Protein AF-B8BPZ4-F1 (afdb_monomer_lite)

Structure (mmCIF, N/CA/C/O backbone):
data_AF-B8BPZ4-F1
#
_entry.id   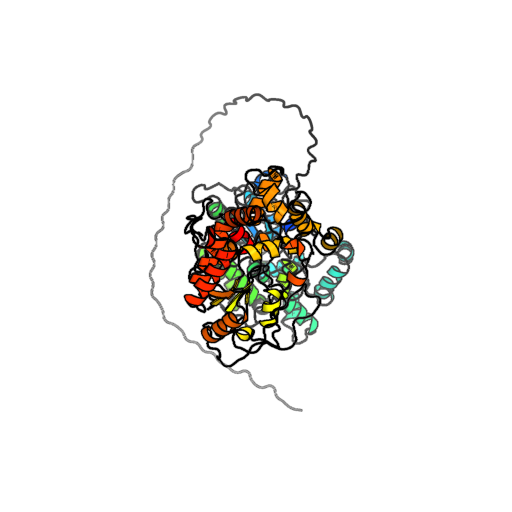AF-B8BPZ4-F1
#
loop_
_atom_site.group_PDB
_atom_site.id
_atom_site.type_symbol
_atom_site.label_atom_id
_atom_site.label_alt_id
_atom_site.label_comp_id
_atom_site.label_asym_id
_atom_site.label_entity_id
_atom_site.label_seq_id
_atom_site.pdbx_PDB_ins_code
_atom_site.Cartn_x
_atom_site.Cartn_y
_atom_site.Cartn_z
_atom_site.occupancy
_atom_site.B_iso_or_equiv
_atom_site.auth_seq_id
_atom_site.auth_comp_id
_atom_site.auth_asym_id
_atom_site.auth_atom_id
_atom_site.pdbx_PDB_model_num
ATOM 1 N N . MET A 1 1 ? 56.593 -6.381 -51.667 1.00 42.41 1 MET A N 1
ATOM 2 C CA . MET A 1 1 ? 56.843 -6.319 -53.125 1.00 42.41 1 MET A CA 1
ATOM 3 C C . MET A 1 1 ? 55.814 -7.193 -53.828 1.00 42.41 1 MET A C 1
ATOM 5 O O . MET A 1 1 ? 55.597 -8.300 -53.365 1.00 42.41 1 MET A O 1
ATOM 9 N N . ALA A 1 2 ? 55.247 -6.678 -54.925 1.00 35.38 2 ALA A N 1
ATOM 10 C CA . ALA A 1 2 ? 54.293 -7.299 -55.857 1.00 35.38 2 ALA A CA 1
ATOM 11 C C . ALA A 1 2 ? 52.843 -7.530 -55.376 1.00 35.38 2 ALA A C 1
ATOM 13 O O . ALA A 1 2 ? 52.595 -8.371 -54.526 1.00 35.38 2 ALA A O 1
ATOM 14 N N . MET A 1 3 ? 51.893 -6.839 -56.024 1.00 27.88 3 MET A N 1
ATOM 15 C CA . MET A 1 3 ? 50.665 -7.396 -56.638 1.00 27.88 3 MET A CA 1
ATOM 16 C C . MET A 1 3 ? 49.877 -6.239 -57.291 1.00 27.88 3 MET A C 1
ATOM 18 O O . MET A 1 3 ? 49.442 -5.313 -56.624 1.00 27.88 3 MET A O 1
ATOM 22 N N . LYS A 1 4 ? 49.960 -6.078 -58.619 1.00 32.88 4 LYS A N 1
ATOM 23 C CA . LYS A 1 4 ? 49.023 -6.593 -59.645 1.00 32.88 4 LYS A CA 1
ATOM 24 C C . LYS A 1 4 ? 47.569 -6.119 -59.465 1.00 32.88 4 LYS A C 1
ATOM 26 O O . LYS A 1 4 ? 46.796 -6.718 -58.731 1.00 32.88 4 LYS A O 1
ATOM 31 N N . ARG A 1 5 ? 47.196 -5.099 -60.251 1.00 38.53 5 ARG A N 1
ATOM 32 C CA . ARG A 1 5 ? 45.810 -4.781 -60.638 1.00 38.53 5 ARG A CA 1
ATOM 33 C C . ARG A 1 5 ? 45.322 -5.808 -61.666 1.00 38.53 5 ARG A C 1
ATOM 35 O O . ARG A 1 5 ? 46.034 -6.093 -62.627 1.00 38.53 5 ARG A O 1
ATOM 42 N N . SER A 1 6 ? 44.114 -6.335 -61.477 1.00 32.69 6 SER A N 1
ATOM 43 C CA . SER A 1 6 ? 43.450 -7.249 -62.410 1.00 32.69 6 SER A CA 1
ATOM 44 C C . SER A 1 6 ? 41.930 -7.063 -62.380 1.00 32.69 6 SER A C 1
ATOM 46 O O . SER A 1 6 ? 41.306 -7.316 -61.359 1.00 32.69 6 SER A O 1
ATOM 48 N N . LYS A 1 7 ? 41.405 -6.723 -63.564 1.00 33.84 7 LYS A N 1
ATOM 49 C CA . LYS A 1 7 ? 40.138 -7.147 -64.191 1.00 33.84 7 LYS A CA 1
ATOM 50 C C . LYS A 1 7 ? 38.803 -6.783 -63.525 1.00 33.84 7 LYS A C 1
ATOM 52 O O . LYS A 1 7 ? 38.384 -7.389 -62.551 1.00 33.84 7 LYS A O 1
ATOM 57 N N . ALA A 1 8 ? 38.065 -5.922 -64.228 1.00 33.62 8 ALA A N 1
ATOM 58 C CA . ALA A 1 8 ? 36.609 -5.939 -64.278 1.00 33.62 8 ALA A CA 1
ATOM 59 C C . ALA A 1 8 ? 36.161 -6.708 -65.536 1.00 33.62 8 ALA A C 1
ATOM 61 O O . ALA A 1 8 ? 36.707 -6.509 -66.624 1.00 33.62 8 ALA A O 1
ATOM 62 N N . SER A 1 9 ? 35.182 -7.599 -65.395 1.00 33.44 9 SER A N 1
ATOM 63 C CA . SER A 1 9 ? 34.406 -8.164 -66.502 1.00 33.44 9 SER A CA 1
ATOM 64 C C . SER A 1 9 ? 33.016 -8.571 -66.018 1.00 33.44 9 SER A C 1
ATOM 66 O O . SER A 1 9 ? 32.901 -9.350 -65.082 1.00 33.44 9 SER A O 1
ATOM 68 N N . ALA A 1 10 ? 32.023 -8.018 -66.720 1.00 32.69 10 ALA A N 1
ATOM 69 C CA . ALA A 1 10 ? 30.733 -8.578 -67.128 1.00 32.69 10 ALA A CA 1
ATOM 70 C C . ALA A 1 10 ? 29.782 -9.211 -66.089 1.00 32.69 10 ALA A C 1
ATOM 72 O O . ALA A 1 10 ? 30.060 -10.266 -65.536 1.00 32.69 10 ALA A O 1
ATOM 73 N N . CYS A 1 11 ? 28.544 -8.703 -66.046 1.00 28.58 11 CYS A N 1
ATOM 74 C CA . CYS A 1 11 ? 27.405 -9.482 -66.550 1.00 28.58 11 CYS A CA 1
ATOM 75 C C . CYS A 1 11 ? 26.201 -8.590 -66.880 1.00 28.58 11 CYS A C 1
ATOM 77 O O . CYS A 1 11 ? 25.689 -7.853 -66.044 1.00 28.58 11 CYS A O 1
ATOM 79 N N . VAL A 1 12 ? 25.775 -8.701 -68.135 1.00 32.69 12 VAL A N 1
ATOM 80 C CA . VAL A 1 12 ? 24.489 -8.272 -68.682 1.00 32.69 12 VAL A CA 1
ATOM 81 C C . VAL A 1 12 ? 23.533 -9.447 -68.503 1.00 32.69 12 VAL A C 1
ATOM 83 O O . VAL A 1 12 ? 23.858 -10.543 -68.954 1.00 32.69 12 VAL A O 1
ATOM 86 N N . VAL A 1 13 ? 22.358 -9.232 -67.911 1.00 36.88 13 VAL A N 1
ATOM 87 C CA . VAL A 1 13 ? 21.212 -10.136 -68.087 1.00 36.88 13 VAL A CA 1
ATOM 88 C C . VAL A 1 13 ? 19.972 -9.302 -68.392 1.00 36.88 13 VAL A C 1
ATOM 90 O O . VAL A 1 13 ? 19.539 -8.469 -67.602 1.00 36.88 13 VAL A O 1
ATOM 93 N N . LEU A 1 14 ? 19.446 -9.549 -69.588 1.00 33.62 14 LEU A N 1
ATOM 94 C CA . LEU A 1 14 ? 18.195 -9.078 -70.168 1.00 33.62 14 LEU A CA 1
ATOM 95 C C . LEU A 1 14 ? 17.217 -10.264 -70.176 1.00 33.62 14 LEU A C 1
ATOM 97 O O . LEU A 1 14 ? 17.573 -11.330 -70.668 1.00 33.62 14 LEU A O 1
ATOM 101 N N . SER A 1 15 ? 15.995 -10.072 -69.680 1.00 31.39 15 SER A N 1
ATOM 102 C CA . SER A 1 15 ? 14.750 -10.768 -70.086 1.00 31.39 15 SER A CA 1
ATOM 103 C C . SER A 1 15 ? 13.606 -10.019 -69.377 1.00 31.39 15 SER A C 1
ATOM 105 O O . SER A 1 15 ? 13.654 -9.875 -68.164 1.00 31.39 15 SER A O 1
ATOM 107 N N . LEU A 1 16 ? 12.719 -9.238 -70.003 1.00 30.81 16 LEU A N 1
ATOM 108 C CA . LEU A 1 16 ? 11.772 -9.397 -71.121 1.00 30.81 16 LEU A CA 1
ATOM 109 C C . LEU A 1 16 ? 10.560 -10.325 -70.837 1.00 30.81 16 LEU A C 1
ATOM 111 O O . LEU A 1 16 ? 10.611 -11.520 -71.091 1.00 30.81 16 LEU A O 1
ATOM 115 N N . SER A 1 17 ? 9.469 -9.676 -70.392 1.00 33.62 17 SER A N 1
ATOM 116 C CA . SER A 1 17 ? 8.059 -9.774 -70.848 1.00 33.62 17 SER A CA 1
ATOM 117 C C . SER A 1 17 ? 7.160 -10.995 -70.580 1.00 33.62 17 SER A C 1
ATOM 119 O O . SER A 1 17 ? 7.391 -12.070 -71.117 1.00 33.62 17 SER A O 1
ATOM 121 N N . CYS A 1 18 ? 6.005 -10.728 -69.937 1.00 26.94 18 CYS A N 1
ATOM 122 C CA . CYS A 1 18 ? 4.608 -10.986 -70.393 1.00 26.94 18 CYS A CA 1
ATOM 123 C C . CYS A 1 18 ? 3.632 -10.326 -69.379 1.00 26.94 18 CYS A C 1
ATOM 125 O O . CYS A 1 18 ? 3.729 -10.603 -68.192 1.00 26.94 18 CYS A O 1
ATOM 127 N N . LEU A 1 19 ? 2.917 -9.237 -69.700 1.00 32.03 19 LEU A N 1
ATOM 128 C CA . LEU A 1 19 ? 1.614 -9.083 -70.391 1.00 32.03 19 LEU A CA 1
ATOM 129 C C . LEU A 1 19 ? 0.353 -9.553 -69.619 1.00 32.03 19 LEU A C 1
ATOM 131 O O . LEU A 1 19 ? 0.104 -10.743 -69.493 1.00 32.03 19 LEU A O 1
ATOM 135 N N . LEU A 1 20 ? -0.459 -8.535 -69.272 1.00 31.53 20 LEU A N 1
ATOM 136 C CA . LEU A 1 20 ? -1.934 -8.408 -69.298 1.00 31.53 20 LEU A CA 1
ATOM 137 C C . LEU A 1 20 ? -2.807 -9.328 -68.427 1.00 31.53 20 LEU A C 1
ATOM 139 O O . LEU A 1 20 ? -2.889 -10.511 -68.705 1.00 31.53 20 LEU A O 1
ATOM 143 N N . VAL A 1 21 ? -3.633 -8.722 -67.555 1.00 30.56 21 VAL A N 1
ATOM 144 C CA . VAL A 1 21 ? -5.107 -8.665 -67.720 1.00 30.56 21 VAL A CA 1
ATOM 145 C C . VAL A 1 21 ? -5.656 -7.380 -67.077 1.00 30.56 21 VAL A C 1
ATOM 147 O O . VAL A 1 21 ? -5.294 -6.991 -65.972 1.00 30.56 21 VAL A O 1
ATOM 150 N N . SER A 1 22 ? -6.532 -6.726 -67.831 1.00 33.88 22 SER A N 1
ATOM 151 C CA . SER A 1 22 ? -7.364 -5.562 -67.533 1.00 33.88 22 SER A CA 1
ATOM 152 C C . SER A 1 22 ? -8.615 -5.886 -66.708 1.00 33.88 22 SER A C 1
ATOM 154 O O . SER A 1 22 ? -9.273 -6.876 -67.011 1.00 33.88 22 SER A O 1
ATOM 156 N N . SER A 1 23 ? -9.077 -4.956 -65.866 1.00 30.73 23 SER A N 1
ATOM 157 C CA . SER A 1 23 ? -10.495 -4.546 -65.885 1.00 30.73 23 SER A CA 1
ATOM 158 C C . SER A 1 23 ? -10.749 -3.255 -65.104 1.00 30.73 23 SER A C 1
ATOM 160 O O . SER A 1 23 ? -10.614 -3.193 -63.885 1.00 30.73 23 SER A O 1
ATOM 162 N N . SER A 1 24 ? -11.149 -2.244 -65.863 1.00 32.94 24 SER A N 1
ATOM 163 C CA . SER A 1 24 ? -11.742 -0.958 -65.512 1.00 32.94 24 SER A CA 1
ATOM 164 C C . SER A 1 24 ? -13.138 -1.107 -64.901 1.00 32.94 24 SER A C 1
ATOM 166 O O . SER A 1 24 ? -13.933 -1.847 -65.464 1.00 32.94 24 SER A O 1
ATOM 168 N N . TRP A 1 25 ? -13.482 -0.311 -63.878 1.00 30.64 25 TRP A N 1
ATOM 169 C CA . TRP A 1 25 ? -14.855 0.162 -63.625 1.00 30.64 25 TRP A CA 1
ATOM 170 C C . TRP A 1 25 ? -14.826 1.645 -63.223 1.00 30.64 25 TRP A C 1
ATOM 172 O O . TRP A 1 25 ? -14.174 2.044 -62.261 1.00 30.64 25 TRP A O 1
ATOM 182 N N . HIS A 1 26 ? -15.513 2.461 -64.023 1.00 30.44 26 HIS A N 1
ATOM 183 C CA . HIS A 1 26 ? -15.871 3.849 -63.750 1.00 30.44 26 HIS A CA 1
ATOM 184 C C . HIS A 1 26 ? -17.131 3.904 -62.882 1.00 30.44 26 HIS A C 1
ATOM 186 O O . HIS A 1 26 ? -18.070 3.153 -63.130 1.00 30.44 26 HIS A O 1
ATOM 192 N N . ALA A 1 27 ? -17.208 4.886 -61.985 1.00 30.33 27 ALA A N 1
ATOM 193 C CA . ALA A 1 27 ? -18.462 5.572 -61.682 1.00 30.33 27 ALA A CA 1
ATOM 194 C C . ALA A 1 27 ? -18.153 6.993 -61.195 1.00 30.33 27 ALA A C 1
ATOM 196 O O . ALA A 1 27 ? -17.793 7.231 -60.046 1.00 30.33 27 ALA A O 1
ATOM 197 N N . VAL A 1 28 ? -18.265 7.925 -62.136 1.00 31.64 28 VAL A N 1
ATOM 198 C CA . VAL A 1 28 ? -18.375 9.364 -61.915 1.00 31.64 28 VAL A CA 1
ATOM 199 C C . VAL A 1 28 ? -19.810 9.643 -61.468 1.00 31.64 28 VAL A C 1
ATOM 201 O O . VAL A 1 28 ? -20.741 9.233 -62.156 1.00 31.64 28 VAL A O 1
ATOM 204 N N . SER A 1 29 ? -19.989 10.377 -60.371 1.00 28.05 29 SER A N 1
ATOM 205 C CA . SER A 1 29 ? -21.240 11.086 -60.083 1.00 28.05 29 SER A CA 1
ATOM 206 C C . SER A 1 29 ? -20.923 12.545 -59.808 1.00 28.05 29 SER A C 1
ATOM 208 O O . SER A 1 29 ? -20.450 12.932 -58.742 1.00 28.05 29 SER A O 1
ATOM 210 N N . THR A 1 30 ? -21.163 13.341 -60.840 1.00 27.98 30 THR A N 1
ATOM 211 C CA . THR A 1 30 ? -21.205 14.794 -60.827 1.00 27.98 30 THR A CA 1
ATOM 212 C C . THR A 1 30 ? -22.564 15.225 -60.275 1.00 27.98 30 THR A C 1
ATOM 214 O O . THR A 1 30 ? -23.593 14.828 -60.815 1.00 27.98 30 THR A O 1
ATOM 217 N N . VAL A 1 31 ? -22.582 16.069 -59.243 1.00 27.23 31 VAL A N 1
ATOM 218 C CA . VAL A 1 31 ? -23.767 16.854 -58.869 1.00 27.23 31 VAL A CA 1
ATOM 219 C C . VAL A 1 31 ? -23.399 18.328 -59.002 1.00 27.23 31 VAL A C 1
ATOM 221 O O . VAL A 1 31 ? -22.544 18.839 -58.284 1.00 27.23 31 VAL A O 1
ATOM 224 N N . ILE A 1 32 ? -24.030 18.985 -59.974 1.00 33.09 32 ILE A N 1
ATOM 225 C CA . ILE A 1 32 ? -24.086 20.439 -60.160 1.00 33.09 32 ILE A CA 1
ATOM 226 C C . ILE A 1 32 ? -25.458 20.890 -59.661 1.00 33.09 32 ILE A C 1
ATOM 228 O O . ILE A 1 32 ? -26.430 20.247 -60.024 1.00 33.09 32 ILE A O 1
ATOM 232 N N . PHE A 1 33 ? -25.514 21.973 -58.880 1.00 27.98 33 PHE A N 1
ATOM 233 C CA . PHE A 1 33 ? -26.573 23.002 -58.723 1.00 27.98 33 PHE A CA 1
ATOM 234 C C . PHE A 1 33 ? -26.231 23.743 -57.412 1.00 27.98 33 PHE A C 1
ATOM 236 O O . PHE A 1 33 ? -25.904 23.097 -56.427 1.00 27.98 33 PHE A O 1
ATOM 243 N N . SER A 1 34 ? -26.266 25.059 -57.233 1.00 25.94 34 SER A N 1
ATOM 244 C CA . SER A 1 34 ? -26.381 26.252 -58.073 1.00 25.94 34 SER A CA 1
ATOM 245 C C . SER A 1 34 ? -26.110 27.441 -57.150 1.00 25.94 34 SER A C 1
ATOM 247 O O . SER A 1 34 ? -26.459 27.414 -55.971 1.00 25.94 34 SER A O 1
ATOM 249 N N . SER A 1 35 ? -25.531 28.503 -57.692 1.00 34.28 35 SER A N 1
ATOM 250 C CA . SER A 1 35 ? -25.403 29.802 -57.040 1.00 34.28 35 SER A CA 1
ATOM 251 C C . SER A 1 35 ? -26.743 30.532 -56.867 1.00 34.28 35 SER A C 1
ATOM 253 O O . SER A 1 35 ? -27.647 30.392 -57.689 1.00 34.28 35 SER A O 1
ATOM 255 N N . SER A 1 36 ? -26.745 31.452 -55.896 1.00 31.44 36 SER A N 1
ATOM 256 C CA . SER A 1 36 ? -27.691 32.552 -55.640 1.00 31.44 36 SER A CA 1
ATOM 257 C C . SER A 1 36 ? -28.923 32.220 -54.789 1.00 31.44 36 SER A C 1
ATOM 259 O O . SER A 1 36 ? -29.810 31.485 -55.196 1.00 31.44 36 SER A O 1
ATOM 261 N N . GLN A 1 37 ? -29.009 32.842 -53.612 1.00 30.42 37 GLN A N 1
ATOM 262 C CA . GLN A 1 37 ? -29.900 33.986 -53.418 1.00 30.42 37 GLN A CA 1
ATOM 263 C C . GLN A 1 37 ? -29.583 34.705 -52.102 1.00 30.42 37 GLN A C 1
ATOM 265 O O . GLN A 1 37 ? -29.379 34.116 -51.045 1.00 30.42 37 GLN A O 1
ATOM 270 N N . THR A 1 38 ? -29.517 36.021 -52.232 1.00 36.03 38 THR A N 1
ATOM 271 C CA . THR A 1 38 ? -29.540 37.042 -51.194 1.00 36.03 38 THR A CA 1
ATOM 272 C C . THR A 1 38 ? -30.783 36.911 -50.320 1.00 36.03 38 THR A C 1
ATOM 274 O O . THR A 1 38 ? -31.883 36.876 -50.860 1.00 36.03 38 THR A O 1
ATOM 277 N N . ASN A 1 39 ? -30.630 36.957 -48.996 1.00 29.52 39 ASN A N 1
ATOM 278 C CA . ASN A 1 39 ? -31.696 37.439 -48.122 1.00 29.52 39 ASN A CA 1
ATOM 279 C C . ASN A 1 39 ? -31.114 38.226 -46.947 1.00 29.52 39 ASN A C 1
ATOM 281 O O . ASN A 1 39 ? -30.555 37.694 -45.993 1.00 29.52 39 ASN A O 1
ATOM 285 N N . THR A 1 40 ? -31.256 39.537 -47.077 1.00 34.41 40 THR A N 1
ATOM 286 C CA . THR A 1 40 ? -31.282 40.524 -46.008 1.00 34.41 40 THR A CA 1
ATOM 287 C C . THR A 1 40 ? -32.450 40.243 -45.064 1.00 34.41 40 THR A C 1
ATOM 289 O O . THR A 1 40 ? -33.598 40.242 -45.503 1.00 34.41 40 THR A O 1
ATOM 292 N N . SER A 1 41 ? -32.189 40.112 -43.765 1.00 30.34 41 SER A N 1
ATOM 293 C CA . SER A 1 41 ? -33.223 40.273 -42.738 1.00 30.34 41 SER A CA 1
ATOM 294 C C . SER A 1 41 ? -32.648 40.951 -41.494 1.00 30.34 41 SER A C 1
ATOM 296 O O . SER A 1 41 ? -32.006 40.327 -40.656 1.00 30.34 41 SER A O 1
ATOM 298 N N . VAL A 1 42 ? -32.851 42.270 -41.469 1.00 31.38 42 VAL A N 1
ATOM 299 C CA . VAL A 1 42 ? -33.284 43.111 -40.342 1.00 31.38 42 VAL A CA 1
ATOM 300 C C . VAL A 1 42 ? -32.795 42.704 -38.945 1.00 31.38 42 VAL A C 1
ATOM 302 O O . VAL A 1 42 ? -33.343 41.822 -38.288 1.00 31.38 42 VAL A O 1
ATOM 305 N N . VAL A 1 43 ? -31.820 43.472 -38.457 1.00 28.47 43 VAL A N 1
ATOM 306 C CA . VAL A 1 43 ? -31.435 43.569 -37.047 1.00 28.47 43 VAL A CA 1
ATOM 307 C C . VAL A 1 43 ? -32.561 44.271 -36.280 1.00 28.47 43 VAL A C 1
ATOM 309 O O . VAL A 1 43 ? -32.765 45.473 -36.437 1.00 28.47 43 VAL A O 1
ATOM 312 N N . HIS A 1 44 ? -33.276 43.542 -35.422 1.00 29.28 44 HIS A N 1
ATOM 313 C CA . HIS A 1 44 ? -34.038 44.154 -34.335 1.00 29.28 44 HIS A CA 1
ATOM 314 C C . HIS A 1 44 ? -33.115 44.332 -33.126 1.00 29.28 44 HIS A C 1
ATOM 316 O O . HIS A 1 44 ? -32.773 43.376 -32.433 1.00 29.28 44 HIS A O 1
ATOM 322 N N . HIS A 1 45 ? -32.711 45.578 -32.876 1.00 28.83 45 HIS A N 1
ATOM 323 C CA . HIS A 1 45 ? -32.111 45.985 -31.612 1.00 28.83 45 HIS A CA 1
ATOM 324 C C . HIS A 1 45 ? -33.151 45.864 -30.493 1.00 28.83 45 HIS A C 1
ATOM 326 O O . HIS A 1 45 ? -34.039 46.706 -30.368 1.00 28.83 45 HIS A O 1
ATOM 332 N N . VAL A 1 46 ? -33.023 44.833 -29.659 1.00 28.31 46 VAL A N 1
ATOM 333 C CA . VAL A 1 46 ? -33.644 44.805 -28.332 1.00 28.31 46 VAL A CA 1
ATOM 334 C C . VAL A 1 46 ? -32.596 45.297 -27.342 1.00 28.31 46 VAL A C 1
ATOM 336 O O . VAL A 1 46 ? -31.601 44.627 -27.076 1.00 28.31 46 VAL A O 1
ATOM 339 N N . ALA A 1 47 ? -32.803 46.514 -26.844 1.00 29.64 47 ALA A N 1
ATOM 340 C CA . ALA A 1 47 ? -32.018 47.090 -25.766 1.00 29.64 47 ALA A CA 1
ATOM 341 C C . ALA A 1 47 ? -32.286 46.311 -24.468 1.00 29.64 47 ALA A C 1
ATOM 343 O O . ALA A 1 47 ? -33.413 46.295 -23.974 1.00 29.64 47 ALA A O 1
ATOM 344 N N . ILE A 1 48 ? -31.249 45.679 -23.919 1.00 30.34 48 ILE A N 1
ATOM 345 C CA . ILE A 1 48 ? -31.258 45.117 -22.564 1.00 30.34 48 ILE A CA 1
ATOM 346 C C . ILE A 1 48 ? -30.601 46.152 -21.632 1.00 30.34 48 ILE A C 1
ATOM 348 O O . ILE A 1 48 ? -29.560 46.705 -21.999 1.00 30.34 48 ILE A O 1
ATOM 352 N N . PRO A 1 49 ? -31.176 46.461 -20.454 1.00 30.11 49 PRO A N 1
ATOM 353 C CA . PRO A 1 49 ? -30.688 47.535 -19.598 1.00 30.11 49 PRO A CA 1
ATOM 354 C C . PRO A 1 49 ? -29.310 47.211 -19.020 1.00 30.11 49 PRO A C 1
ATOM 356 O O . PRO A 1 49 ? -29.103 46.171 -18.397 1.00 30.11 49 PRO A O 1
ATOM 359 N N . THR A 1 50 ? -28.379 48.149 -19.164 1.00 27.83 50 THR A N 1
ATOM 360 C CA . THR A 1 50 ? -27.105 48.162 -18.445 1.00 27.83 50 THR A CA 1
ATOM 361 C C . THR A 1 50 ? -27.349 48.338 -16.946 1.00 27.83 50 THR A C 1
ATOM 363 O O . THR A 1 50 ? -27.600 49.451 -16.480 1.00 27.83 50 THR A O 1
ATOM 366 N N . PHE A 1 51 ? -27.239 47.253 -16.180 1.00 27.66 51 PHE A N 1
ATOM 367 C CA . PHE A 1 51 ? -27.056 47.320 -14.733 1.00 27.66 51 PHE A CA 1
ATOM 368 C C . PHE A 1 51 ? -25.591 47.668 -14.442 1.00 27.66 51 PHE A C 1
ATOM 370 O O . PHE A 1 51 ? -24.689 46.858 -14.646 1.00 27.66 51 PHE A O 1
ATOM 377 N N . LYS A 1 52 ? -25.342 48.897 -13.976 1.00 31.86 52 LYS A N 1
ATOM 378 C CA . LYS A 1 52 ? -24.056 49.284 -13.384 1.00 31.86 52 LYS A CA 1
ATOM 379 C C . LYS A 1 52 ? -23.928 48.602 -12.022 1.00 31.86 52 LYS A C 1
ATOM 381 O O . LYS A 1 52 ? -24.446 49.108 -11.030 1.00 31.86 52 LYS A O 1
ATOM 386 N N . ALA A 1 53 ? -23.245 47.462 -11.978 1.00 29.28 53 ALA A N 1
ATOM 387 C CA . ALA A 1 53 ? -22.776 46.885 -10.728 1.00 29.28 53 ALA A CA 1
ATOM 388 C C . ALA A 1 53 ? -21.509 47.628 -10.278 1.00 29.28 53 ALA A C 1
ATOM 390 O O . ALA A 1 53 ? -20.513 47.705 -10.995 1.00 29.28 53 ALA A O 1
ATOM 391 N N . SER A 1 54 ? -21.608 48.228 -9.096 1.00 30.38 54 SER A N 1
ATOM 392 C CA . SER A 1 54 ? -20.537 48.882 -8.351 1.00 30.38 54 SER A CA 1
ATOM 393 C C . SER A 1 54 ? -19.364 47.920 -8.132 1.00 30.38 54 SER A C 1
ATOM 395 O O . SER A 1 54 ? -19.524 46.838 -7.571 1.00 30.38 54 SER A O 1
ATOM 397 N N . THR A 1 55 ? -18.177 48.329 -8.576 1.00 34.09 55 THR A N 1
ATOM 398 C CA . THR A 1 55 ? -16.902 47.668 -8.294 1.00 34.09 55 THR A CA 1
ATOM 399 C C . THR A 1 55 ? -16.488 47.952 -6.853 1.00 34.09 55 THR A C 1
ATOM 401 O O . THR A 1 55 ? -15.735 48.889 -6.591 1.00 34.09 55 THR A O 1
ATOM 404 N N . ASN A 1 56 ? -16.966 47.140 -5.915 1.00 28.22 56 ASN A N 1
ATOM 405 C CA . ASN A 1 56 ? -16.271 46.971 -4.646 1.00 28.22 56 ASN A CA 1
ATOM 406 C C . ASN A 1 56 ? -15.251 45.850 -4.834 1.00 28.22 56 ASN A C 1
ATOM 408 O O . ASN A 1 56 ? -15.606 44.676 -4.921 1.00 28.22 56 ASN A O 1
ATOM 412 N N . ALA A 1 57 ? -13.982 46.241 -4.944 1.00 32.75 57 ALA A N 1
ATOM 413 C CA . ALA A 1 57 ? -12.847 45.337 -4.898 1.00 32.75 57 ALA A CA 1
ATOM 414 C C . ALA A 1 57 ? -12.821 44.658 -3.523 1.00 32.75 57 ALA A C 1
ATOM 416 O O . ALA A 1 57 ? -12.355 45.227 -2.536 1.00 32.75 57 ALA A O 1
ATOM 417 N N . VAL A 1 58 ? -13.369 43.448 -3.450 1.00 27.47 58 VAL A N 1
ATOM 418 C CA . VAL A 1 58 ? -13.140 42.557 -2.318 1.00 27.47 58 VAL A CA 1
ATOM 419 C C . VAL A 1 58 ? -11.827 41.840 -2.601 1.00 27.47 58 VAL A C 1
ATOM 421 O O . VAL A 1 58 ? -11.744 41.026 -3.517 1.00 27.47 58 VAL A O 1
ATOM 424 N N . ASN A 1 59 ? -10.792 42.172 -1.831 1.00 29.34 59 ASN A N 1
ATOM 425 C CA . ASN A 1 59 ? -9.554 41.401 -1.775 1.00 29.34 59 ASN A CA 1
ATOM 426 C C . ASN A 1 59 ? -9.868 39.997 -1.237 1.00 29.34 59 ASN A C 1
ATOM 428 O O . ASN A 1 59 ? -9.842 39.767 -0.029 1.00 29.34 59 ASN A O 1
ATOM 432 N N . PHE A 1 60 ? -10.155 39.054 -2.132 1.00 28.19 60 PHE A N 1
ATOM 433 C CA . PHE A 1 60 ? -10.087 37.628 -1.834 1.00 28.19 60 PHE A CA 1
ATOM 434 C C . PHE A 1 60 ? -8.642 37.168 -2.033 1.00 28.19 60 PHE A C 1
ATOM 436 O O . PHE A 1 60 ? -8.240 36.754 -3.111 1.00 28.19 60 PHE A O 1
ATOM 443 N N . SER A 1 61 ? -7.846 37.285 -0.972 1.00 30.81 61 SER A N 1
ATOM 444 C CA . SER A 1 61 ? -6.577 36.568 -0.818 1.00 30.81 61 SER A CA 1
ATOM 445 C C . SER A 1 61 ? -6.726 35.607 0.357 1.00 30.81 61 SER A C 1
ATOM 447 O O . SER A 1 61 ? -6.076 35.756 1.392 1.00 30.81 61 SER A O 1
ATOM 449 N N . ALA A 1 62 ? -7.642 34.654 0.220 1.00 28.22 62 ALA A N 1
ATOM 450 C CA . ALA A 1 62 ? -7.722 33.502 1.100 1.00 28.22 62 ALA A CA 1
ATOM 451 C C . ALA A 1 62 ? -7.471 32.270 0.236 1.00 28.22 62 ALA A C 1
ATOM 453 O O . ALA A 1 62 ? -8.397 31.738 -0.363 1.00 28.22 62 ALA A O 1
ATOM 454 N N . THR A 1 63 ? -6.206 31.861 0.147 1.00 33.97 63 THR A N 1
ATOM 455 C CA . THR A 1 63 ? -5.803 30.601 -0.472 1.00 33.97 63 THR A CA 1
ATOM 456 C C . THR A 1 63 ? -6.496 29.477 0.292 1.00 33.97 63 THR A C 1
ATOM 458 O O . THR A 1 63 ? -6.151 29.198 1.444 1.00 33.97 63 THR A O 1
ATOM 461 N N . ILE A 1 64 ? -7.513 28.856 -0.302 1.00 31.80 64 ILE A N 1
ATOM 462 C CA . ILE A 1 64 ? -8.120 27.659 0.280 1.00 31.80 64 ILE A CA 1
ATOM 463 C C . ILE A 1 64 ? -7.138 26.518 0.017 1.00 31.80 64 ILE A C 1
ATOM 465 O O . ILE A 1 64 ? -7.050 25.997 -1.093 1.00 31.80 64 ILE A O 1
ATOM 469 N N . ALA A 1 65 ? -6.358 26.156 1.037 1.00 36.94 65 ALA A N 1
ATOM 470 C CA . ALA A 1 65 ? -5.483 24.994 0.989 1.00 36.94 65 ALA A CA 1
ATOM 471 C C . ALA A 1 65 ? -6.349 23.727 0.971 1.00 36.94 65 ALA A C 1
ATOM 473 O O . ALA A 1 65 ? -6.804 23.248 2.010 1.00 36.94 65 ALA A O 1
ATOM 474 N N . ILE A 1 66 ? -6.632 23.209 -0.223 1.00 41.28 66 ILE A N 1
ATOM 475 C CA . ILE A 1 66 ? -7.176 21.862 -0.373 1.00 41.28 66 ILE A CA 1
ATOM 476 C C . ILE A 1 66 ? -6.024 20.896 -0.107 1.00 41.28 66 ILE A C 1
ATOM 478 O O . ILE A 1 66 ? -5.025 20.933 -0.821 1.00 41.28 66 ILE A O 1
ATOM 482 N N . ALA A 1 67 ? -6.165 20.057 0.922 1.00 42.75 67 ALA A N 1
ATOM 483 C CA . ALA A 1 67 ? -5.192 19.017 1.237 1.00 42.75 67 ALA A CA 1
ATOM 484 C C . ALA A 1 67 ? -5.007 18.109 0.012 1.00 42.75 67 ALA A C 1
ATOM 486 O O . ALA A 1 67 ? -5.952 17.457 -0.441 1.00 42.75 67 ALA A O 1
ATOM 487 N N . HIS A 1 68 ? -3.804 18.126 -0.559 1.00 46.47 68 HIS A N 1
ATOM 488 C CA . HIS A 1 68 ? -3.485 17.344 -1.743 1.00 46.47 68 HIS A CA 1
ATOM 489 C C . HIS A 1 68 ? -3.161 15.903 -1.332 1.00 46.47 68 HIS A C 1
ATOM 491 O O . HIS A 1 68 ? -2.394 15.724 -0.382 1.00 46.47 68 HIS A O 1
ATOM 497 N N . PRO A 1 69 ? -3.610 14.863 -2.063 1.00 45.19 69 PRO A N 1
ATOM 498 C CA . PRO A 1 69 ? -3.143 13.497 -1.837 1.00 45.19 69 PRO A CA 1
ATOM 499 C C . PRO A 1 69 ? -1.614 13.407 -1.788 1.00 45.19 69 PRO A C 1
ATOM 501 O O . PRO A 1 69 ? -1.063 12.619 -1.036 1.00 45.19 69 PRO A O 1
ATOM 504 N N . TYR A 1 70 ? -0.895 14.245 -2.527 1.00 44.28 70 TYR A N 1
ATOM 505 C CA . TYR A 1 70 ? 0.563 14.291 -2.460 1.00 44.28 70 TYR A CA 1
ATOM 506 C C . TYR A 1 70 ? 1.113 14.842 -1.144 1.00 44.28 70 TYR A C 1
ATOM 508 O O . TYR A 1 70 ? 2.083 14.281 -0.651 1.00 44.28 70 TYR A O 1
ATOM 516 N N . GLU A 1 71 ? 0.493 15.854 -0.530 1.00 45.97 71 GLU A N 1
ATOM 517 C CA . GLU A 1 71 ? 0.883 16.311 0.814 1.00 45.97 71 GLU A CA 1
ATOM 518 C C . GLU A 1 71 ? 0.596 15.226 1.867 1.00 45.97 71 GLU A C 1
ATOM 520 O O . GLU A 1 71 ? 1.407 15.023 2.768 1.00 45.97 71 GLU A O 1
ATOM 525 N N . ASP A 1 72 ? -0.479 14.448 1.687 1.00 45.47 72 ASP A N 1
ATOM 526 C CA . ASP A 1 72 ? -0.810 13.291 2.533 1.00 45.47 72 ASP A CA 1
ATOM 527 C C . ASP A 1 72 ? 0.168 12.109 2.368 1.00 45.47 72 ASP A C 1
ATOM 529 O O . ASP A 1 72 ? 0.400 11.344 3.303 1.00 45.47 72 ASP A O 1
ATOM 533 N N . HIS A 1 73 ? 0.724 11.889 1.173 1.00 41.62 73 HIS A N 1
ATOM 534 C CA . HIS A 1 73 ? 1.685 10.801 0.935 1.00 41.62 73 HIS A CA 1
ATOM 535 C C . HIS A 1 73 ? 3.142 11.251 1.150 1.00 41.62 73 HIS A C 1
ATOM 537 O O . HIS A 1 73 ? 4.015 10.418 1.406 1.00 41.62 73 HIS A O 1
ATOM 543 N N . TRP A 1 74 ? 3.404 12.561 1.082 1.00 52.19 74 TRP A N 1
ATOM 544 C CA . TRP A 1 74 ? 4.727 13.186 1.114 1.00 52.19 74 TRP A CA 1
ATOM 545 C C . TRP A 1 74 ? 4.726 14.475 1.954 1.00 52.19 74 TRP A C 1
ATOM 547 O O . TRP A 1 74 ? 5.019 15.544 1.422 1.00 52.19 74 TRP A O 1
ATOM 557 N N . PRO A 1 75 ? 4.505 14.409 3.282 1.00 43.69 75 PRO A N 1
ATOM 558 C CA . PRO A 1 75 ? 4.255 15.583 4.137 1.00 43.69 75 PRO A CA 1
ATOM 559 C C . PRO A 1 75 ? 5.418 16.587 4.258 1.00 43.69 75 PRO A C 1
ATOM 561 O O . PRO A 1 75 ? 5.298 17.604 4.934 1.00 43.69 75 PRO A O 1
ATOM 564 N N . SER A 1 76 ? 6.565 16.317 3.628 1.00 47.03 76 SER A N 1
ATOM 565 C CA . SER A 1 76 ? 7.702 17.242 3.528 1.00 47.03 76 SER A CA 1
ATOM 566 C C . SER A 1 76 ? 8.014 17.712 2.105 1.00 47.03 76 SER A C 1
ATOM 568 O O . SER A 1 76 ? 8.993 18.433 1.910 1.00 47.03 76 SER A O 1
ATOM 570 N N . TYR A 1 77 ? 7.217 17.315 1.110 1.00 51.56 77 TYR A N 1
ATOM 571 C CA . TYR A 1 77 ? 7.345 17.782 -0.265 1.00 51.56 77 TYR A CA 1
ATOM 572 C C . TYR A 1 77 ? 6.146 18.649 -0.625 1.00 51.56 77 TYR A C 1
ATOM 574 O O . TYR A 1 77 ? 5.014 18.183 -0.672 1.00 51.56 77 TYR A O 1
ATOM 582 N N . THR A 1 78 ? 6.420 19.903 -0.963 1.00 70.69 78 THR A N 1
ATOM 583 C CA . THR A 1 78 ? 5.467 20.722 -1.702 1.00 70.69 78 THR A CA 1
ATOM 584 C C . THR A 1 78 ? 5.394 20.211 -3.135 1.00 70.69 78 THR A C 1
ATOM 586 O O . THR A 1 78 ? 6.424 19.881 -3.742 1.00 70.69 78 THR A O 1
ATOM 589 N N . LEU A 1 79 ? 4.182 20.128 -3.688 1.00 76.38 79 LEU A N 1
ATOM 590 C CA . LEU A 1 79 ? 4.040 19.945 -5.126 1.00 76.38 79 LEU A CA 1
ATOM 591 C C . LEU A 1 79 ? 4.779 21.085 -5.829 1.00 76.38 79 LEU A C 1
ATOM 593 O O . LEU A 1 79 ? 4.649 22.244 -5.418 1.00 76.38 79 LEU A O 1
ATOM 597 N N . PRO A 1 80 ? 5.581 20.793 -6.864 1.00 81.75 80 PRO A N 1
ATOM 598 C CA .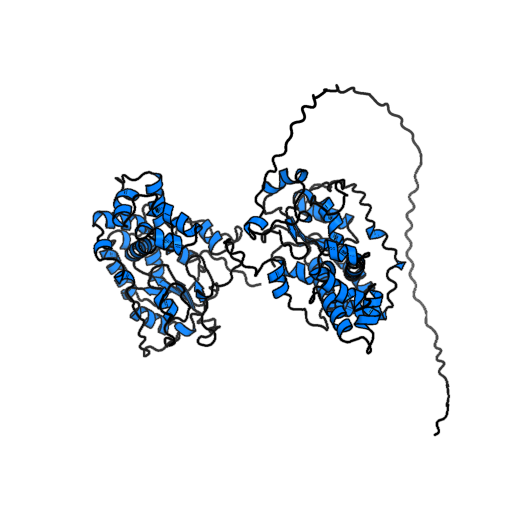 PRO A 1 80 ? 6.155 21.865 -7.648 1.00 81.75 80 PRO A CA 1
ATOM 599 C C . PRO A 1 80 ? 5.022 22.666 -8.283 1.00 81.75 80 PRO A C 1
ATOM 601 O O . PRO A 1 80 ? 3.986 22.108 -8.636 1.00 81.75 80 PRO A O 1
ATOM 604 N N . GLU A 1 81 ? 5.233 23.969 -8.451 1.00 82.44 81 GLU A N 1
ATOM 605 C CA . GLU A 1 81 ? 4.184 24.880 -8.907 1.00 82.44 81 GLU A CA 1
ATOM 606 C C . GLU A 1 81 ? 3.516 24.390 -10.197 1.00 82.44 81 GLU A C 1
ATOM 608 O O . GLU A 1 81 ? 2.292 24.362 -10.273 1.00 82.44 81 GLU A O 1
ATOM 613 N N . TRP A 1 82 ? 4.299 23.874 -11.148 1.00 84.12 82 TRP A N 1
ATOM 614 C CA . TRP A 1 82 ? 3.793 23.338 -12.412 1.00 84.12 82 TRP A CA 1
ATOM 615 C C . TRP A 1 82 ? 2.869 22.114 -12.278 1.00 84.12 82 TRP A C 1
ATOM 617 O O . TRP A 1 82 ? 2.157 21.775 -13.218 1.00 84.12 82 TRP A O 1
ATOM 627 N N . ALA A 1 83 ? 2.881 21.425 -11.134 1.00 84.50 83 ALA A N 1
ATOM 628 C CA . ALA A 1 83 ? 1.972 20.321 -10.829 1.00 84.50 83 ALA A CA 1
ATOM 629 C C . ALA A 1 83 ? 0.692 20.776 -10.118 1.00 84.50 83 ALA A C 1
ATOM 631 O O . ALA A 1 83 ? -0.220 19.978 -9.938 1.00 84.50 83 ALA A O 1
ATOM 632 N N . THR A 1 84 ? 0.598 22.051 -9.737 1.00 86.12 84 THR A N 1
ATOM 633 C CA . THR A 1 84 ? -0.592 22.596 -9.081 1.00 86.12 84 THR A CA 1
ATOM 634 C C . THR A 1 84 ? -1.590 23.120 -10.106 1.00 86.12 84 THR A C 1
ATOM 636 O O . THR A 1 84 ? -1.221 23.742 -11.107 1.00 86.12 84 THR A O 1
ATOM 639 N N . LYS A 1 85 ? -2.877 22.876 -9.853 1.00 86.25 85 LYS A N 1
ATOM 640 C CA . LYS A 1 85 ? -3.968 23.439 -10.650 1.00 86.25 85 LYS A CA 1
ATOM 641 C C . LYS A 1 85 ? -4.173 24.918 -10.303 1.00 86.25 85 LYS A C 1
ATOM 643 O O . LYS A 1 85 ? -4.033 25.312 -9.148 1.00 86.25 85 LYS A O 1
ATOM 648 N N . VAL A 1 86 ? -4.494 25.758 -11.285 1.00 83.12 86 VAL A N 1
ATOM 649 C CA . VAL A 1 86 ? -4.785 27.186 -11.066 1.00 83.12 86 VAL A CA 1
ATOM 650 C C . VAL A 1 86 ? -6.115 27.325 -10.319 1.00 83.12 86 VAL A C 1
ATOM 652 O O . VAL A 1 86 ? -7.074 26.631 -10.645 1.00 83.12 86 VAL A O 1
ATOM 655 N N . GLU A 1 87 ? -6.198 28.229 -9.340 1.00 70.62 87 GLU A N 1
ATOM 656 C CA . GLU A 1 87 ? -7.329 28.371 -8.401 1.00 70.62 87 GLU A CA 1
ATOM 657 C C . GLU A 1 87 ? -8.699 28.549 -9.075 1.00 70.62 87 GLU A C 1
ATOM 659 O O . GLU A 1 87 ? -9.686 27.967 -8.634 1.00 70.62 87 GLU A O 1
ATOM 664 N N . SER A 1 88 ? -8.751 29.221 -10.227 1.00 66.44 88 SER A N 1
ATOM 665 C CA . SER A 1 88 ? -9.968 29.355 -11.047 1.00 66.44 88 SER A CA 1
ATOM 666 C C . SER A 1 88 ? -10.533 28.024 -11.569 1.00 66.44 88 SER A C 1
ATOM 668 O O . SER A 1 88 ? -11.681 27.965 -11.999 1.00 66.44 88 SER A O 1
ATOM 670 N N . SER A 1 89 ? -9.748 26.947 -11.523 1.00 62.25 89 SER A N 1
ATOM 671 C CA . SER A 1 89 ? -10.154 25.583 -11.881 1.00 62.25 89 SER A CA 1
ATOM 672 C C . SER A 1 89 ? -10.362 24.663 -10.665 1.00 62.25 89 SER A C 1
ATOM 674 O O . SER A 1 89 ? -10.807 23.523 -10.830 1.00 62.25 89 SER A O 1
ATOM 676 N N . ILE A 1 90 ? -10.061 25.151 -9.451 1.00 59.03 90 ILE A N 1
ATOM 677 C CA . ILE A 1 90 ? -10.084 24.390 -8.192 1.00 59.03 90 ILE A CA 1
ATOM 678 C C . ILE A 1 90 ? -11.498 24.240 -7.618 1.00 59.03 90 ILE A C 1
ATOM 680 O O . ILE A 1 90 ? -11.767 23.221 -6.985 1.00 59.03 90 ILE A O 1
ATOM 684 N N . GLU A 1 91 ? -12.436 25.158 -7.897 1.00 60.28 91 GLU A N 1
ATOM 685 C CA . GLU A 1 91 ? -13.828 25.067 -7.397 1.00 60.28 91 GLU A CA 1
ATOM 686 C C . GLU A 1 91 ? -14.518 23.725 -7.714 1.00 60.28 91 GLU A C 1
ATOM 688 O O . GLU A 1 91 ? -15.495 23.354 -7.066 1.00 60.28 91 GLU A O 1
ATOM 693 N N . TYR A 1 92 ? -13.989 22.953 -8.667 1.00 58.50 92 TYR A N 1
ATOM 694 C CA . TYR A 1 92 ? -14.533 21.662 -9.065 1.00 58.50 92 TYR A CA 1
ATOM 695 C C . TYR A 1 92 ? -13.782 20.449 -8.504 1.00 58.50 92 TYR A C 1
ATOM 697 O O . TYR A 1 92 ? -14.385 19.379 -8.437 1.00 58.50 92 TYR A O 1
ATOM 705 N N . THR A 1 93 ? -12.513 20.556 -8.097 1.00 62.88 93 THR A N 1
ATOM 706 C CA . THR A 1 93 ? -11.658 19.370 -7.883 1.00 62.88 93 THR A CA 1
ATOM 707 C C . THR A 1 93 ? -12.078 18.516 -6.687 1.00 62.88 93 THR A C 1
ATOM 709 O O . THR A 1 93 ? -12.125 17.295 -6.813 1.00 62.88 93 THR A O 1
ATOM 712 N N . SER A 1 94 ? -12.493 19.126 -5.573 1.00 66.88 94 SER A N 1
ATOM 713 C CA . SER A 1 94 ? -12.970 18.403 -4.378 1.00 66.88 94 SER A CA 1
ATOM 714 C C . SER A 1 94 ? -14.346 17.743 -4.552 1.00 66.88 94 SER A C 1
ATOM 716 O O . SER A 1 94 ? -14.725 16.882 -3.761 1.00 66.88 94 SER A O 1
ATOM 718 N N . SER A 1 95 ? -15.093 18.123 -5.594 1.00 78.75 95 SER A N 1
ATOM 719 C CA . SER A 1 95 ? -16.448 17.623 -5.874 1.00 78.75 95 SER A CA 1
ATOM 720 C C . SER A 1 95 ? -16.496 16.496 -6.912 1.00 78.75 95 SER A C 1
ATOM 722 O O . SER A 1 95 ? -17.555 15.906 -7.140 1.00 78.75 95 SER A O 1
ATOM 724 N N . ILE A 1 96 ? -15.373 16.199 -7.576 1.00 83.69 96 ILE A N 1
ATOM 725 C CA . ILE A 1 96 ? -15.321 15.175 -8.621 1.00 83.69 96 ILE A CA 1
ATOM 726 C C . ILE A 1 96 ? -15.225 13.804 -7.962 1.00 83.69 96 ILE A C 1
ATOM 728 O O . ILE A 1 96 ? -14.252 13.480 -7.285 1.00 83.69 96 ILE A O 1
ATOM 732 N N . SER A 1 97 ? -16.248 12.985 -8.196 1.00 87.06 97 SER A N 1
ATOM 733 C CA . SER A 1 97 ? -16.283 11.583 -7.790 1.00 87.06 97 SER A CA 1
ATOM 734 C C . SER A 1 97 ? -15.069 10.824 -8.331 1.00 87.06 97 SER A C 1
ATOM 736 O O . SER A 1 97 ? -14.719 10.992 -9.503 1.00 87.06 97 SER A O 1
ATOM 738 N N . LYS A 1 98 ? -14.487 9.927 -7.526 1.00 82.75 98 LYS A N 1
ATOM 739 C CA . LYS A 1 98 ? -13.321 9.117 -7.917 1.00 82.75 98 LYS A CA 1
ATOM 740 C C . LYS A 1 98 ? -13.503 8.400 -9.256 1.00 82.75 98 LYS A C 1
ATOM 742 O O . LYS A 1 98 ? -12.582 8.406 -10.062 1.00 82.75 98 LYS A O 1
ATOM 747 N N . GLU A 1 99 ? -14.710 7.905 -9.560 1.00 85.56 99 GLU A N 1
ATOM 748 C CA . GLU A 1 99 ? -15.029 7.253 -10.845 1.00 85.56 99 GLU A CA 1
ATOM 749 C C . GLU A 1 99 ? -14.893 8.145 -12.098 1.00 85.56 99 GLU A C 1
ATOM 751 O O . GLU A 1 99 ? -15.023 7.658 -13.221 1.00 85.56 99 GLU A O 1
ATOM 756 N N . LYS A 1 100 ? -14.646 9.447 -11.927 1.00 90.88 100 LYS A N 1
ATOM 757 C CA . LYS A 1 100 ? -14.461 10.413 -13.016 1.00 90.88 100 LYS A CA 1
ATOM 758 C C . LYS A 1 100 ? -13.093 11.078 -13.004 1.00 90.88 100 LYS A C 1
ATOM 760 O O . LYS A 1 100 ? -12.793 11.804 -13.942 1.00 90.88 100 LYS A O 1
ATOM 765 N N . GLN A 1 101 ? -12.282 10.868 -11.971 1.00 93.56 101 GLN A N 1
ATOM 766 C CA . GLN A 1 101 ? -10.981 11.519 -11.872 1.00 93.56 101 GLN A CA 1
ATOM 767 C C . GLN A 1 101 ? -10.033 11.009 -12.959 1.00 93.56 101 GLN A C 1
ATOM 769 O O . GLN A 1 101 ? -9.908 9.805 -13.197 1.00 93.56 101 GLN A O 1
ATOM 774 N N . VAL A 1 102 ? -9.355 11.950 -13.605 1.00 96.19 102 VAL A N 1
ATOM 775 C CA . VAL A 1 102 ? -8.323 11.690 -14.602 1.00 96.19 102 VAL A CA 1
ATOM 776 C C . VAL A 1 102 ? -6.987 12.132 -14.016 1.00 96.19 102 VAL A C 1
ATOM 778 O O . VAL A 1 102 ? -6.837 13.282 -13.597 1.00 96.19 102 VAL A O 1
ATOM 781 N N . CYS A 1 103 ? -6.000 11.237 -14.018 1.00 96.50 103 CYS A N 1
ATOM 782 C CA . CYS A 1 103 ? -4.614 11.631 -13.819 1.00 96.50 103 CYS A CA 1
ATOM 783 C C . CYS A 1 103 ? -3.913 11.819 -15.165 1.00 96.50 103 CYS A C 1
ATOM 785 O O . CYS A 1 103 ? -3.846 10.891 -15.975 1.00 96.50 103 CYS A O 1
ATOM 787 N N . LEU A 1 104 ? -3.364 13.009 -15.402 1.00 96.81 104 LEU A N 1
ATOM 788 C CA . LEU A 1 104 ? -2.578 13.306 -16.594 1.00 96.81 104 LEU A CA 1
ATOM 789 C C . LEU A 1 104 ? -1.190 12.676 -16.491 1.00 96.81 104 LEU A C 1
ATOM 791 O O . LEU A 1 104 ? -0.390 13.063 -15.649 1.00 96.81 104 LEU A O 1
ATOM 795 N N . VAL A 1 105 ? -0.860 11.764 -17.392 1.00 96.56 105 VAL A N 1
ATOM 796 C CA . VAL A 1 105 ? 0.463 11.154 -17.512 1.00 96.56 105 VAL A CA 1
ATOM 797 C C . VAL A 1 105 ? 1.252 11.893 -18.596 1.00 96.56 105 VAL A C 1
ATOM 799 O O . VAL A 1 105 ? 1.098 11.663 -19.798 1.00 96.56 105 VAL A O 1
ATOM 802 N N . ALA A 1 106 ? 2.080 12.830 -18.145 1.00 93.38 106 ALA A N 1
ATOM 803 C CA . ALA A 1 106 ? 2.820 13.792 -18.951 1.00 93.38 106 ALA A CA 1
ATOM 804 C C . ALA A 1 106 ? 4.253 13.295 -19.227 1.00 93.38 106 ALA A C 1
ATOM 806 O O . ALA A 1 106 ? 5.072 13.160 -18.309 1.00 93.38 106 ALA A O 1
ATOM 807 N N . ILE A 1 107 ? 4.548 12.994 -20.498 1.00 92.44 107 ILE A N 1
ATOM 808 C CA . ILE A 1 107 ? 5.797 12.350 -20.934 1.00 92.44 107 ILE A CA 1
ATOM 809 C C . ILE A 1 107 ? 6.594 13.297 -21.837 1.00 92.44 107 ILE A C 1
ATOM 811 O O . ILE A 1 107 ? 6.215 13.550 -22.981 1.00 92.44 107 ILE A O 1
ATOM 815 N N . GLY A 1 108 ? 7.733 13.778 -21.330 1.00 86.31 108 GLY A N 1
ATOM 816 C CA . GLY A 1 108 ? 8.604 14.746 -22.007 1.00 86.31 108 GLY A CA 1
ATOM 817 C C . GLY A 1 108 ? 7.973 16.136 -22.178 1.00 86.31 108 GLY A C 1
ATOM 818 O O . GLY A 1 108 ? 6.866 16.392 -21.718 1.00 86.31 108 GLY A O 1
ATOM 819 N N . GLY A 1 109 ? 8.655 17.048 -22.876 1.00 80.88 109 GLY A N 1
ATOM 820 C CA . GLY A 1 109 ? 8.187 18.436 -23.032 1.00 80.88 109 GLY A CA 1
ATOM 821 C C . GLY A 1 109 ? 6.921 18.646 -23.879 1.00 80.88 109 GLY A C 1
ATOM 822 O O . GLY A 1 109 ? 6.417 19.762 -23.961 1.00 80.88 109 GLY A O 1
ATOM 823 N N . THR A 1 110 ? 6.374 17.617 -24.536 1.00 72.94 110 THR A N 1
ATOM 824 C CA . THR A 1 110 ? 5.160 17.762 -25.366 1.00 72.94 110 THR A CA 1
ATOM 825 C C . THR A 1 110 ? 3.886 17.906 -24.553 1.00 72.94 110 THR A C 1
ATOM 827 O O . THR A 1 110 ? 2.927 18.516 -25.021 1.00 72.94 110 THR A O 1
ATOM 830 N N . SER A 1 111 ? 3.880 17.377 -23.331 1.00 80.50 111 SER A N 1
ATOM 831 C CA . SER A 1 111 ? 2.741 17.505 -22.431 1.00 80.50 111 SER A CA 1
ATOM 832 C C . SER A 1 111 ? 2.553 18.917 -21.904 1.00 80.50 111 SER A C 1
ATOM 834 O O . SER A 1 111 ? 1.444 19.240 -21.516 1.00 80.50 111 SER A O 1
ATOM 836 N N . ASP A 1 112 ? 3.584 19.763 -21.910 1.00 83.94 112 ASP A N 1
ATOM 837 C CA . ASP A 1 112 ? 3.577 21.013 -21.143 1.00 83.94 112 ASP A CA 1
ATOM 838 C C . ASP A 1 112 ? 2.473 21.948 -21.628 1.00 83.94 112 ASP A C 1
ATOM 840 O O . ASP A 1 112 ? 1.626 22.358 -20.842 1.00 83.94 112 ASP A O 1
ATOM 844 N N . SER A 1 113 ? 2.371 22.138 -22.945 1.00 84.88 113 SER A N 1
ATOM 845 C CA . SER A 1 113 ? 1.284 22.910 -23.563 1.00 84.88 113 SER A CA 1
ATOM 846 C C . SER A 1 113 ? -0.121 22.379 -23.239 1.00 84.88 113 SER A C 1
ATOM 848 O O . SER A 1 113 ? -1.070 23.155 -23.113 1.00 84.88 113 SER A O 1
ATOM 850 N N . ILE A 1 114 ? -0.265 21.059 -23.086 1.00 88.50 114 ILE A N 1
ATOM 851 C CA . ILE A 1 114 ? -1.535 20.403 -22.764 1.00 88.50 114 ILE A CA 1
ATOM 852 C C . ILE A 1 114 ? -1.822 20.535 -21.271 1.00 88.50 114 ILE A C 1
ATOM 854 O O . ILE A 1 114 ? -2.938 20.886 -20.910 1.00 88.50 114 ILE A O 1
ATOM 858 N N . SER A 1 115 ? -0.827 20.351 -20.404 1.00 90.19 115 SER A N 1
ATOM 859 C CA . SER A 1 115 ? -0.937 20.577 -18.964 1.00 90.19 115 SER A CA 1
ATOM 860 C C . SER A 1 115 ? -1.452 21.989 -18.669 1.00 90.19 115 SER A C 1
ATOM 862 O O . SER A 1 115 ? -2.420 22.116 -17.919 1.00 90.19 115 SER A O 1
ATOM 864 N N . CYS A 1 116 ? -0.913 23.029 -19.326 1.00 89.25 116 CYS A N 1
ATOM 865 C CA . CYS A 1 116 ? -1.404 24.407 -19.147 1.00 89.25 116 CYS A CA 1
ATOM 866 C C . CYS A 1 116 ? -2.881 24.529 -19.534 1.00 89.25 116 CYS A C 1
ATOM 868 O O . CYS A 1 116 ? -3.709 25.064 -18.801 1.00 89.25 116 CYS A O 1
ATOM 870 N N . LYS A 1 117 ? -3.228 23.961 -20.691 1.00 89.50 117 LYS A N 1
ATOM 871 C CA . LYS A 1 117 ? -4.591 23.929 -21.227 1.00 89.50 117 LYS A CA 1
ATOM 872 C C . LYS A 1 117 ? -5.574 23.130 -20.364 1.00 89.50 117 LYS A C 1
ATOM 874 O O . LYS A 1 117 ? -6.772 23.388 -20.430 1.00 89.50 117 LYS A O 1
ATOM 879 N N . LEU A 1 118 ? -5.092 22.184 -19.562 1.00 90.94 118 LEU A N 1
ATOM 880 C CA . LEU A 1 118 ? -5.880 21.431 -18.581 1.00 90.94 118 LEU A CA 1
ATOM 881 C C . LEU A 1 118 ? -5.992 22.152 -17.225 1.00 90.94 118 LEU A C 1
ATOM 883 O O . LEU A 1 118 ? -6.663 21.658 -16.319 1.00 90.94 118 LEU A O 1
ATOM 887 N N . GLY A 1 119 ? -5.383 23.334 -17.096 1.00 88.69 119 GLY A N 1
ATOM 888 C CA . GLY A 1 119 ? -5.452 24.180 -15.909 1.00 88.69 119 GLY A CA 1
ATOM 889 C C . GLY A 1 119 ? -4.314 23.971 -14.910 1.00 88.69 119 GLY A C 1
ATOM 890 O O . GLY A 1 119 ? -4.391 24.525 -13.818 1.00 88.69 119 GLY A O 1
ATOM 891 N N . PHE A 1 120 ? -3.269 23.205 -15.238 1.00 90.25 120 PHE A N 1
ATOM 892 C CA . PHE A 1 120 ? -2.046 23.176 -14.427 1.00 90.25 120 PHE A CA 1
ATOM 893 C C . PHE A 1 120 ? -1.215 24.437 -14.671 1.00 90.25 120 PHE A C 1
ATOM 895 O O . PHE A 1 120 ? -1.230 24.994 -15.768 1.00 90.25 120 PHE A O 1
ATOM 902 N N . ARG A 1 121 ? -0.479 24.904 -13.660 1.00 87.31 121 ARG A N 1
ATOM 903 C CA . ARG A 1 121 ? 0.451 26.023 -13.854 1.00 87.31 121 ARG A CA 1
ATOM 904 C C . ARG A 1 121 ? 1.586 25.602 -14.785 1.00 87.31 121 ARG A C 1
ATOM 906 O O . ARG A 1 121 ? 2.026 24.456 -14.784 1.00 87.31 121 ARG A O 1
ATOM 913 N N . CYS A 1 122 ? 2.097 26.549 -15.553 1.00 80.38 122 CYS A N 1
ATOM 914 C CA . CYS A 1 122 ? 3.237 26.343 -16.432 1.00 80.38 122 CYS A CA 1
ATOM 915 C C . CYS A 1 122 ? 4.293 27.406 -16.154 1.00 80.38 122 CYS A C 1
ATOM 917 O O . CYS A 1 122 ? 3.962 28.513 -15.743 1.00 80.38 122 CYS A O 1
ATOM 919 N N . ASN A 1 123 ? 5.565 27.045 -16.342 1.00 70.44 123 ASN A N 1
ATOM 920 C CA . ASN A 1 123 ? 6.706 27.898 -15.992 1.00 70.44 123 ASN A CA 1
ATOM 921 C C . ASN A 1 123 ? 6.900 29.093 -16.941 1.00 70.44 123 ASN A C 1
ATOM 923 O O . ASN A 1 123 ? 7.723 29.960 -16.656 1.00 70.44 123 ASN A O 1
ATOM 927 N N . ASP A 1 124 ? 6.162 29.146 -18.047 1.00 60.44 124 ASP A N 1
ATOM 928 C CA . ASP A 1 124 ? 6.240 30.235 -19.011 1.00 60.44 124 ASP A CA 1
ATOM 929 C C . ASP A 1 124 ? 5.144 31.267 -18.732 1.00 60.44 124 ASP A C 1
ATOM 931 O O . ASP A 1 124 ? 4.043 30.919 -18.307 1.00 60.44 124 ASP A O 1
ATOM 935 N N . ASN A 1 125 ? 5.429 32.544 -19.010 1.00 58.75 125 ASN A N 1
ATOM 936 C CA . ASN A 1 125 ? 4.517 33.691 -18.859 1.00 58.75 125 ASN A CA 1
ATOM 937 C C . ASN A 1 125 ? 3.203 33.584 -19.677 1.00 58.75 125 ASN A C 1
ATOM 939 O O . ASN A 1 125 ? 2.431 34.539 -19.722 1.00 58.75 125 ASN A O 1
ATOM 943 N N . ASP A 1 126 ? 2.914 32.429 -20.278 1.00 58.62 126 ASP A N 1
ATOM 944 C CA . ASP A 1 126 ? 1.676 32.065 -20.970 1.00 58.62 126 ASP A CA 1
ATOM 945 C C . ASP A 1 126 ? 0.523 31.760 -19.988 1.00 58.62 126 ASP A C 1
ATOM 947 O O . ASP A 1 126 ? -0.310 30.880 -20.213 1.00 58.62 126 ASP A O 1
ATOM 951 N N . LEU A 1 127 ? 0.422 32.535 -18.903 1.00 55.69 127 LEU A N 1
ATOM 952 C CA . LEU A 1 127 ? -0.728 32.529 -17.985 1.00 55.69 127 LEU A CA 1
ATOM 953 C C . LEU A 1 127 ? -2.049 32.900 -18.688 1.00 55.69 127 LEU A C 1
ATOM 955 O O . LEU A 1 127 ? -3.120 32.709 -18.117 1.00 55.69 127 LEU A O 1
ATOM 959 N N . GLU A 1 128 ? -1.991 33.393 -19.928 1.00 61.81 128 GLU A N 1
ATOM 960 C CA . GLU A 1 128 ? -3.160 33.672 -20.767 1.00 61.81 128 GLU A CA 1
ATOM 961 C C . GLU A 1 128 ? -3.623 32.480 -21.622 1.00 61.81 128 GLU A C 1
ATOM 963 O O . GLU A 1 128 ? -4.574 32.615 -22.398 1.00 61.81 128 GLU A O 1
ATOM 968 N N . ALA A 1 129 ? -3.004 31.299 -21.505 1.00 67.81 129 ALA A N 1
ATOM 969 C CA . ALA A 1 129 ? -3.497 30.120 -22.207 1.00 67.81 129 ALA A CA 1
ATOM 970 C C . ALA A 1 129 ? -4.926 29.793 -21.741 1.00 67.81 129 ALA A C 1
ATOM 972 O O . ALA A 1 129 ? -5.150 29.321 -20.628 1.00 67.81 129 ALA A O 1
ATOM 973 N N . SER A 1 130 ? -5.910 30.033 -22.613 1.00 82.19 130 SER A N 1
ATOM 974 C CA . SER A 1 130 ? -7.305 29.696 -22.340 1.00 82.19 130 SER A CA 1
ATOM 975 C C . SER A 1 130 ? -7.412 28.203 -22.014 1.00 82.19 130 SER A C 1
ATOM 977 O O . SER A 1 130 ? -7.069 27.366 -22.862 1.00 82.19 130 SER A O 1
ATOM 979 N N . ILE A 1 131 ? -7.896 27.886 -20.808 1.00 86.31 131 ILE A N 1
ATOM 980 C CA . ILE A 1 131 ? -8.218 26.515 -20.397 1.00 86.31 131 ILE A CA 1
ATOM 981 C C . ILE A 1 131 ? -9.144 25.915 -21.457 1.00 86.31 131 ILE A C 1
ATOM 983 O O . ILE A 1 131 ? -10.051 26.588 -21.957 1.00 86.31 131 ILE A O 1
ATOM 987 N N . LEU A 1 132 ? -8.889 24.665 -21.841 1.00 87.25 132 LEU A N 1
ATOM 988 C CA . LEU A 1 132 ? -9.740 23.965 -22.795 1.00 87.25 132 LEU A CA 1
ATOM 989 C C . LEU A 1 132 ? -11.194 23.957 -22.281 1.00 87.25 132 LEU A C 1
ATOM 991 O O . LEU A 1 132 ? -11.436 23.831 -21.080 1.00 87.25 132 LEU A O 1
ATOM 995 N N . PRO A 1 133 ? -12.191 24.104 -23.160 1.00 86.12 133 PRO A N 1
ATOM 996 C CA . PRO A 1 133 ? -13.559 23.786 -22.788 1.00 86.12 133 PRO A CA 1
ATOM 997 C C . PRO A 1 133 ? -13.718 22.259 -22.704 1.00 86.12 133 PRO A C 1
ATOM 999 O O . PRO A 1 133 ? -13.019 21.531 -23.405 1.00 86.12 133 PRO A O 1
ATOM 1002 N N . GLY A 1 134 ? -14.670 21.783 -21.899 1.00 89.25 134 GLY A N 1
ATOM 1003 C CA . GLY A 1 134 ? -15.053 20.367 -21.860 1.00 89.25 134 GLY A CA 1
ATOM 1004 C C . GLY A 1 134 ? -14.933 19.709 -20.487 1.00 89.25 134 GLY A C 1
ATOM 1005 O O . GLY A 1 134 ? -14.708 20.363 -19.463 1.00 89.25 134 GLY A O 1
ATOM 1006 N N . PHE A 1 135 ? -15.133 18.394 -20.466 1.00 91.56 135 PHE A N 1
ATOM 1007 C CA . PHE A 1 135 ? -15.034 17.567 -19.271 1.00 91.56 135 PHE A CA 1
ATOM 1008 C C . PHE A 1 135 ? -13.590 17.249 -18.920 1.00 91.56 135 PHE A C 1
ATOM 1010 O O . PHE A 1 135 ? -13.285 17.126 -17.735 1.00 91.56 135 PHE A O 1
ATOM 1017 N N . LEU A 1 136 ? -12.690 17.145 -19.899 1.00 93.44 136 LEU A N 1
ATOM 1018 C CA . LEU A 1 136 ? -11.321 16.723 -19.636 1.00 93.44 136 LEU A CA 1
ATOM 1019 C C . LEU A 1 136 ? -10.571 17.680 -18.687 1.00 93.44 136 LEU A C 1
ATOM 1021 O O . LEU A 1 136 ? -10.028 17.205 -17.687 1.00 93.44 136 LEU A O 1
ATOM 1025 N N . PRO A 1 137 ? -10.574 19.009 -18.888 1.00 91.81 137 PRO A N 1
ATOM 1026 C CA . PRO A 1 137 ? -9.917 19.948 -17.971 1.00 91.81 137 PRO A CA 1
ATOM 1027 C C . PRO A 1 137 ? -10.577 19.955 -16.596 1.00 91.81 137 PRO A C 1
ATOM 1029 O O . PRO A 1 137 ? -9.907 20.115 -15.579 1.00 91.81 137 PRO A O 1
ATOM 1032 N N . LYS A 1 138 ? -11.894 19.729 -16.542 1.00 90.62 138 LYS A N 1
ATOM 1033 C CA . LYS A 1 138 ? -12.633 19.606 -15.285 1.00 90.62 138 LYS A CA 1
ATOM 1034 C C . LYS A 1 138 ? -12.175 18.373 -14.507 1.00 90.62 138 LYS A C 1
ATOM 1036 O O . LYS A 1 138 ? -11.814 18.503 -13.344 1.00 90.62 138 LYS A O 1
ATOM 1041 N N . TYR A 1 139 ? -12.165 17.210 -15.153 1.00 93.94 139 TYR A N 1
ATOM 1042 C CA . TYR A 1 139 ? -11.907 15.902 -14.550 1.00 93.94 139 TYR A CA 1
ATOM 1043 C C . TYR A 1 139 ? -10.432 15.566 -14.353 1.00 93.94 139 TYR A C 1
ATOM 1045 O O . TYR A 1 139 ? -10.119 14.700 -13.540 1.00 93.94 139 TYR A O 1
ATOM 1053 N N . THR A 1 140 ? -9.526 16.278 -15.020 1.00 94.31 140 THR A N 1
ATOM 1054 C CA . THR A 1 140 ? -8.091 16.143 -14.767 1.00 94.31 140 THR A CA 1
ATOM 1055 C C . THR A 1 140 ? -7.726 16.850 -13.469 1.00 94.31 140 THR A C 1
ATOM 1057 O O . THR A 1 140 ? -7.631 18.077 -13.428 1.00 94.31 140 THR A O 1
ATOM 1060 N N . THR A 1 141 ? -7.574 16.093 -12.387 1.00 91.06 141 THR A N 1
ATOM 1061 C CA . THR A 1 141 ? -7.292 16.638 -11.048 1.00 91.06 141 THR A CA 1
ATOM 1062 C C . THR A 1 141 ? -5.841 16.453 -10.627 1.00 91.06 141 THR A C 1
ATOM 1064 O O . THR A 1 141 ? -5.366 17.220 -9.799 1.00 91.06 141 THR A O 1
ATOM 1067 N N . HIS A 1 142 ? -5.139 15.492 -11.231 1.00 91.94 142 HIS A N 1
ATOM 1068 C CA . HIS A 1 142 ? -3.794 15.071 -10.842 1.00 91.94 142 HIS A CA 1
ATOM 1069 C C . HIS A 1 142 ? -2.856 14.969 -12.041 1.00 91.94 142 HIS A C 1
ATOM 1071 O O . HIS A 1 142 ? -3.306 14.867 -13.188 1.00 91.94 142 HIS A O 1
ATOM 1077 N N . MET A 1 143 ? -1.548 14.928 -11.777 1.00 93.31 143 MET A N 1
ATOM 1078 C CA . MET A 1 143 ? -0.544 14.718 -12.818 1.00 93.31 143 MET A CA 1
ATOM 1079 C C . MET A 1 143 ? 0.586 13.769 -12.394 1.00 93.31 143 MET A C 1
ATOM 1081 O O . MET A 1 143 ? 1.088 13.784 -11.278 1.00 93.31 143 MET A O 1
ATOM 1085 N N . PHE A 1 144 ? 1.065 12.972 -13.337 1.00 93.81 144 PHE A N 1
ATOM 1086 C CA . PHE A 1 144 ? 2.314 12.239 -13.249 1.00 93.81 144 PHE A CA 1
ATOM 1087 C C . PHE A 1 144 ? 3.269 12.743 -14.328 1.00 93.81 144 PHE A C 1
ATOM 1089 O O . PHE A 1 144 ? 3.096 12.448 -15.511 1.00 93.81 144 PHE A O 1
ATOM 1096 N N . LYS A 1 145 ? 4.286 13.506 -13.917 1.00 92.19 145 LYS A N 1
ATOM 1097 C CA . LYS A 1 145 ? 5.318 14.052 -14.807 1.00 92.19 145 LYS A CA 1
ATOM 1098 C C . LYS A 1 145 ? 6.687 13.914 -14.158 1.00 92.19 145 LYS A C 1
ATOM 1100 O O . LYS A 1 145 ? 6.867 14.242 -12.985 1.00 92.19 145 LYS A O 1
ATOM 1105 N N . ASN A 1 146 ? 7.680 13.493 -14.938 1.00 90.19 146 ASN A N 1
ATOM 1106 C CA . ASN A 1 146 ? 9.041 13.261 -14.452 1.00 90.19 146 ASN A CA 1
ATOM 1107 C C . ASN A 1 146 ? 9.036 12.359 -13.204 1.00 90.19 146 ASN A C 1
ATOM 1109 O O . ASN A 1 146 ? 8.431 11.297 -13.208 1.00 90.19 146 ASN A O 1
ATOM 1113 N N . ASN A 1 147 ? 9.683 12.782 -12.121 1.00 86.06 147 ASN A N 1
ATOM 1114 C CA . ASN A 1 147 ? 9.715 12.085 -10.837 1.00 86.06 147 ASN A CA 1
ATOM 1115 C C . ASN A 1 147 ? 8.667 12.600 -9.834 1.00 86.06 147 ASN A C 1
ATOM 1117 O O . ASN A 1 147 ? 8.916 12.533 -8.631 1.00 86.06 147 ASN A O 1
ATOM 1121 N N . VAL A 1 148 ? 7.571 13.190 -10.309 1.00 88.00 148 VAL A N 1
ATOM 1122 C CA . VAL A 1 148 ? 6.480 13.688 -9.466 1.00 88.00 148 VAL A CA 1
ATOM 1123 C C . VAL A 1 148 ? 5.233 12.908 -9.832 1.00 88.00 148 VAL A C 1
ATOM 1125 O O . VAL A 1 148 ? 4.658 13.107 -10.902 1.00 88.00 148 VAL A O 1
ATOM 1128 N N . TYR A 1 149 ? 4.865 11.980 -8.955 1.00 88.56 149 TYR A N 1
ATOM 1129 C CA . TYR A 1 149 ? 3.652 11.183 -9.065 1.00 88.56 149 TYR A CA 1
ATOM 1130 C C . TYR A 1 149 ? 2.612 11.746 -8.103 1.00 88.56 149 TYR A C 1
ATOM 1132 O O . TYR A 1 149 ? 2.694 11.513 -6.900 1.00 88.56 149 TYR A O 1
ATOM 1140 N N . ASP A 1 150 ? 1.666 12.500 -8.647 1.00 88.56 150 ASP A N 1
ATOM 1141 C CA . ASP A 1 150 ? 0.594 13.146 -7.895 1.00 88.56 150 ASP A CA 1
ATOM 1142 C C . ASP A 1 150 ? -0.782 12.493 -8.151 1.00 88.56 150 ASP A C 1
ATOM 1144 O O . ASP A 1 150 ? -1.812 12.952 -7.670 1.00 88.56 150 ASP A O 1
ATOM 1148 N N . CYS A 1 151 ? -0.817 11.383 -8.895 1.00 88.81 151 CYS A N 1
ATOM 1149 C CA . CYS A 1 151 ? -2.046 10.618 -9.092 1.00 88.81 151 CYS A CA 1
ATOM 1150 C C . CYS A 1 151 ? -2.482 9.888 -7.820 1.00 88.81 151 CYS A C 1
ATOM 1152 O O . CYS A 1 151 ? -1.652 9.378 -7.063 1.00 88.81 151 CYS A O 1
ATOM 1154 N N . GLU A 1 152 ? -3.790 9.682 -7.681 1.00 86.12 152 GLU A N 1
ATOM 1155 C CA . GLU A 1 152 ? -4.311 8.604 -6.844 1.00 86.12 152 GLU A CA 1
ATOM 1156 C C . GLU A 1 152 ? -4.249 7.275 -7.611 1.00 86.12 152 GLU A C 1
ATOM 1158 O O . GLU A 1 152 ? -4.581 7.220 -8.798 1.00 86.12 152 GLU A O 1
ATOM 1163 N N . ASP A 1 153 ? -3.844 6.186 -6.952 1.00 82.81 153 ASP A N 1
ATOM 1164 C CA . ASP A 1 153 ? -3.786 4.856 -7.581 1.00 82.81 153 ASP A CA 1
ATOM 1165 C C . ASP A 1 153 ? -5.174 4.303 -7.952 1.00 82.81 153 ASP A C 1
ATOM 1167 O O . ASP A 1 153 ? -5.287 3.383 -8.759 1.00 82.81 153 ASP A O 1
ATOM 1171 N N . ASP A 1 154 ? -6.238 4.879 -7.397 1.00 80.88 154 ASP A N 1
ATOM 1172 C CA . ASP A 1 154 ? -7.627 4.599 -7.751 1.00 80.88 154 ASP A CA 1
ATOM 1173 C C . ASP A 1 154 ? -8.259 5.689 -8.635 1.00 80.88 154 ASP A C 1
ATOM 1175 O O . ASP A 1 154 ? -9.484 5.729 -8.769 1.00 80.88 154 ASP A O 1
ATOM 1179 N N . SER A 1 155 ? -7.441 6.532 -9.285 1.00 87.62 155 SER A N 1
ATOM 1180 C CA . SER A 1 155 ? -7.913 7.416 -10.361 1.00 87.62 155 SER A CA 1
ATOM 1181 C C . SER A 1 155 ? -8.639 6.582 -11.417 1.00 87.62 155 SER A C 1
ATOM 1183 O O . SER A 1 155 ? -8.114 5.568 -11.887 1.00 87.62 155 SER A O 1
ATOM 1185 N N . ALA A 1 156 ? -9.835 7.012 -11.824 1.00 90.81 156 ALA A N 1
ATOM 1186 C CA . ALA A 1 156 ? -10.625 6.269 -12.802 1.00 90.81 156 ALA A CA 1
ATOM 1187 C C . ALA A 1 156 ? -9.908 6.105 -14.143 1.00 90.81 156 ALA A C 1
ATOM 1189 O O . ALA A 1 156 ? -10.054 5.062 -14.784 1.00 90.81 156 ALA A O 1
ATOM 1190 N N . TYR A 1 157 ? -9.134 7.117 -14.547 1.00 97.00 157 TYR A N 1
ATOM 1191 C CA . TYR A 1 157 ? -8.393 7.111 -15.799 1.00 97.00 157 TYR A CA 1
ATOM 1192 C C . TYR A 1 157 ? -6.976 7.666 -15.645 1.00 97.00 157 TYR A C 1
ATOM 1194 O O . TYR A 1 157 ? -6.742 8.635 -14.923 1.00 97.00 157 TYR A O 1
ATOM 1202 N N . PHE A 1 158 ? -6.052 7.105 -16.419 1.00 97.44 158 PHE A N 1
ATOM 1203 C CA . PHE A 1 158 ? -4.707 7.629 -16.638 1.00 97.44 158 PHE A CA 1
ATOM 1204 C C . PHE A 1 158 ? -4.604 8.100 -18.088 1.00 97.44 158 PHE A C 1
ATOM 1206 O O . PHE A 1 158 ? -4.603 7.285 -19.012 1.00 97.44 158 PHE A O 1
ATOM 1213 N N . LEU A 1 159 ? -4.559 9.415 -18.295 1.00 97.94 159 LEU A N 1
ATOM 1214 C CA . LEU A 1 159 ? -4.504 10.021 -19.620 1.00 97.94 159 LEU A CA 1
ATOM 1215 C C . LEU A 1 159 ? -3.054 10.223 -20.054 1.00 97.94 159 LEU A C 1
ATOM 1217 O O . LEU A 1 159 ? -2.385 11.134 -19.578 1.00 97.94 159 LEU A O 1
ATOM 1221 N N . PHE A 1 160 ? -2.583 9.418 -20.997 1.00 97.81 160 PHE A N 1
ATOM 1222 C CA . PHE A 1 160 ? -1.267 9.586 -21.599 1.00 97.81 160 PHE A CA 1
ATOM 1223 C C . PHE A 1 160 ? -1.312 10.612 -22.727 1.00 97.81 160 PHE A C 1
ATOM 1225 O O . PHE A 1 160 ? -2.114 10.497 -23.652 1.00 97.81 160 PHE A O 1
ATOM 1232 N N . VAL A 1 161 ? -0.393 11.573 -22.697 1.00 95.88 161 VAL A N 1
ATOM 1233 C CA . VAL A 1 161 ? -0.068 12.381 -23.876 1.00 95.88 161 VAL A CA 1
ATOM 1234 C C . VAL A 1 161 ? 1.167 11.768 -24.520 1.00 95.88 161 VAL A C 1
ATOM 1236 O O . VAL A 1 161 ? 2.270 11.858 -23.976 1.00 95.88 161 VAL A O 1
ATOM 1239 N N . VAL A 1 162 ? 0.978 11.112 -25.662 1.00 96.12 162 VAL A N 1
ATOM 1240 C CA . VAL A 1 162 ? 2.051 10.419 -26.382 1.00 96.12 162 VAL A CA 1
ATOM 1241 C C . VAL A 1 162 ? 2.405 11.158 -27.665 1.00 96.12 162 VAL A C 1
ATOM 1243 O O . VAL A 1 162 ? 1.612 11.914 -28.212 1.00 96.12 162 VAL A O 1
ATOM 1246 N N . ILE A 1 163 ? 3.621 10.943 -28.143 1.00 94.88 163 ILE A N 1
ATOM 1247 C CA . ILE A 1 163 ? 4.095 11.405 -29.441 1.00 94.88 163 ILE A CA 1
ATOM 1248 C C . ILE A 1 163 ? 4.984 10.304 -30.005 1.00 94.88 163 ILE A C 1
ATOM 1250 O O . ILE A 1 163 ? 5.592 9.542 -29.253 1.00 94.88 163 ILE A O 1
ATOM 1254 N N . HIS A 1 164 ? 5.090 10.223 -31.322 1.00 95.31 164 HIS A N 1
ATOM 1255 C CA . HIS A 1 164 ? 5.996 9.293 -31.980 1.00 95.31 164 HIS A CA 1
ATOM 1256 C C . HIS A 1 164 ? 7.401 9.229 -31.298 1.00 95.31 164 HIS A C 1
ATOM 1258 O O . HIS A 1 164 ? 8.071 10.265 -31.176 1.00 95.31 164 HIS A O 1
ATOM 1264 N N . PRO A 1 165 ? 7.899 8.045 -30.870 1.00 96.38 165 PRO A N 1
ATOM 1265 C CA . PRO A 1 165 ? 9.110 7.897 -30.047 1.00 96.38 165 PRO A CA 1
ATOM 1266 C C . PRO A 1 165 ? 10.373 8.600 -30.573 1.00 96.38 165 PRO A C 1
ATOM 1268 O O . PRO A 1 165 ? 11.068 9.260 -29.798 1.00 96.38 165 PRO A O 1
ATOM 1271 N N . LEU A 1 166 ? 10.650 8.535 -31.884 1.00 95.25 166 LEU A N 1
ATOM 1272 C CA . LEU A 1 166 ? 11.779 9.265 -32.493 1.00 95.25 166 LEU A CA 1
ATOM 1273 C C . LEU A 1 166 ? 11.642 10.789 -32.357 1.00 95.25 166 LEU A C 1
ATOM 1275 O O . LEU A 1 166 ? 12.613 11.500 -32.097 1.00 95.25 166 LEU A O 1
ATOM 1279 N N . VAL A 1 167 ? 10.422 11.304 -32.508 1.00 93.50 167 VAL A N 1
ATOM 1280 C CA . VAL A 1 167 ? 10.137 12.736 -32.380 1.00 93.50 167 VAL A CA 1
ATOM 1281 C C . VAL A 1 167 ? 10.294 13.162 -30.929 1.00 93.50 167 VAL A C 1
ATOM 1283 O O . VAL A 1 167 ? 10.870 14.219 -30.662 1.00 93.50 167 VAL A O 1
ATOM 1286 N N . ARG A 1 168 ? 9.850 12.315 -29.990 1.00 94.50 168 ARG A N 1
ATOM 1287 C CA . ARG A 1 168 ? 10.036 12.542 -28.557 1.00 94.50 168 ARG A CA 1
ATOM 1288 C C . ARG A 1 168 ? 11.510 12.694 -28.208 1.00 94.50 168 ARG A C 1
ATOM 1290 O O . ARG A 1 168 ? 11.881 13.705 -27.621 1.00 94.50 168 ARG A O 1
ATOM 1297 N N . ILE A 1 169 ? 12.350 11.718 -28.570 1.00 95.50 169 ILE A N 1
ATOM 1298 C CA . ILE A 1 169 ? 13.761 11.740 -28.166 1.00 95.50 169 ILE A CA 1
ATOM 1299 C C . ILE A 1 169 ? 14.515 12.904 -28.809 1.00 95.50 169 ILE A C 1
ATOM 1301 O O . ILE A 1 169 ? 15.333 13.549 -28.159 1.00 95.50 169 ILE A O 1
ATOM 1305 N N . LYS A 1 170 ? 14.184 13.237 -30.059 1.00 93.38 170 LYS A N 1
ATOM 1306 C CA . LYS A 1 170 ? 14.740 14.402 -30.742 1.00 93.38 170 LYS A CA 1
ATOM 1307 C C . LYS A 1 170 ? 14.416 15.690 -29.990 1.00 93.38 170 LYS A C 1
ATOM 1309 O O . LYS A 1 170 ? 15.325 16.463 -29.702 1.00 93.38 170 LYS A O 1
ATOM 1314 N N . ARG A 1 171 ? 13.140 15.899 -29.639 1.00 91.44 171 ARG A N 1
ATOM 1315 C CA . ARG A 1 171 ? 12.707 17.063 -28.849 1.00 91.44 171 ARG A CA 1
ATOM 1316 C C . ARG A 1 171 ? 13.369 17.082 -27.478 1.00 91.44 171 ARG A C 1
ATOM 1318 O O . ARG A 1 171 ? 13.811 18.139 -27.052 1.00 91.44 171 ARG A O 1
ATOM 1325 N N . ALA A 1 172 ? 13.488 15.927 -26.827 1.00 92.94 172 ALA A N 1
ATOM 1326 C CA . ALA A 1 172 ? 14.156 15.808 -25.539 1.00 92.94 172 ALA A CA 1
ATOM 1327 C C . ALA A 1 172 ? 15.612 16.295 -25.619 1.00 92.94 172 ALA A C 1
ATOM 1329 O O . ALA A 1 172 ? 16.001 17.143 -24.830 1.00 92.94 172 ALA A O 1
ATOM 1330 N N . ILE A 1 173 ? 16.390 15.845 -26.609 1.00 93.69 173 ILE A N 1
ATOM 1331 C CA . ILE A 1 173 ? 17.786 16.282 -26.811 1.00 93.69 173 ILE A CA 1
ATOM 1332 C C . ILE A 1 173 ? 17.859 17.783 -27.128 1.00 93.69 173 ILE A C 1
ATOM 1334 O O . ILE A 1 173 ? 18.680 18.502 -26.562 1.00 93.69 173 ILE A O 1
ATOM 1338 N N . GLN A 1 174 ? 16.985 18.270 -28.014 1.00 90.12 174 GLN A N 1
ATOM 1339 C CA . GLN A 1 174 ? 16.976 19.673 -28.438 1.00 90.12 174 GLN A CA 1
ATOM 1340 C C . GLN A 1 174 ? 16.610 20.632 -27.299 1.00 90.12 174 GLN A C 1
ATOM 1342 O O . GLN A 1 174 ? 17.244 21.673 -27.151 1.00 90.12 174 GLN A O 1
ATOM 1347 N N . ASN A 1 175 ? 15.612 20.279 -26.489 1.00 88.94 175 ASN A N 1
ATOM 1348 C CA . ASN A 1 175 ? 15.112 21.129 -25.409 1.00 88.94 175 ASN A CA 1
ATOM 1349 C C . ASN A 1 175 ? 15.961 21.021 -24.134 1.00 88.94 175 ASN A C 1
ATOM 1351 O O . ASN A 1 175 ? 16.003 21.952 -23.330 1.00 88.94 175 ASN A O 1
ATOM 1355 N N . ASP A 1 176 ? 16.632 19.888 -23.919 1.00 90.12 176 ASP A N 1
ATOM 1356 C CA . ASP A 1 176 ? 17.423 19.648 -22.713 1.00 90.12 176 ASP A CA 1
ATOM 1357 C C . ASP A 1 176 ? 18.836 20.257 -22.809 1.00 90.12 176 ASP A C 1
ATOM 1359 O O . ASP A 1 176 ? 19.433 20.566 -21.775 1.00 90.12 176 ASP A O 1
ATOM 1363 N N . LYS A 1 177 ? 19.368 20.536 -24.007 1.00 92.50 177 LYS A N 1
ATOM 1364 C CA . LYS A 1 177 ? 20.663 21.220 -24.152 1.00 92.50 177 LYS A CA 1
ATOM 1365 C C . LYS A 1 177 ? 20.576 22.704 -23.736 1.00 92.50 177 LYS A C 1
ATOM 1367 O O . LYS A 1 177 ? 19.848 23.477 -24.358 1.00 92.50 177 LYS A O 1
ATOM 1372 N N . PRO A 1 178 ? 21.358 23.161 -22.737 1.00 92.56 178 PRO A N 1
ATOM 1373 C CA . PRO A 1 178 ? 21.422 24.578 -22.391 1.00 92.56 178 PRO A CA 1
ATOM 1374 C C . PRO A 1 178 ? 22.041 25.420 -23.513 1.00 92.56 178 PRO A C 1
ATOM 1376 O O . PRO A 1 178 ? 23.090 25.068 -24.051 1.00 92.56 178 PRO A O 1
ATOM 1379 N N . ILE A 1 179 ? 21.420 26.564 -23.813 1.00 93.19 179 ILE A N 1
ATOM 1380 C CA . ILE A 1 179 ? 21.982 27.577 -24.725 1.00 93.19 179 ILE A CA 1
ATOM 1381 C C . ILE A 1 179 ? 23.132 28.331 -24.038 1.00 93.19 179 ILE A C 1
ATOM 1383 O O . ILE A 1 179 ? 24.184 28.538 -24.634 1.00 93.19 179 ILE A O 1
ATOM 1387 N N . ASP A 1 180 ? 22.944 28.690 -22.765 1.00 95.62 180 ASP A N 1
ATOM 1388 C CA . ASP A 1 180 ? 23.935 29.359 -21.918 1.00 95.62 180 ASP A CA 1
ATOM 1389 C C . ASP A 1 180 ? 24.246 28.473 -20.704 1.00 95.62 180 ASP A C 1
ATOM 1391 O O . ASP A 1 180 ? 23.418 28.297 -19.803 1.00 95.62 180 ASP A O 1
ATOM 1395 N N . TRP A 1 181 ? 25.439 27.877 -20.710 1.00 95.69 181 TRP A N 1
ATOM 1396 C CA . TRP A 1 181 ? 25.888 26.928 -19.693 1.00 95.69 181 TRP A CA 1
ATOM 1397 C C . TRP A 1 181 ? 26.180 27.573 -18.340 1.00 95.69 181 TRP A C 1
ATOM 1399 O O . TRP A 1 181 ? 25.948 26.930 -17.312 1.00 95.69 181 TRP A O 1
ATOM 1409 N N . ASP A 1 182 ? 26.649 28.819 -18.325 1.00 95.81 182 ASP A N 1
ATOM 1410 C CA . ASP A 1 182 ? 26.958 29.534 -17.089 1.00 95.81 182 ASP A CA 1
ATOM 1411 C C . ASP A 1 182 ? 25.663 29.974 -16.408 1.00 95.81 182 ASP A C 1
ATOM 1413 O O . ASP A 1 182 ? 25.459 29.709 -15.218 1.00 95.81 182 ASP A O 1
ATOM 1417 N N . ALA A 1 183 ? 24.722 30.529 -17.178 1.00 95.12 183 ALA A N 1
ATOM 1418 C CA . ALA A 1 183 ? 23.398 30.865 -16.670 1.00 95.12 183 ALA A CA 1
ATOM 1419 C C . ALA A 1 183 ? 22.625 29.612 -16.228 1.00 95.12 183 ALA A C 1
ATOM 1421 O O . ALA A 1 183 ? 21.942 29.631 -15.203 1.00 95.12 183 ALA A O 1
ATOM 1422 N N . PHE A 1 184 ? 22.753 28.497 -16.954 1.00 93.56 184 PHE A N 1
ATOM 1423 C CA . PHE A 1 184 ? 22.162 27.220 -16.552 1.00 93.56 184 PHE A CA 1
ATOM 1424 C C . PHE A 1 184 ? 22.744 26.707 -15.234 1.00 93.56 184 PHE A C 1
ATOM 1426 O O . PHE A 1 184 ? 21.989 26.329 -14.342 1.00 93.56 184 PHE A O 1
ATOM 1433 N N . LYS A 1 185 ? 24.073 26.728 -15.076 1.00 95.88 185 LYS A N 1
ATOM 1434 C CA . LYS A 1 185 ? 24.740 26.339 -13.828 1.00 95.88 185 LYS A CA 1
ATOM 1435 C C . LYS A 1 185 ? 24.295 27.201 -12.649 1.00 95.88 185 LYS A C 1
ATOM 1437 O O . LYS A 1 185 ? 24.110 26.665 -11.557 1.00 95.88 185 LYS A O 1
ATOM 1442 N N . LEU A 1 186 ? 24.101 28.501 -12.872 1.00 94.44 186 LEU A N 1
ATOM 1443 C CA . LEU A 1 186 ? 23.607 29.424 -11.854 1.00 94.44 186 LEU A CA 1
ATOM 1444 C C . LEU A 1 186 ? 22.157 29.113 -11.445 1.00 94.44 186 LEU A C 1
ATOM 1446 O O . LEU A 1 186 ? 21.861 29.123 -10.254 1.00 94.44 186 LEU A O 1
ATOM 1450 N N . ARG A 1 187 ? 21.270 28.808 -12.406 1.00 92.56 187 ARG A N 1
ATOM 1451 C CA . ARG A 1 187 ? 19.845 28.521 -12.145 1.00 92.56 187 ARG A CA 1
ATOM 1452 C C . ARG A 1 187 ? 19.593 27.125 -11.571 1.00 92.56 187 ARG A C 1
ATOM 1454 O O . ARG A 1 187 ? 18.883 26.985 -10.585 1.00 92.56 187 ARG A O 1
ATOM 1461 N N . GLU A 1 188 ? 20.174 26.096 -12.183 1.00 89.81 188 GLU A N 1
ATOM 1462 C CA . GLU A 1 188 ? 19.875 24.682 -11.893 1.00 89.81 188 GLU A CA 1
ATOM 1463 C C . GLU A 1 188 ? 20.871 24.033 -10.921 1.00 89.81 188 GLU A C 1
ATOM 1465 O O . GLU A 1 188 ? 20.679 22.902 -10.462 1.00 89.81 188 GLU A O 1
ATOM 1470 N N . GLY A 1 189 ? 21.964 24.733 -10.614 1.00 93.94 189 GLY A N 1
ATOM 1471 C CA . GLY A 1 189 ? 23.003 24.292 -9.696 1.00 93.94 189 GLY A CA 1
ATOM 1472 C C . GLY A 1 189 ? 24.019 23.309 -10.290 1.00 93.94 189 GLY A C 1
ATOM 1473 O O . GLY A 1 189 ? 23.832 22.669 -11.329 1.00 93.94 189 GLY A O 1
ATOM 1474 N N . GLU A 1 190 ? 25.127 23.141 -9.562 1.00 95.75 190 GLU A N 1
ATOM 1475 C CA . GLU A 1 190 ? 26.304 22.372 -9.995 1.00 95.75 190 GLU A CA 1
ATOM 1476 C C . GLU A 1 190 ? 25.985 20.908 -10.336 1.00 95.75 190 GLU A C 1
ATOM 1478 O O . GLU A 1 190 ? 26.575 20.320 -11.242 1.00 95.75 190 GLU A O 1
ATOM 1483 N N . LYS A 1 191 ? 25.048 20.294 -9.608 1.00 93.62 191 LYS A N 1
ATOM 1484 C CA . LYS A 1 191 ? 24.687 18.885 -9.800 1.00 93.62 191 LYS A CA 1
ATOM 1485 C C . LYS A 1 191 ? 24.029 18.647 -11.160 1.00 93.62 191 LYS A C 1
ATOM 1487 O O . LYS A 1 191 ? 24.401 17.698 -11.849 1.00 93.62 191 LYS A O 1
ATOM 1492 N N . ASN A 1 192 ? 23.065 19.486 -11.537 1.00 91.38 192 ASN A N 1
ATOM 1493 C CA . ASN A 1 192 ? 22.377 19.386 -12.825 1.00 91.38 192 ASN A CA 1
ATOM 1494 C C . ASN A 1 192 ? 23.301 19.816 -13.967 1.00 91.38 192 ASN A C 1
ATOM 1496 O O . ASN A 1 192 ? 23.357 19.134 -14.990 1.00 91.38 192 ASN A O 1
ATOM 1500 N N . TYR A 1 193 ? 24.117 20.853 -13.745 1.00 95.69 193 TYR A N 1
ATOM 1501 C CA . TYR A 1 193 ? 25.182 21.245 -14.667 1.00 95.69 193 TYR A CA 1
ATOM 1502 C C . TYR A 1 193 ? 26.124 20.081 -14.994 1.00 95.69 193 TYR A C 1
ATOM 1504 O O . TYR A 1 193 ? 26.287 19.751 -16.163 1.00 95.69 193 TYR A O 1
ATOM 1512 N N . LYS A 1 194 ? 26.694 19.399 -13.988 1.00 94.94 194 LYS A N 1
ATOM 1513 C CA . LYS A 1 194 ? 27.607 18.263 -14.214 1.00 94.94 194 LYS A CA 1
ATOM 1514 C C . LYS A 1 194 ? 26.950 17.132 -15.006 1.00 94.94 194 LYS A C 1
ATOM 1516 O O . LYS A 1 194 ? 27.593 16.559 -15.879 1.00 94.94 194 LYS A O 1
ATOM 1521 N N . ARG A 1 195 ? 25.679 16.820 -14.726 1.00 93.44 195 ARG A N 1
ATOM 1522 C CA . ARG A 1 195 ? 24.923 15.785 -15.456 1.00 93.44 195 ARG A CA 1
ATOM 1523 C C . ARG A 1 195 ? 24.796 16.116 -16.941 1.00 93.44 195 ARG A C 1
ATOM 1525 O O . ARG A 1 195 ? 25.153 15.282 -17.765 1.00 93.44 195 ARG A O 1
ATOM 1532 N N . ARG A 1 196 ? 24.358 17.335 -17.274 1.00 94.38 196 ARG A N 1
ATOM 1533 C CA . ARG A 1 196 ? 24.204 17.769 -18.671 1.00 94.38 196 ARG A CA 1
ATOM 1534 C C . ARG A 1 196 ? 25.546 17.997 -19.362 1.00 94.38 196 ARG A C 1
ATOM 1536 O O . ARG A 1 196 ? 25.708 17.586 -20.503 1.00 94.38 196 ARG A O 1
ATOM 1543 N N . LYS A 1 197 ? 26.540 18.565 -18.673 1.00 95.19 197 LYS A N 1
ATOM 1544 C CA . LYS A 1 197 ? 27.909 18.727 -19.191 1.00 95.19 197 LYS A CA 1
ATOM 1545 C C . LYS A 1 197 ? 28.482 17.383 -19.642 1.00 95.19 197 LYS A C 1
ATOM 1547 O O . LYS A 1 197 ? 28.998 17.277 -20.750 1.00 95.19 197 LYS A O 1
ATOM 1552 N N . ASN A 1 198 ? 28.344 16.355 -18.805 1.00 93.19 198 ASN A N 1
ATOM 1553 C CA . ASN A 1 198 ? 28.800 15.004 -19.121 1.00 93.19 198 ASN A CA 1
ATOM 1554 C C . ASN A 1 198 ? 28.155 14.441 -20.396 1.00 93.19 198 ASN A C 1
ATOM 1556 O O . ASN A 1 198 ? 28.750 13.586 -21.041 1.00 93.19 198 ASN A O 1
ATOM 1560 N N . PHE A 1 199 ? 26.945 14.874 -20.737 1.00 95.06 199 PHE A N 1
ATOM 1561 C CA . PHE A 1 199 ? 26.217 14.353 -21.885 1.00 95.06 199 PHE A CA 1
ATOM 1562 C C . PHE A 1 199 ? 26.402 15.174 -23.161 1.00 95.06 199 PHE A C 1
ATOM 1564 O O . PHE A 1 199 ? 26.498 14.568 -24.215 1.00 95.06 199 PHE A O 1
ATOM 1571 N N . TYR A 1 200 ? 26.469 16.507 -23.066 1.00 95.25 200 TYR A N 1
ATOM 1572 C CA . TYR A 1 200 ? 26.507 17.411 -24.227 1.00 95.25 200 TYR A CA 1
ATOM 1573 C C . TYR A 1 200 ? 27.875 18.051 -24.499 1.00 95.25 200 TYR A C 1
ATOM 1575 O O . TYR A 1 200 ? 28.142 18.443 -25.629 1.00 95.25 200 TYR A O 1
ATOM 1583 N N . LEU A 1 201 ? 28.725 18.230 -23.480 1.00 93.75 201 LEU A N 1
ATOM 1584 C CA . LEU A 1 201 ? 30.036 18.880 -23.638 1.00 93.75 201 LEU A CA 1
ATOM 1585 C C . LEU A 1 201 ? 31.178 17.866 -23.665 1.00 93.75 201 LEU A C 1
ATOM 1587 O O . LEU A 1 201 ? 32.078 17.976 -24.489 1.00 93.75 201 LEU A O 1
ATOM 1591 N N . ASP A 1 202 ? 31.144 16.871 -22.776 1.00 94.81 202 ASP A N 1
ATOM 1592 C CA . ASP A 1 202 ? 32.132 15.785 -22.794 1.00 94.81 202 ASP A CA 1
ATOM 1593 C C . ASP A 1 202 ? 31.900 14.819 -23.972 1.00 94.81 202 ASP A C 1
ATOM 1595 O O . ASP A 1 202 ? 32.832 14.154 -24.417 1.00 94.81 202 ASP A O 1
ATOM 1599 N N . CYS A 1 203 ? 30.647 14.702 -24.416 1.00 94.19 203 CYS A N 1
ATOM 1600 C CA . CYS A 1 203 ? 30.225 13.960 -25.598 1.00 94.19 203 CYS A CA 1
ATOM 1601 C C . CYS A 1 203 ? 29.418 14.947 -26.453 1.00 94.19 203 CYS A C 1
ATOM 1603 O O . CYS A 1 203 ? 28.426 15.454 -25.941 1.00 94.19 203 CYS A O 1
ATOM 1605 N N . PRO A 1 204 ? 29.818 15.295 -27.686 1.00 90.69 204 PRO A N 1
ATOM 1606 C CA . PRO A 1 204 ? 29.190 16.383 -28.446 1.00 90.69 204 PRO A CA 1
ATOM 1607 C C . PRO A 1 204 ? 27.824 15.998 -29.061 1.00 90.69 204 PRO A C 1
ATOM 1609 O O . PRO A 1 204 ? 27.575 16.105 -30.266 1.00 90.69 204 PRO A O 1
ATOM 1612 N N . PHE A 1 205 ? 26.889 15.541 -28.226 1.00 94.06 205 PHE A N 1
ATOM 1613 C CA . PHE A 1 205 ? 25.535 15.125 -28.602 1.00 94.06 205 PHE A CA 1
ATOM 1614 C C . PHE A 1 205 ? 24.592 16.321 -28.778 1.00 94.06 205 PHE A C 1
ATOM 1616 O O . PHE A 1 205 ? 23.524 16.406 -28.179 1.00 94.06 205 PHE A O 1
ATOM 1623 N N . ASP A 1 206 ? 25.007 17.269 -29.613 1.00 89.94 206 ASP A N 1
ATOM 1624 C CA . ASP A 1 206 ? 24.268 18.491 -29.924 1.00 89.94 206 ASP A CA 1
ATOM 1625 C C . ASP A 1 206 ? 22.939 18.243 -30.641 1.00 89.94 206 ASP A C 1
ATOM 1627 O O . ASP A 1 206 ? 22.029 19.070 -30.577 1.00 89.94 206 ASP A O 1
ATOM 1631 N N . THR A 1 207 ? 22.835 17.119 -31.346 1.00 93.50 207 THR A N 1
ATOM 1632 C CA . THR A 1 207 ? 21.659 16.719 -32.113 1.00 93.50 207 THR A CA 1
ATOM 1633 C C . THR A 1 207 ? 21.430 15.219 -31.968 1.00 93.50 207 THR A C 1
ATOM 1635 O O . THR A 1 207 ? 22.319 14.470 -31.561 1.00 93.50 207 THR A O 1
ATOM 1638 N N . LEU A 1 208 ? 20.238 14.752 -32.344 1.00 94.38 208 LEU A N 1
ATOM 1639 C CA . LEU A 1 208 ? 19.976 13.315 -32.428 1.00 94.38 208 LEU A CA 1
ATOM 1640 C C . LEU A 1 208 ? 20.900 12.630 -33.457 1.00 94.38 208 LEU A C 1
ATOM 1642 O O . LEU A 1 208 ? 21.315 11.494 -33.244 1.00 94.38 208 LEU A O 1
ATOM 1646 N N . GLU A 1 209 ? 21.272 13.336 -34.530 1.00 94.44 209 GLU A N 1
ATOM 1647 C CA . GLU A 1 209 ? 22.220 12.846 -35.534 1.00 94.44 209 GLU A CA 1
ATOM 1648 C C . GLU A 1 209 ? 23.625 12.673 -34.954 1.00 94.44 209 GLU A C 1
ATOM 1650 O O . GLU A 1 209 ? 24.226 11.619 -35.141 1.00 94.44 209 GLU A O 1
ATOM 1655 N N . SER A 1 210 ? 24.139 13.656 -34.204 1.00 94.25 210 SER A N 1
ATOM 1656 C CA . SER A 1 210 ? 25.457 13.531 -33.568 1.00 94.25 210 SER A CA 1
ATOM 1657 C C . SER A 1 210 ? 25.466 12.492 -32.448 1.00 94.25 210 SER A C 1
ATOM 1659 O O . SER A 1 210 ? 26.464 11.795 -32.281 1.00 94.25 210 SER A O 1
ATOM 1661 N N . LEU A 1 211 ? 24.348 12.303 -31.736 1.00 95.50 211 LEU A N 1
ATOM 1662 C CA . LEU A 1 211 ? 24.187 11.188 -30.801 1.00 95.50 211 LEU A CA 1
ATOM 1663 C C . LEU A 1 211 ? 24.303 9.834 -31.509 1.00 95.50 211 LEU A C 1
ATOM 1665 O O . LEU A 1 211 ? 24.999 8.949 -31.016 1.00 95.50 211 LEU A O 1
ATOM 1669 N N . ALA A 1 212 ? 23.660 9.666 -32.665 1.00 95.19 212 ALA A N 1
ATOM 1670 C CA . ALA A 1 212 ? 23.737 8.420 -33.418 1.00 95.19 212 ALA A CA 1
ATOM 1671 C C . ALA A 1 212 ? 25.121 8.207 -34.042 1.00 95.19 212 ALA A C 1
ATOM 1673 O O . ALA A 1 212 ? 25.731 7.157 -33.850 1.00 95.19 212 ALA A O 1
ATOM 1674 N N . SER A 1 213 ? 25.643 9.206 -34.754 1.00 93.88 213 SER A N 1
ATOM 1675 C CA . SER A 1 213 ? 26.892 9.070 -35.508 1.00 93.88 213 SER A CA 1
ATOM 1676 C C . SER A 1 213 ? 28.119 8.975 -34.606 1.00 93.88 213 SER A C 1
ATOM 1678 O O . SER A 1 213 ? 29.004 8.169 -34.870 1.00 93.88 213 SER A O 1
ATOM 1680 N N . GLN A 1 214 ? 28.166 9.732 -33.508 1.00 92.69 214 GLN A N 1
ATOM 1681 C CA . GLN A 1 214 ? 29.323 9.751 -32.604 1.00 92.69 214 GLN A CA 1
ATOM 1682 C C . GLN A 1 214 ? 29.150 8.823 -31.400 1.00 92.69 214 GLN A C 1
ATOM 1684 O O . GLN A 1 214 ? 30.138 8.391 -30.815 1.00 92.69 214 GLN A O 1
ATOM 1689 N N . GLY A 1 215 ? 27.909 8.548 -30.988 1.00 94.56 215 GLY A N 1
ATOM 1690 C CA . GLY A 1 215 ? 27.613 7.731 -29.812 1.00 94.56 215 GLY A CA 1
ATOM 1691 C C . GLY A 1 215 ? 27.257 6.280 -30.126 1.00 94.56 215 GLY A C 1
ATOM 1692 O O . GLY A 1 215 ? 27.492 5.425 -29.282 1.00 94.56 215 GLY A O 1
ATOM 1693 N N . LEU A 1 216 ? 26.694 5.974 -31.300 1.00 94.12 216 LEU A N 1
ATOM 1694 C CA . LEU A 1 216 ? 26.203 4.622 -31.614 1.00 94.12 216 LEU A CA 1
ATOM 1695 C C . LEU A 1 216 ? 26.909 3.962 -32.810 1.00 94.12 216 LEU A C 1
ATOM 1697 O O . LEU A 1 216 ? 27.033 2.742 -32.819 1.00 94.12 216 LEU A O 1
ATOM 1701 N N . SER A 1 217 ? 27.351 4.741 -33.805 1.00 85.88 217 SER A N 1
ATOM 1702 C CA . SER A 1 217 ? 27.870 4.236 -35.091 1.00 85.88 217 SER A CA 1
ATOM 1703 C C . SER A 1 217 ? 29.385 3.972 -35.119 1.00 85.88 217 SER A C 1
ATOM 1705 O O . SER A 1 217 ? 29.821 3.056 -35.809 1.00 85.88 217 SER A O 1
ATOM 1707 N N . GLN A 1 218 ? 30.206 4.737 -34.389 1.00 72.81 218 GLN A N 1
ATOM 1708 C CA . GLN A 1 218 ? 31.669 4.624 -34.484 1.00 72.81 218 GLN A CA 1
ATOM 1709 C C . GLN A 1 218 ? 32.256 3.525 -33.583 1.00 72.81 218 GLN A C 1
ATOM 1711 O O . GLN A 1 218 ? 32.118 3.590 -32.358 1.00 72.81 218 GLN A O 1
ATOM 1716 N N . ASP A 1 219 ? 33.021 2.602 -34.179 1.00 66.25 219 ASP A N 1
ATOM 1717 C CA . ASP A 1 219 ? 33.913 1.673 -33.457 1.00 66.25 219 ASP A CA 1
ATOM 1718 C C . ASP A 1 219 ? 35.005 2.418 -32.662 1.00 66.25 219 ASP A C 1
ATOM 1720 O O . ASP A 1 219 ? 35.423 1.954 -31.605 1.00 66.25 219 ASP A O 1
ATOM 1724 N N . ASP A 1 220 ? 35.399 3.612 -33.124 1.00 61.50 220 ASP A N 1
ATOM 1725 C CA . ASP A 1 220 ? 36.371 4.498 -32.465 1.00 61.50 220 ASP A CA 1
ATOM 1726 C C . ASP A 1 220 ? 35.726 5.525 -31.515 1.00 61.50 220 ASP A C 1
ATOM 1728 O O . ASP A 1 220 ? 36.417 6.396 -30.971 1.00 61.50 220 ASP A O 1
ATOM 1732 N N . SER A 1 221 ? 34.403 5.466 -31.299 1.00 70.00 221 SER A N 1
ATOM 1733 C CA . SER A 1 221 ? 33.778 6.317 -30.285 1.00 70.00 221 SER A CA 1
ATOM 1734 C C . SER A 1 221 ? 34.412 6.013 -28.932 1.00 70.00 221 SER A C 1
ATOM 1736 O O . SER A 1 221 ? 34.610 4.856 -28.559 1.00 70.00 221 SER A O 1
ATOM 1738 N N . ALA A 1 222 ? 34.757 7.056 -28.172 1.00 84.56 222 ALA A N 1
ATOM 1739 C CA . ALA A 1 222 ? 35.229 6.842 -26.814 1.00 84.56 222 ALA A CA 1
ATOM 1740 C C . ALA A 1 222 ? 34.159 6.023 -26.076 1.00 84.56 222 ALA A C 1
ATOM 1742 O O . ALA A 1 222 ? 33.027 6.491 -25.954 1.00 84.56 222 ALA A O 1
ATOM 1743 N N . GLU A 1 223 ? 34.512 4.832 -25.581 1.00 91.88 223 GLU A N 1
ATOM 1744 C CA . GLU A 1 223 ? 33.593 3.863 -24.948 1.00 91.88 223 GLU A CA 1
ATOM 1745 C C . GLU A 1 223 ? 32.628 4.529 -23.949 1.00 91.88 223 GLU A C 1
ATOM 1747 O O . GLU A 1 223 ? 31.443 4.217 -23.860 1.00 91.88 223 GLU A O 1
ATOM 1752 N N . LYS A 1 224 ? 33.120 5.557 -23.252 1.00 94.62 224 LYS A N 1
ATOM 1753 C CA . LYS A 1 224 ? 32.344 6.390 -22.332 1.00 94.62 224 LYS A CA 1
ATOM 1754 C C . LYS A 1 224 ? 31.178 7.136 -22.997 1.00 94.62 224 LYS A C 1
ATOM 1756 O O . LYS A 1 224 ? 30.106 7.233 -22.406 1.00 94.62 224 LYS A O 1
ATOM 1761 N N . CYS A 1 225 ? 31.370 7.711 -24.182 1.00 95.44 225 CYS A N 1
ATOM 1762 C CA . CYS A 1 225 ? 30.313 8.401 -24.921 1.00 95.44 225 CYS A CA 1
ATOM 1763 C C . CYS A 1 225 ? 29.300 7.424 -25.501 1.00 95.44 225 CYS A C 1
ATOM 1765 O O . CYS A 1 225 ? 28.102 7.692 -25.405 1.00 95.44 225 CYS A O 1
ATOM 1767 N N . LYS A 1 226 ? 29.753 6.260 -25.972 1.00 95.50 226 LYS A N 1
ATOM 1768 C CA . LYS A 1 226 ? 28.860 5.170 -26.364 1.00 95.50 226 LYS A CA 1
ATOM 1769 C C . LYS A 1 226 ? 27.962 4.728 -25.214 1.00 95.50 226 LYS A C 1
ATOM 1771 O O . LYS A 1 226 ? 26.740 4.780 -25.326 1.00 95.50 226 LYS A O 1
ATOM 1776 N N . GLN A 1 227 ? 28.548 4.438 -24.054 1.00 95.75 227 GLN A N 1
ATOM 1777 C CA . GLN A 1 227 ? 27.798 4.083 -22.849 1.00 95.75 227 GLN A CA 1
ATOM 1778 C C . GLN A 1 227 ? 26.782 5.164 -22.441 1.00 95.75 227 GLN A C 1
ATOM 1780 O O . GLN A 1 227 ? 25.658 4.839 -22.047 1.00 95.75 227 GLN A O 1
ATOM 1785 N N . ARG A 1 228 ? 27.154 6.448 -22.539 1.00 96.44 228 ARG A N 1
ATOM 1786 C CA . ARG A 1 228 ? 26.264 7.580 -22.231 1.00 96.44 228 ARG A CA 1
ATOM 1787 C C . ARG A 1 228 ? 25.102 7.675 -23.221 1.00 96.44 228 ARG A C 1
ATOM 1789 O O . ARG A 1 228 ? 23.968 7.818 -22.775 1.00 96.44 228 ARG A O 1
ATOM 1796 N N . ALA A 1 229 ? 25.357 7.559 -24.526 1.00 96.94 229 ALA A N 1
ATOM 1797 C CA . ALA A 1 229 ? 24.312 7.551 -25.551 1.00 96.94 229 ALA A CA 1
ATOM 1798 C C . ALA A 1 229 ? 23.329 6.394 -25.326 1.00 96.94 229 ALA A C 1
ATOM 1800 O O . ALA A 1 229 ? 22.118 6.607 -25.272 1.00 96.94 229 ALA A O 1
ATOM 1801 N N . GLU A 1 230 ? 23.847 5.185 -25.100 1.00 96.69 230 GLU A N 1
ATOM 1802 C CA . GLU A 1 230 ? 23.013 4.017 -24.840 1.00 96.69 230 GLU A CA 1
ATOM 1803 C C . GLU A 1 230 ? 22.172 4.176 -23.567 1.00 96.69 230 GLU A C 1
ATOM 1805 O O . GLU A 1 230 ? 20.960 3.952 -23.585 1.00 96.69 230 GLU A O 1
ATOM 1810 N N . SER A 1 231 ? 22.796 4.597 -22.465 1.00 96.44 231 SER A N 1
ATOM 1811 C CA . SER A 1 231 ? 22.119 4.747 -21.171 1.00 96.44 231 SER A CA 1
ATOM 1812 C C . SER A 1 231 ? 21.091 5.879 -21.172 1.00 96.44 231 SER A C 1
ATOM 1814 O O . SER A 1 231 ? 20.093 5.804 -20.453 1.00 96.44 231 SER A O 1
ATOM 1816 N N . ALA A 1 232 ? 21.308 6.912 -21.991 1.00 96.69 232 ALA A N 1
ATOM 1817 C CA . ALA A 1 232 ? 20.341 7.976 -22.220 1.00 96.69 232 ALA A CA 1
ATOM 1818 C C . ALA A 1 232 ? 19.109 7.445 -22.963 1.00 96.69 232 ALA A C 1
ATOM 1820 O O . ALA A 1 232 ? 17.997 7.571 -22.457 1.00 96.69 232 ALA A O 1
ATOM 1821 N N . LEU A 1 233 ? 19.295 6.779 -24.108 1.00 96.69 233 LEU A N 1
ATOM 1822 C CA . LEU A 1 233 ? 18.188 6.236 -24.908 1.00 96.69 233 LEU A CA 1
ATOM 1823 C C . LEU A 1 233 ? 17.389 5.150 -24.173 1.00 96.69 233 LEU A C 1
ATOM 1825 O O . LEU A 1 233 ? 16.178 5.051 -24.356 1.00 96.69 233 LEU A O 1
ATOM 1829 N N . MET A 1 234 ? 18.045 4.370 -23.308 1.00 96.00 234 MET A N 1
ATOM 1830 C CA . MET A 1 234 ? 17.392 3.374 -22.448 1.00 96.00 234 MET A CA 1
ATOM 1831 C C . MET A 1 234 ? 16.818 3.964 -21.147 1.00 96.00 234 MET A C 1
ATOM 1833 O O . MET A 1 234 ? 16.189 3.247 -20.370 1.00 96.00 234 MET A O 1
ATOM 1837 N N . GLY A 1 235 ? 17.058 5.248 -20.860 1.00 95.38 235 GLY A N 1
ATOM 1838 C CA . GLY A 1 235 ? 16.603 5.908 -19.635 1.00 95.38 235 GLY A CA 1
ATOM 1839 C C . GLY A 1 235 ? 17.173 5.302 -18.344 1.00 95.38 235 GLY A C 1
ATOM 1840 O O . GLY A 1 235 ? 16.515 5.364 -17.297 1.00 95.38 235 GLY A O 1
ATOM 1841 N N . THR A 1 236 ? 18.364 4.696 -18.393 1.00 95.31 236 THR A N 1
ATOM 1842 C CA . THR A 1 236 ? 19.030 4.059 -17.241 1.00 95.31 236 THR A CA 1
ATOM 1843 C C . THR A 1 236 ? 19.931 5.025 -16.474 1.00 95.31 236 THR A C 1
ATOM 1845 O O . THR A 1 236 ? 20.061 4.892 -15.254 1.00 95.31 236 THR A O 1
ATOM 1848 N N . GLU A 1 237 ? 20.464 6.059 -17.132 1.00 95.31 237 GLU A N 1
ATOM 1849 C CA . GLU A 1 237 ? 21.245 7.133 -16.504 1.00 95.31 237 GLU A CA 1
ATOM 1850 C C . GLU A 1 237 ? 20.591 8.511 -16.703 1.00 95.31 237 GLU A C 1
ATOM 1852 O O . GLU A 1 237 ? 19.995 8.811 -17.736 1.00 95.31 237 GLU A O 1
ATOM 1857 N N . HIS A 1 238 ? 20.667 9.360 -15.674 1.00 94.50 238 HIS A N 1
ATOM 1858 C CA . HIS A 1 238 ? 19.962 10.641 -15.635 1.00 94.50 238 HIS A CA 1
ATOM 1859 C C . HIS A 1 238 ? 20.817 11.785 -16.196 1.00 94.50 238 HIS A C 1
ATOM 1861 O O . HIS A 1 238 ? 21.468 12.514 -15.437 1.00 94.50 238 HIS A O 1
ATOM 1867 N N . PHE A 1 239 ? 20.735 12.002 -17.506 1.00 94.00 239 PHE A N 1
ATOM 1868 C CA . PHE A 1 239 ? 21.350 13.156 -18.176 1.00 94.00 239 PHE A CA 1
ATOM 1869 C C . PHE A 1 239 ? 20.412 14.364 -18.272 1.00 94.00 239 PHE A C 1
ATOM 1871 O O . PHE A 1 239 ? 20.853 15.493 -18.077 1.00 94.00 239 PHE A O 1
ATOM 1878 N N . GLY A 1 240 ? 19.113 14.109 -18.422 1.00 91.38 240 GLY A N 1
ATOM 1879 C CA . GLY A 1 240 ? 18.050 15.108 -18.510 1.00 91.38 240 GLY A CA 1
ATOM 1880 C C . GLY A 1 240 ? 16.689 14.468 -18.250 1.00 91.38 240 GLY A C 1
ATOM 1881 O O . GLY A 1 240 ? 16.548 13.255 -18.410 1.00 91.38 240 GLY A O 1
ATOM 1882 N N . ASN A 1 241 ? 15.697 15.250 -17.819 1.00 90.00 241 ASN A N 1
ATOM 1883 C CA . ASN A 1 241 ? 14.395 14.705 -17.413 1.00 90.00 241 ASN A CA 1
ATOM 1884 C C . ASN A 1 241 ? 13.664 14.034 -18.587 1.00 90.00 241 ASN A C 1
ATOM 1886 O O . ASN A 1 241 ? 13.227 12.894 -18.451 1.00 90.00 241 ASN A O 1
ATOM 1890 N N . ASP A 1 242 ? 13.617 14.689 -19.748 1.00 90.12 242 ASP A N 1
ATOM 1891 C CA . ASP A 1 242 ? 12.845 14.231 -20.915 1.00 90.12 242 ASP A CA 1
ATOM 1892 C C . ASP A 1 242 ? 13.421 12.975 -21.586 1.00 90.12 242 ASP A C 1
ATOM 1894 O O . ASP A 1 242 ? 12.705 12.212 -22.238 1.00 90.12 242 ASP A O 1
ATOM 1898 N N . VAL A 1 243 ? 14.728 12.756 -21.429 1.00 92.31 243 VAL A N 1
ATOM 1899 C CA . VAL A 1 243 ? 15.415 11.555 -21.916 1.00 92.31 243 VAL A CA 1
ATOM 1900 C C . VAL A 1 243 ? 15.341 10.441 -20.874 1.00 92.31 243 VAL A C 1
ATOM 1902 O O . VAL A 1 243 ? 15.157 9.275 -21.212 1.00 92.31 243 VAL A O 1
ATOM 1905 N N . TYR A 1 244 ? 15.438 10.796 -19.590 1.00 95.25 244 TYR A N 1
ATOM 1906 C CA . TYR A 1 244 ? 15.405 9.827 -18.507 1.00 95.25 244 TYR A CA 1
ATOM 1907 C C . TYR A 1 244 ? 13.999 9.252 -18.311 1.00 95.25 244 TYR A C 1
ATOM 1909 O O . TYR A 1 244 ? 13.861 8.038 -18.264 1.00 95.25 244 TYR A O 1
ATOM 1917 N N . PHE A 1 245 ? 12.941 10.057 -18.212 1.00 94.50 245 PHE A N 1
ATOM 1918 C CA . PHE A 1 245 ? 11.580 9.585 -17.921 1.00 94.50 245 PHE A CA 1
ATOM 1919 C C . PHE A 1 245 ? 10.763 9.334 -19.205 1.00 94.50 245 PHE A C 1
ATOM 1921 O O . PHE A 1 245 ? 9.979 10.178 -19.629 1.00 94.50 245 PHE A O 1
ATOM 1928 N N . GLY A 1 246 ? 10.974 8.167 -19.825 1.00 95.69 246 GLY A N 1
ATOM 1929 C CA . GLY A 1 246 ? 10.258 7.718 -21.029 1.00 95.69 246 GLY A CA 1
ATOM 1930 C C . GLY A 1 246 ? 8.967 6.922 -20.775 1.00 95.69 246 GLY A C 1
ATOM 1931 O O . GLY A 1 246 ? 8.551 6.716 -19.634 1.00 95.69 246 GLY A O 1
ATOM 1932 N N . TYR A 1 247 ? 8.368 6.406 -21.850 1.00 97.81 247 TYR A N 1
ATOM 1933 C CA . TYR A 1 247 ? 7.156 5.583 -21.860 1.00 97.81 247 TYR A CA 1
ATOM 1934 C C . TYR A 1 247 ? 7.244 4.392 -20.919 1.00 97.81 247 TYR A C 1
ATOM 1936 O O . TYR A 1 247 ? 6.286 4.146 -20.190 1.00 97.81 247 TYR A O 1
ATOM 1944 N N . GLN A 1 248 ? 8.380 3.685 -20.880 1.00 96.56 248 GLN A N 1
ATOM 1945 C CA . GLN A 1 248 ? 8.545 2.562 -19.953 1.00 96.56 248 GLN A CA 1
ATOM 1946 C C . GLN A 1 248 ? 8.315 2.994 -18.494 1.00 96.56 248 GLN A C 1
ATOM 1948 O O . GLN A 1 248 ? 7.613 2.316 -17.744 1.00 96.56 248 GLN A O 1
ATOM 1953 N N . TYR A 1 249 ? 8.891 4.133 -18.097 1.00 96.44 249 TYR A N 1
ATOM 1954 C CA . TYR A 1 249 ? 8.816 4.624 -16.725 1.00 96.44 249 TYR A CA 1
ATOM 1955 C C . TYR A 1 249 ? 7.390 4.992 -16.327 1.00 96.44 249 TYR A C 1
ATOM 1957 O O . TYR A 1 249 ? 6.936 4.598 -15.255 1.00 96.44 249 TYR A O 1
ATOM 1965 N N . HIS A 1 250 ? 6.669 5.701 -17.191 1.00 96.19 250 HIS A N 1
ATOM 1966 C CA . HIS A 1 250 ? 5.300 6.101 -16.890 1.00 96.19 250 HIS A CA 1
ATOM 1967 C C . HIS A 1 250 ? 4.314 4.933 -16.992 1.00 96.19 250 HIS A C 1
ATOM 1969 O O . HIS A 1 250 ? 3.429 4.822 -16.151 1.00 96.19 250 HIS A O 1
ATOM 1975 N N . ALA A 1 251 ? 4.490 4.021 -17.954 1.00 96.19 251 ALA A N 1
ATOM 1976 C CA . ALA A 1 251 ? 3.626 2.849 -18.115 1.00 96.19 251 ALA A CA 1
ATOM 1977 C C . ALA A 1 251 ? 3.759 1.843 -16.960 1.00 96.19 251 ALA A C 1
ATOM 1979 O O . ALA A 1 251 ? 2.757 1.298 -16.507 1.00 96.19 251 ALA A O 1
ATOM 1980 N N . GLU A 1 252 ? 4.977 1.599 -16.463 1.00 94.44 252 GLU A N 1
ATOM 1981 C CA . GLU A 1 252 ? 5.199 0.786 -15.253 1.00 94.44 252 GLU A CA 1
ATOM 1982 C C . GLU A 1 252 ? 4.910 1.564 -13.963 1.00 94.44 252 GLU A C 1
ATOM 1984 O O . GLU A 1 252 ? 4.775 0.984 -12.886 1.00 94.44 252 GLU A O 1
ATOM 1989 N N . GLY A 1 253 ? 4.841 2.890 -14.064 1.00 91.06 253 GLY A N 1
ATOM 1990 C CA . GLY A 1 253 ? 4.576 3.776 -12.948 1.00 91.06 253 GLY A CA 1
ATOM 1991 C C . GLY A 1 253 ? 3.100 3.923 -12.598 1.00 91.06 253 GLY A C 1
ATOM 1992 O O . GLY A 1 253 ? 2.819 4.517 -11.570 1.00 91.06 253 GLY A O 1
ATOM 1993 N N . ILE A 1 254 ? 2.165 3.390 -13.382 1.00 92.00 254 ILE A N 1
ATOM 1994 C CA . ILE A 1 254 ? 0.734 3.412 -13.050 1.00 92.00 254 ILE A CA 1
ATOM 1995 C C . ILE A 1 254 ? 0.244 2.028 -12.582 1.00 92.00 254 ILE A C 1
ATOM 1997 O O . ILE A 1 254 ? 0.860 1.011 -12.912 1.00 92.00 254 ILE A O 1
ATOM 2001 N N . PRO A 1 255 ? -0.857 1.945 -11.816 1.00 87.31 255 PRO A N 1
ATOM 2002 C CA . PRO A 1 255 ? -1.460 0.676 -11.413 1.00 87.31 255 PRO A CA 1
ATOM 2003 C C . PRO A 1 255 ? -1.852 -0.189 -12.615 1.00 87.31 255 PRO A C 1
ATOM 2005 O O . PRO A 1 255 ? -2.421 0.299 -13.590 1.00 87.31 255 PRO A O 1
ATOM 2008 N N . GLY A 1 256 ? -1.612 -1.501 -12.527 1.00 80.06 256 GLY A N 1
ATOM 2009 C CA . GLY A 1 256 ? -1.892 -2.435 -13.627 1.00 80.06 256 GLY A CA 1
ATOM 2010 C C . GLY A 1 256 ? -3.368 -2.508 -14.043 1.00 80.06 256 GLY A C 1
ATOM 2011 O O . GLY A 1 256 ? -3.647 -2.826 -15.198 1.00 80.06 256 GLY A O 1
ATOM 2012 N N . ILE A 1 257 ? -4.280 -2.181 -13.120 1.00 78.88 257 ILE A N 1
ATOM 2013 C CA . ILE A 1 257 ? -5.739 -2.140 -13.317 1.00 78.88 257 ILE A CA 1
ATOM 2014 C C . ILE A 1 257 ? -6.260 -0.778 -13.808 1.00 78.88 257 ILE A C 1
ATOM 2016 O O . ILE A 1 257 ? -7.451 -0.645 -14.078 1.00 78.88 257 ILE A O 1
ATOM 2020 N N . GLY A 1 258 ? -5.400 0.243 -13.896 1.00 86.69 258 GLY A N 1
ATOM 2021 C CA . GLY A 1 258 ? -5.805 1.587 -14.304 1.00 86.69 258 GLY A CA 1
ATOM 2022 C C . GLY A 1 258 ? -6.302 1.618 -15.751 1.00 86.69 258 GLY A C 1
ATOM 2023 O O . GLY A 1 258 ? -5.662 1.057 -16.645 1.00 86.69 258 GLY A O 1
ATOM 2024 N N . ARG A 1 259 ? -7.434 2.292 -16.002 1.00 95.56 259 ARG A N 1
ATOM 2025 C CA . ARG A 1 259 ? -7.953 2.487 -17.365 1.00 95.56 259 ARG A CA 1
ATOM 2026 C C . ARG A 1 259 ? -7.117 3.554 -18.063 1.00 95.56 259 ARG A C 1
ATOM 2028 O O . ARG A 1 259 ? -6.986 4.669 -17.563 1.00 95.56 259 ARG A O 1
ATOM 2035 N N . VAL A 1 260 ? -6.543 3.218 -19.211 1.00 97.56 260 VAL A N 1
ATOM 2036 C CA . VAL A 1 260 ? -5.671 4.126 -19.963 1.00 97.56 260 VAL A CA 1
ATOM 2037 C C . VAL A 1 260 ? -6.493 4.863 -21.010 1.00 97.56 260 VAL A C 1
ATOM 2039 O O . VAL A 1 260 ? -7.240 4.238 -21.754 1.00 97.56 260 VAL A O 1
ATOM 2042 N N . MET A 1 261 ? -6.337 6.181 -21.074 1.00 98.31 261 MET A N 1
ATOM 2043 C CA . MET A 1 261 ? -6.725 6.993 -22.226 1.00 98.31 261 MET A CA 1
ATOM 2044 C C . MET A 1 261 ? -5.468 7.561 -22.879 1.00 98.31 261 MET A C 1
ATOM 2046 O O . MET A 1 261 ? -4.414 7.661 -22.246 1.00 98.31 261 MET A O 1
ATOM 2050 N N . THR A 1 262 ? -5.538 7.935 -24.149 1.00 97.88 262 THR A N 1
ATOM 2051 C CA . THR A 1 262 ? -4.387 8.450 -24.889 1.00 97.88 262 THR A CA 1
ATOM 2052 C C . THR A 1 262 ? -4.780 9.570 -25.836 1.00 97.88 262 THR A C 1
ATOM 2054 O O . THR A 1 262 ? -5.752 9.446 -26.576 1.00 97.88 262 THR A O 1
ATOM 2057 N N . ILE A 1 263 ? -3.982 10.637 -25.822 1.00 96.62 263 ILE A N 1
ATOM 2058 C CA . ILE A 1 263 ? -3.951 11.675 -26.849 1.00 96.62 263 ILE A CA 1
ATOM 2059 C C . ILE A 1 263 ? -2.601 11.588 -27.556 1.00 96.62 263 ILE A C 1
ATOM 2061 O O . ILE A 1 263 ? -1.553 11.803 -26.939 1.00 96.62 263 ILE A O 1
ATOM 2065 N N . ARG A 1 264 ? -2.630 11.273 -28.847 1.00 95.88 264 ARG A N 1
ATOM 2066 C CA . ARG A 1 264 ? -1.480 11.296 -29.747 1.00 95.88 264 ARG A CA 1
ATOM 2067 C C . ARG A 1 264 ? -1.261 12.732 -30.209 1.00 95.88 264 ARG A C 1
ATOM 2069 O O . ARG A 1 264 ? -2.175 13.376 -30.718 1.00 95.88 264 ARG A O 1
ATOM 2076 N N . ALA A 1 265 ? -0.058 13.265 -30.026 1.00 92.62 265 ALA A N 1
ATOM 2077 C CA . ALA A 1 265 ? 0.251 14.654 -30.363 1.00 92.62 265 ALA A CA 1
ATOM 2078 C C . ALA A 1 265 ? 0.075 14.946 -31.865 1.00 92.62 265 ALA A C 1
ATOM 2080 O O . ALA A 1 265 ? -0.308 16.054 -32.233 1.00 92.62 265 ALA A O 1
ATOM 2081 N N . GLU A 1 266 ? 0.336 13.947 -32.708 1.00 90.62 266 GLU A N 1
ATOM 2082 C CA . GLU A 1 266 ? 0.112 13.939 -34.155 1.00 90.62 266 GLU A CA 1
ATOM 2083 C C . GLU A 1 266 ? -1.373 13.990 -34.563 1.00 90.62 266 GLU A C 1
ATOM 2085 O O . GLU A 1 266 ? -1.685 14.538 -35.616 1.00 90.62 266 GLU A O 1
ATOM 2090 N N . HIS A 1 267 ? -2.284 13.507 -33.710 1.00 94.31 267 HIS A N 1
ATOM 2091 C CA . HIS A 1 267 ? -3.729 13.399 -33.978 1.00 94.31 267 HIS A CA 1
ATOM 2092 C C . HIS A 1 267 ? -4.556 14.080 -32.878 1.00 94.31 267 HIS A C 1
ATOM 2094 O O . HIS A 1 267 ? -5.634 13.632 -32.490 1.00 94.31 267 HIS A O 1
ATOM 2100 N N . PHE A 1 268 ? -4.027 15.190 -32.352 1.00 90.75 268 PHE A N 1
ATOM 2101 C CA . PHE A 1 268 ? -4.493 15.793 -31.104 1.00 90.75 268 PHE A CA 1
ATOM 2102 C C . PHE A 1 268 ? -5.996 16.108 -31.089 1.00 90.75 268 PHE A C 1
ATOM 2104 O O . PHE A 1 268 ? -6.677 15.803 -30.113 1.00 90.75 268 PHE A O 1
ATOM 2111 N N . GLU A 1 269 ? -6.524 16.743 -32.142 1.00 90.31 269 GLU A N 1
ATOM 2112 C CA . GLU A 1 269 ? -7.933 17.166 -32.175 1.00 90.31 269 GLU A CA 1
ATOM 2113 C C . GLU A 1 269 ? -8.902 15.977 -32.188 1.00 90.31 269 GLU A C 1
ATOM 2115 O O . GLU A 1 269 ? -9.948 16.024 -31.537 1.00 90.31 269 GLU A O 1
ATOM 2120 N N . GLU A 1 270 ? -8.559 14.920 -32.920 1.00 94.06 270 GLU A N 1
ATOM 2121 C CA . GLU A 1 270 ? -9.354 13.697 -33.030 1.00 94.06 270 GLU A CA 1
ATOM 2122 C C . GLU A 1 270 ? -9.380 12.939 -31.697 1.00 94.06 270 GLU A C 1
ATOM 2124 O O . GLU A 1 270 ? -10.446 12.574 -31.186 1.00 94.06 270 GLU A O 1
ATOM 2129 N N . ASP A 1 271 ? -8.208 12.767 -31.091 1.00 95.69 271 ASP A N 1
ATOM 2130 C CA . ASP A 1 271 ? -8.081 12.028 -29.844 1.00 95.69 271 ASP A CA 1
ATOM 2131 C C . ASP A 1 271 ? -8.677 12.807 -28.667 1.00 95.69 271 ASP A C 1
ATOM 2133 O O . ASP A 1 271 ? -9.322 12.210 -27.806 1.00 95.69 271 ASP A O 1
ATOM 2137 N N . LEU A 1 272 ? -8.551 14.142 -28.649 1.00 93.69 272 LEU A N 1
ATOM 2138 C CA . LEU A 1 272 ? -9.200 14.986 -27.642 1.00 93.69 272 LEU A CA 1
ATOM 2139 C C . LEU A 1 272 ? -10.725 14.831 -27.691 1.00 93.69 272 LEU A C 1
ATOM 2141 O O . LEU A 1 272 ? -11.355 14.689 -26.645 1.00 93.69 272 LEU A O 1
ATOM 2145 N N . ARG A 1 273 ? -11.329 14.812 -28.888 1.00 91.81 273 ARG A N 1
ATOM 2146 C CA . ARG A 1 273 ? -12.774 14.560 -29.037 1.00 91.81 273 ARG A CA 1
ATOM 2147 C C . ARG A 1 273 ? -13.162 13.173 -28.533 1.00 91.81 273 ARG A C 1
ATOM 2149 O O . ARG A 1 273 ? -14.194 13.035 -27.882 1.00 91.81 273 ARG A O 1
ATOM 2156 N N . SER A 1 274 ? -12.334 12.169 -28.804 1.00 94.50 274 SER A N 1
ATOM 2157 C CA . SER A 1 274 ? -12.573 10.792 -28.361 1.00 94.50 274 SER A CA 1
ATOM 2158 C C . SER A 1 274 ? -12.501 10.665 -26.834 1.00 94.50 274 SER A C 1
ATOM 2160 O O . SER A 1 274 ? -13.349 10.013 -26.227 1.00 94.50 274 SER A O 1
ATOM 2162 N N . VAL A 1 275 ? -11.550 11.355 -26.194 1.00 95.25 275 VAL A N 1
ATOM 2163 C CA . VAL A 1 275 ? -11.457 11.451 -24.727 1.00 95.25 275 VAL A CA 1
ATOM 2164 C C . VAL A 1 275 ? -12.666 12.179 -24.137 1.00 95.25 275 VAL A C 1
ATOM 2166 O O . VAL A 1 275 ? -13.260 11.697 -23.177 1.00 95.25 275 VAL A O 1
ATOM 2169 N N . GLU A 1 276 ? -13.072 13.313 -24.710 1.00 93.38 276 GLU A N 1
ATOM 2170 C CA . GLU A 1 276 ? -14.263 14.045 -24.259 1.00 93.38 276 GLU A CA 1
ATOM 2171 C C . GLU A 1 276 ? -15.533 13.187 -24.358 1.00 93.38 276 GLU A C 1
ATOM 2173 O O . GLU A 1 276 ? -16.349 13.196 -23.438 1.00 93.38 276 GLU A O 1
ATOM 2178 N N . LEU A 1 277 ? -15.682 12.393 -25.423 1.00 91.50 277 LEU A N 1
ATOM 2179 C CA . LEU A 1 277 ? -16.808 11.470 -25.585 1.00 91.50 277 LEU A CA 1
ATOM 2180 C C . LEU A 1 277 ? -16.819 10.366 -24.514 1.00 91.50 277 LEU A C 1
ATOM 2182 O O . LEU A 1 277 ? -17.883 10.054 -23.972 1.00 91.50 277 LEU A O 1
ATOM 2186 N N . GLU A 1 278 ? -15.653 9.798 -24.191 1.00 93.62 278 GLU A N 1
ATOM 2187 C CA . GLU A 1 278 ? -15.514 8.799 -23.122 1.00 93.62 278 GLU A CA 1
ATOM 2188 C C . GLU A 1 278 ? -15.873 9.398 -21.751 1.00 93.62 278 GLU A C 1
ATOM 2190 O O . GLU A 1 278 ? -16.568 8.765 -20.955 1.00 93.62 278 GLU A O 1
ATOM 2195 N N . LEU A 1 279 ? -15.478 10.650 -21.490 1.00 92.12 279 LEU A N 1
ATOM 2196 C CA . LEU A 1 279 ? -15.747 11.337 -20.222 1.00 92.12 279 LEU A CA 1
ATOM 2197 C C . LEU A 1 279 ? -17.189 11.853 -20.081 1.00 92.12 279 LEU A C 1
ATOM 2199 O O . LEU A 1 279 ? -17.747 11.820 -18.981 1.00 92.12 279 LEU A O 1
ATOM 2203 N N . ALA A 1 280 ? -17.801 12.333 -21.166 1.00 85.62 280 ALA A N 1
ATOM 2204 C CA . ALA A 1 280 ? -19.171 12.853 -21.180 1.00 85.62 280 ALA A CA 1
ATOM 2205 C C . ALA A 1 280 ? -20.235 11.746 -21.078 1.00 85.62 280 ALA A C 1
ATOM 2207 O O . ALA A 1 280 ? -21.379 11.998 -20.684 1.00 85.62 280 ALA A O 1
ATOM 2208 N N . GLY A 1 281 ? -19.878 10.521 -21.472 1.00 71.56 281 GLY A N 1
ATOM 2209 C CA . GLY A 1 281 ? -20.843 9.497 -21.850 1.00 71.56 281 GLY A CA 1
ATOM 2210 C C . GLY A 1 281 ? -21.443 9.780 -23.235 1.00 71.56 281 GLY A C 1
ATOM 2211 O O . GLY A 1 281 ? -21.399 10.895 -23.746 1.00 71.56 281 GLY A O 1
ATOM 2212 N N . LYS A 1 282 ? -22.027 8.752 -23.865 1.00 63.69 282 LYS A N 1
ATOM 2213 C CA . LYS A 1 282 ? -22.408 8.691 -25.299 1.00 63.69 282 LYS A CA 1
ATOM 2214 C C . LYS A 1 282 ? -23.439 9.727 -25.826 1.00 63.69 282 LYS A C 1
ATOM 2216 O O . LYS A 1 282 ? -24.127 9.420 -26.796 1.00 63.69 282 LYS A O 1
ATOM 2221 N N . ARG A 1 283 ? -23.656 10.903 -25.217 1.00 51.16 283 ARG A N 1
ATOM 2222 C CA . ARG A 1 283 ? -24.819 11.763 -25.536 1.00 51.16 283 ARG A CA 1
ATOM 2223 C C . ARG A 1 283 ? -24.614 13.263 -25.771 1.00 51.16 283 ARG A C 1
ATOM 2225 O O . ARG A 1 283 ? -25.625 13.933 -25.956 1.00 51.16 283 ARG A O 1
ATOM 2232 N N . GLN A 1 284 ? -23.398 13.799 -25.872 1.00 55.03 284 GLN A N 1
ATOM 2233 C CA . GLN A 1 284 ? -23.225 15.199 -26.299 1.00 55.03 284 GLN A CA 1
ATOM 2234 C C . GLN A 1 284 ? -22.008 15.388 -27.211 1.00 55.03 284 GLN A C 1
ATOM 2236 O O . GLN A 1 284 ? -20.869 15.375 -26.757 1.00 55.03 284 GLN A O 1
ATOM 2241 N N . GLU A 1 285 ? -22.258 15.618 -28.503 1.00 58.50 285 GLU A N 1
ATOM 2242 C CA . GLU A 1 285 ? -21.274 16.233 -29.396 1.00 58.50 285 GLU A CA 1
ATOM 2243 C C . GLU A 1 285 ? -21.171 17.720 -29.049 1.00 58.50 285 GLU A C 1
ATOM 2245 O O . GLU A 1 285 ? -21.916 18.564 -29.549 1.00 58.50 285 GLU A O 1
ATOM 2250 N N . THR A 1 286 ? -20.261 18.062 -28.147 1.00 58.66 286 THR A N 1
ATOM 2251 C CA . THR A 1 286 ? -19.871 19.458 -27.958 1.00 58.66 286 THR A CA 1
ATOM 2252 C C . THR A 1 286 ? -19.009 19.870 -29.151 1.00 58.66 286 THR A C 1
ATOM 2254 O O . THR A 1 286 ? -17.951 19.285 -29.380 1.00 58.66 286 THR A O 1
ATOM 2257 N N . GLN A 1 287 ? -19.437 20.875 -29.923 1.00 63.22 287 GLN A N 1
ATOM 2258 C CA . GLN A 1 287 ? -18.601 21.492 -30.959 1.00 63.22 287 GLN A CA 1
ATOM 2259 C C . GLN A 1 287 ? -17.395 22.181 -30.296 1.00 63.22 287 GLN A C 1
ATOM 2261 O O . GLN A 1 287 ? -17.442 23.355 -29.936 1.00 63.22 287 GLN A O 1
ATOM 2266 N N . LEU A 1 288 ? -16.300 21.441 -30.113 1.00 66.81 288 LEU A N 1
ATOM 2267 C CA . LEU A 1 288 ? -15.023 21.993 -29.672 1.00 66.81 288 LEU A CA 1
ATOM 2268 C C . LEU A 1 288 ? -14.352 22.697 -30.863 1.00 66.81 288 LEU A C 1
ATOM 2270 O O . LEU A 1 288 ? -13.610 22.085 -31.630 1.00 66.81 288 LEU A O 1
ATOM 2274 N N . SER A 1 289 ? -14.608 23.995 -31.041 1.00 61.00 289 SER A N 1
ATOM 2275 C CA . SER A 1 289 ? -13.872 24.834 -31.996 1.00 61.00 289 SER A CA 1
ATOM 2276 C C . SER A 1 289 ? -12.589 25.374 -31.356 1.00 61.00 289 SER A C 1
ATOM 2278 O O . SER A 1 289 ? -12.413 26.583 -31.200 1.00 61.00 289 SER A O 1
ATOM 2280 N N . VAL A 1 290 ? -11.695 24.488 -30.919 1.00 61.47 290 VAL A N 1
ATOM 2281 C CA . VAL A 1 290 ? -10.411 24.914 -30.356 1.00 61.47 290 VAL A CA 1
ATOM 2282 C C . VAL A 1 290 ? -9.396 24.991 -31.489 1.00 61.47 290 VAL A C 1
ATOM 2284 O O . VAL A 1 290 ? -8.831 23.983 -31.890 1.00 61.47 290 VAL A O 1
ATOM 2287 N N . ARG A 1 291 ? -9.131 26.201 -31.999 1.00 59.88 291 ARG A N 1
ATOM 2288 C CA . ARG A 1 291 ? -7.950 26.447 -32.840 1.00 59.88 291 ARG A CA 1
ATOM 2289 C C . ARG A 1 291 ? -6.714 26.387 -31.955 1.00 59.88 291 ARG A C 1
ATOM 2291 O O . ARG A 1 291 ? -6.265 27.404 -31.432 1.00 59.88 291 ARG A O 1
ATOM 2298 N N . ILE A 1 292 ? -6.164 25.197 -31.762 1.00 59.34 292 ILE A N 1
ATOM 2299 C CA . ILE A 1 292 ? -4.839 25.085 -31.168 1.00 59.34 292 ILE A CA 1
ATOM 2300 C C . ILE A 1 292 ? -3.848 25.377 -32.284 1.00 59.34 292 ILE A C 1
ATOM 2302 O O . ILE A 1 292 ? -3.719 24.606 -33.230 1.00 59.34 292 ILE A O 1
ATOM 2306 N N . GLN A 1 293 ? -3.142 26.504 -32.182 1.00 56.25 293 GLN A N 1
ATOM 2307 C CA . GLN A 1 293 ? -1.922 26.719 -32.955 1.00 56.25 293 GLN A CA 1
ATOM 2308 C C . GLN A 1 293 ? -0.864 25.740 -32.438 1.00 56.25 293 GLN A C 1
ATOM 2310 O O . GLN A 1 293 ? 0.041 26.099 -31.689 1.00 56.25 293 GLN A O 1
ATOM 2315 N N . ASN A 1 294 ? -1.011 24.465 -32.794 1.00 53.53 294 ASN A N 1
ATOM 2316 C CA . ASN A 1 294 ? 0.003 23.463 -32.549 1.00 53.53 294 ASN A CA 1
ATOM 2317 C C . ASN A 1 294 ? 1.154 23.775 -33.502 1.00 53.53 294 ASN A C 1
ATOM 2319 O O . ASN A 1 294 ? 1.255 23.229 -34.599 1.00 53.53 294 ASN A O 1
ATOM 2323 N N . ASN A 1 295 ? 2.077 24.622 -33.045 1.00 53.34 295 ASN A N 1
ATOM 2324 C CA . ASN A 1 295 ? 3.397 24.765 -33.660 1.00 53.34 295 ASN A CA 1
ATOM 2325 C C . ASN A 1 295 ? 4.127 23.406 -33.744 1.00 53.34 295 ASN A C 1
ATOM 2327 O O . ASN A 1 295 ? 5.073 23.258 -34.512 1.00 53.34 295 ASN A O 1
ATOM 2331 N N . ALA A 1 296 ? 3.632 22.381 -33.035 1.00 51.47 296 ALA A N 1
ATOM 2332 C CA . ALA A 1 296 ? 4.024 20.986 -33.178 1.00 51.47 296 ALA A CA 1
ATOM 2333 C C . ALA A 1 296 ? 3.853 20.414 -34.602 1.00 51.47 296 ALA A C 1
ATOM 2335 O O . ALA A 1 296 ? 4.652 19.555 -34.966 1.00 51.47 296 ALA A O 1
ATOM 2336 N N . HIS A 1 297 ? 2.899 20.898 -35.412 1.00 47.00 297 HIS A N 1
ATOM 2337 C CA . HIS A 1 297 ? 2.724 20.461 -36.810 1.00 47.00 297 HIS A CA 1
ATOM 2338 C C . HIS A 1 297 ? 3.641 21.185 -37.806 1.00 47.00 297 HIS A C 1
ATOM 2340 O O . HIS A 1 297 ? 3.760 20.759 -38.950 1.00 47.00 297 HIS A O 1
ATOM 2346 N N . LYS A 1 298 ? 4.335 22.250 -37.381 1.00 46.91 298 LYS A N 1
ATOM 2347 C CA . LYS A 1 298 ? 5.376 22.927 -38.172 1.00 46.91 298 LYS A CA 1
ATOM 2348 C C . LYS A 1 298 ? 6.786 22.438 -37.836 1.00 46.91 298 LYS A C 1
ATOM 2350 O O . LYS A 1 298 ? 7.764 23.149 -38.059 1.00 46.91 298 LYS A O 1
ATOM 2355 N N . VAL A 1 299 ? 6.927 21.209 -37.336 1.00 52.00 299 VAL A N 1
ATOM 2356 C CA . VAL A 1 299 ? 8.213 20.519 -37.472 1.00 52.00 299 VAL A CA 1
ATOM 2357 C C . VAL A 1 299 ? 8.348 20.199 -38.958 1.00 52.00 299 VAL A C 1
ATOM 2359 O O . VAL A 1 299 ? 7.772 19.226 -39.428 1.00 52.00 299 VAL A O 1
ATOM 2362 N N . ASN A 1 300 ? 9.025 21.082 -39.698 1.00 49.41 300 ASN A N 1
ATOM 2363 C CA . ASN A 1 300 ? 9.347 20.902 -41.113 1.00 49.41 300 ASN A CA 1
ATOM 2364 C C . ASN A 1 300 ? 9.738 19.438 -41.374 1.00 49.41 300 ASN A C 1
ATOM 2366 O O . ASN A 1 300 ? 10.588 18.893 -40.664 1.00 49.41 300 ASN A O 1
ATOM 2370 N N . ALA A 1 301 ? 9.135 18.818 -42.391 1.00 52.69 301 ALA A N 1
ATOM 2371 C CA . ALA A 1 301 ? 9.491 17.471 -42.843 1.00 52.69 301 ALA A CA 1
ATOM 2372 C C . ALA A 1 301 ? 11.009 17.336 -43.107 1.00 52.69 301 ALA A C 1
ATOM 2374 O O . ALA A 1 301 ? 11.584 16.278 -42.873 1.00 52.69 301 ALA A O 1
ATOM 2375 N N . ASP A 1 302 ? 11.673 18.447 -43.444 1.00 51.31 302 ASP A N 1
ATOM 2376 C CA . ASP A 1 302 ? 13.124 18.549 -43.642 1.00 51.31 302 ASP A CA 1
ATOM 2377 C C . ASP A 1 302 ? 13.978 18.294 -42.385 1.00 51.31 302 ASP A C 1
ATOM 2379 O O . ASP A 1 302 ? 15.186 18.111 -42.489 1.00 51.31 302 ASP A O 1
ATOM 2383 N N . VAL A 1 303 ? 13.403 18.268 -41.176 1.00 51.19 303 VAL A N 1
ATOM 2384 C CA . VAL A 1 303 ? 14.189 18.151 -39.931 1.00 51.19 303 VAL A CA 1
ATOM 2385 C C . VAL A 1 303 ? 14.415 16.678 -39.529 1.00 51.19 303 VAL A C 1
ATOM 2387 O O . VAL A 1 303 ? 15.043 16.415 -38.504 1.00 51.19 303 VAL A O 1
ATOM 2390 N N . PHE A 1 304 ? 13.914 15.690 -40.279 1.00 61.09 304 PHE A N 1
ATOM 2391 C CA . PHE A 1 304 ? 14.198 14.257 -40.056 1.00 61.09 304 PHE A CA 1
ATOM 2392 C C . PHE A 1 304 ? 15.293 13.707 -40.972 1.00 61.09 304 PHE A C 1
ATOM 2394 O O . PHE A 1 304 ? 15.277 12.527 -41.295 1.00 61.09 304 PHE A O 1
ATOM 2401 N N . SER A 1 305 ? 16.265 14.523 -41.381 1.00 74.75 305 SER A N 1
ATOM 2402 C CA . SER A 1 305 ? 17.392 14.044 -42.185 1.00 74.75 305 SER A CA 1
ATOM 2403 C C . SER A 1 305 ? 18.395 13.227 -41.352 1.00 74.75 305 SER A C 1
ATOM 2405 O O . SER A 1 305 ? 19.570 13.568 -41.279 1.00 74.75 305 SER A O 1
ATOM 2407 N N . LEU A 1 306 ? 17.948 12.165 -40.678 1.00 89.25 306 LEU A N 1
ATOM 2408 C CA . LEU A 1 306 ? 18.848 11.085 -40.291 1.00 89.25 306 LEU A CA 1
ATOM 2409 C C . LEU A 1 306 ? 19.071 10.224 -41.533 1.00 89.25 306 LEU A C 1
ATOM 2411 O O . LEU A 1 306 ? 18.127 9.959 -42.278 1.00 89.25 306 LEU A O 1
ATOM 2415 N N . SER A 1 307 ? 20.302 9.770 -41.763 1.00 93.75 307 SER A N 1
ATOM 2416 C CA . SER A 1 307 ? 20.493 8.686 -42.725 1.00 93.75 307 SER A CA 1
ATOM 2417 C C . SER A 1 307 ? 19.736 7.444 -42.242 1.00 93.75 307 SER A C 1
ATOM 2419 O O . SER A 1 307 ? 19.579 7.239 -41.034 1.00 93.75 307 SER A O 1
ATOM 2421 N N . GLU A 1 308 ? 19.289 6.598 -43.173 1.00 93.88 308 GLU A N 1
ATOM 2422 C CA . GLU A 1 308 ? 18.584 5.349 -42.841 1.00 93.88 308 GLU A CA 1
ATOM 2423 C C . GLU A 1 308 ? 19.379 4.493 -41.840 1.00 93.88 308 GLU A C 1
ATOM 2425 O O . GLU A 1 308 ? 18.810 3.908 -40.920 1.00 93.88 308 GLU A O 1
ATOM 2430 N N . GLU A 1 309 ? 20.710 4.493 -41.962 1.00 95.50 309 GLU A N 1
ATOM 2431 C CA . GLU A 1 309 ? 21.622 3.806 -41.048 1.00 95.50 309 GLU A CA 1
ATOM 2432 C C . GLU A 1 309 ? 21.549 4.364 -39.617 1.00 95.50 309 GLU A C 1
ATOM 2434 O O . GLU A 1 309 ? 21.325 3.614 -38.664 1.00 95.50 309 GLU A O 1
ATOM 2439 N N . LEU A 1 310 ? 21.681 5.685 -39.445 1.00 95.69 310 LEU A N 1
ATOM 2440 C CA . LEU A 1 310 ? 21.630 6.314 -38.122 1.00 95.69 310 LEU A CA 1
ATOM 2441 C C . LEU A 1 310 ? 20.241 6.194 -37.488 1.00 95.69 310 LEU A C 1
ATOM 2443 O O . LEU A 1 310 ? 20.123 5.977 -36.280 1.00 95.69 310 LEU A O 1
ATOM 2447 N N . GLN A 1 311 ? 19.190 6.297 -38.301 1.00 95.94 311 GLN A N 1
ATOM 2448 C CA . GLN A 1 311 ? 17.818 6.079 -37.861 1.00 95.94 311 GLN A CA 1
ATOM 2449 C C . GLN A 1 311 ? 17.620 4.644 -37.369 1.00 95.94 311 GLN A C 1
ATOM 2451 O O . GLN A 1 311 ? 17.099 4.456 -36.270 1.00 95.94 311 GLN A O 1
ATOM 2456 N N . SER A 1 312 ? 18.110 3.645 -38.111 1.00 95.88 312 SER A N 1
ATOM 2457 C CA . SER A 1 312 ? 18.055 2.242 -37.693 1.00 95.88 312 SER A CA 1
ATOM 2458 C C . SER A 1 312 ? 18.786 2.006 -36.367 1.00 95.88 312 SER A C 1
ATOM 2460 O O . SER A 1 312 ? 18.277 1.266 -35.525 1.00 95.88 312 SER A O 1
ATOM 2462 N N . LEU A 1 313 ? 19.939 2.647 -36.140 1.00 96.38 313 LEU A N 1
ATOM 2463 C CA . LEU A 1 313 ? 20.668 2.548 -34.867 1.00 96.38 313 LEU A CA 1
ATOM 2464 C C . LEU A 1 313 ? 19.856 3.113 -33.693 1.00 96.38 313 LEU A C 1
ATOM 2466 O O . LEU A 1 313 ? 19.771 2.486 -32.634 1.00 96.38 313 LEU A O 1
ATOM 2470 N N . ILE A 1 314 ? 19.226 4.277 -33.873 1.00 97.19 314 ILE A N 1
ATOM 2471 C CA . ILE A 1 314 ? 18.382 4.882 -32.835 1.00 97.19 314 ILE A CA 1
ATOM 2472 C C . ILE A 1 314 ? 17.140 4.027 -32.580 1.00 97.19 314 ILE A C 1
ATOM 2474 O O . ILE A 1 314 ? 16.822 3.763 -31.420 1.00 97.19 314 ILE A O 1
ATOM 2478 N N . CYS A 1 315 ? 16.449 3.577 -33.631 1.00 97.75 315 CYS A N 1
ATOM 2479 C CA . CYS A 1 315 ? 15.277 2.710 -33.507 1.00 97.75 315 CYS A CA 1
ATOM 2480 C C . CYS A 1 315 ? 15.618 1.454 -32.701 1.00 97.75 315 CYS A C 1
ATOM 2482 O O . CYS A 1 315 ? 14.906 1.134 -31.747 1.00 97.75 315 CYS A O 1
ATOM 2484 N N . ASN A 1 316 ? 16.758 0.820 -32.991 1.00 97.19 316 ASN A N 1
ATOM 2485 C CA . ASN A 1 316 ? 17.216 -0.359 -32.265 1.00 97.19 316 ASN A CA 1
ATOM 2486 C C . ASN A 1 316 ? 17.376 -0.101 -30.763 1.00 97.19 316 ASN A C 1
ATOM 2488 O O . ASN A 1 316 ? 16.892 -0.876 -29.932 1.00 97.19 316 ASN A O 1
ATOM 2492 N N . MET A 1 317 ? 17.990 1.029 -30.410 1.00 97.25 317 MET A N 1
ATOM 2493 C CA . MET A 1 317 ? 18.154 1.452 -29.020 1.00 97.25 317 MET A CA 1
ATOM 2494 C C . MET A 1 317 ? 16.827 1.808 -28.339 1.00 97.25 317 MET A C 1
ATOM 2496 O O . MET A 1 317 ? 16.668 1.566 -27.142 1.00 97.25 317 MET A O 1
ATOM 2500 N N . LEU A 1 318 ? 15.862 2.336 -29.092 1.00 97.44 318 LEU A N 1
ATOM 2501 C CA . LEU A 1 318 ? 14.524 2.677 -28.614 1.00 97.44 318 LEU A CA 1
ATOM 2502 C C . LEU A 1 318 ? 13.542 1.502 -28.635 1.00 97.44 318 LEU A C 1
ATOM 2504 O O . LEU A 1 318 ? 12.380 1.704 -28.297 1.00 97.44 318 LEU A O 1
ATOM 2508 N N . CYS A 1 319 ? 13.951 0.280 -28.983 1.00 98.19 319 CYS A N 1
ATOM 2509 C CA . CYS A 1 319 ? 13.009 -0.829 -29.138 1.00 98.19 319 CYS A CA 1
ATOM 2510 C C . CYS A 1 319 ? 12.087 -1.015 -27.914 1.00 98.19 319 CYS A C 1
ATOM 2512 O O . CYS A 1 319 ? 10.868 -1.068 -28.069 1.00 98.19 319 CYS A O 1
ATOM 2514 N N . ASN A 1 320 ? 12.626 -1.038 -26.686 1.00 97.31 320 ASN A N 1
ATOM 2515 C CA . ASN A 1 320 ? 11.815 -1.199 -25.464 1.00 97.31 320 ASN A CA 1
ATOM 2516 C C . ASN A 1 320 ? 10.846 -0.026 -25.234 1.00 97.31 320 ASN A C 1
ATOM 2518 O O . ASN A 1 320 ? 9.739 -0.198 -24.715 1.00 97.31 320 ASN A O 1
ATOM 2522 N N . GLU A 1 321 ? 11.256 1.165 -25.652 1.00 97.12 321 GLU A N 1
ATOM 2523 C CA . GLU A 1 321 ? 10.459 2.379 -25.579 1.00 97.12 321 GLU A CA 1
ATOM 2524 C C . GLU A 1 321 ? 9.319 2.359 -26.612 1.00 97.12 321 GLU A C 1
ATOM 2526 O O . GLU A 1 321 ? 8.183 2.698 -26.281 1.00 97.12 321 GLU A O 1
ATOM 2531 N N . ILE A 1 322 ? 9.586 1.869 -27.828 1.00 98.31 322 ILE A N 1
ATOM 2532 C CA . ILE A 1 322 ? 8.590 1.620 -28.882 1.00 98.31 322 ILE A CA 1
ATOM 2533 C C . ILE A 1 322 ? 7.576 0.566 -28.422 1.00 98.31 322 ILE A C 1
ATOM 2535 O O . ILE A 1 322 ? 6.373 0.765 -28.582 1.00 98.31 322 ILE A O 1
ATOM 2539 N N . GLN A 1 323 ? 8.022 -0.529 -27.795 1.00 97.88 323 GLN A N 1
ATOM 2540 C CA . GLN A 1 323 ? 7.097 -1.532 -27.252 1.00 97.88 323 GLN A CA 1
ATOM 2541 C C . GLN A 1 323 ? 6.224 -0.954 -26.131 1.00 97.88 323 GLN A C 1
ATOM 2543 O O . GLN A 1 323 ? 5.031 -1.249 -26.073 1.00 97.88 323 GLN A O 1
ATOM 2548 N N . SER A 1 324 ? 6.783 -0.093 -25.275 1.00 97.50 324 SER A N 1
ATOM 2549 C CA . SER A 1 324 ? 6.016 0.595 -24.227 1.00 97.50 324 SER A CA 1
ATOM 2550 C C . SER A 1 324 ? 4.984 1.561 -24.823 1.00 97.50 324 SER A C 1
ATOM 2552 O O . SER A 1 324 ? 3.839 1.574 -24.381 1.00 97.50 324 SER A O 1
ATOM 2554 N N . TYR A 1 325 ? 5.341 2.303 -25.877 1.00 98.31 325 TYR A N 1
ATOM 2555 C CA . TYR A 1 325 ? 4.407 3.142 -26.637 1.00 98.31 325 TYR A CA 1
ATOM 2556 C C . TYR A 1 325 ? 3.266 2.315 -27.259 1.00 98.31 325 TYR A C 1
ATOM 2558 O O . TYR A 1 325 ? 2.098 2.621 -27.028 1.00 98.31 325 TYR A O 1
ATOM 2566 N N . LYS A 1 326 ? 3.574 1.207 -27.951 1.00 97.88 326 LYS A N 1
ATOM 2567 C CA . LYS A 1 326 ? 2.561 0.287 -28.508 1.00 97.88 326 LYS A CA 1
ATOM 2568 C C . LYS A 1 326 ? 1.641 -0.274 -27.423 1.00 97.88 326 LYS A C 1
ATOM 2570 O O . LYS A 1 326 ? 0.439 -0.399 -27.630 1.00 97.88 326 LYS A O 1
ATOM 2575 N N . GLN A 1 327 ? 2.197 -0.616 -26.261 1.00 97.06 327 GLN A N 1
ATOM 2576 C CA . GLN A 1 327 ? 1.425 -1.096 -25.118 1.00 97.06 327 GLN A CA 1
ATOM 2577 C C . GLN A 1 327 ? 0.447 -0.030 -24.604 1.00 97.06 327 GLN A C 1
ATOM 2579 O O . GLN A 1 327 ? -0.686 -0.376 -24.282 1.00 97.06 327 GLN A O 1
ATOM 2584 N N . ILE A 1 328 ? 0.864 1.239 -24.533 1.00 97.75 328 ILE A N 1
ATOM 2585 C CA . ILE A 1 328 ? -0.009 2.355 -24.135 1.00 97.75 328 ILE A CA 1
ATOM 2586 C C . ILE A 1 328 ? -1.158 2.506 -25.137 1.00 97.75 328 ILE A C 1
ATOM 2588 O O . ILE A 1 328 ? -2.312 2.515 -24.717 1.00 97.75 328 ILE A O 1
ATOM 2592 N N . LEU A 1 329 ? -0.860 2.532 -26.443 1.00 97.81 329 LEU A N 1
ATOM 2593 C CA . LEU A 1 329 ? -1.881 2.636 -27.493 1.00 97.81 329 LEU A CA 1
ATOM 2594 C C . LEU A 1 329 ? -2.900 1.491 -27.424 1.00 97.81 329 LEU A C 1
ATOM 2596 O O . LEU A 1 329 ? -4.098 1.739 -27.380 1.00 97.81 329 LEU A O 1
ATOM 2600 N N . ASN A 1 330 ? -2.428 0.244 -27.340 1.00 96.62 330 ASN A N 1
ATOM 2601 C CA . ASN A 1 330 ? -3.294 -0.939 -27.292 1.00 96.62 330 ASN A CA 1
ATOM 2602 C C . ASN A 1 330 ? -4.142 -1.032 -26.015 1.00 9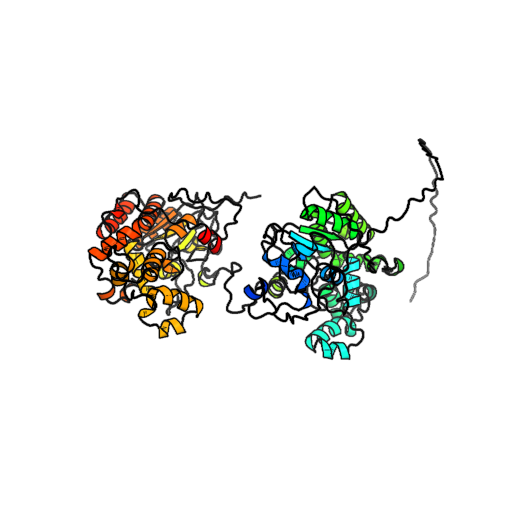6.62 330 ASN A C 1
ATOM 2604 O O . ASN A 1 330 ? -5.189 -1.672 -26.019 1.00 96.62 330 ASN A O 1
ATOM 2608 N N . LYS A 1 331 ? -3.683 -0.443 -24.904 1.00 95.69 331 LYS A N 1
ATOM 2609 C CA . LYS A 1 331 ? -4.453 -0.371 -23.653 1.00 95.69 331 LYS A CA 1
ATOM 2610 C C . LYS A 1 331 ? -5.454 0.782 -23.635 1.00 95.69 331 LYS A C 1
ATOM 2612 O O . LYS A 1 331 ? -6.267 0.847 -22.712 1.00 95.69 331 LYS A O 1
ATOM 2617 N N . SER A 1 332 ? -5.356 1.701 -24.590 1.00 97.81 332 SER A N 1
ATOM 2618 C CA . SER A 1 332 ? -6.150 2.915 -24.603 1.00 97.81 332 SER A CA 1
ATOM 2619 C C . SER A 1 332 ? -7.602 2.621 -24.947 1.00 97.81 332 SER A C 1
ATOM 2621 O O . SER A 1 332 ? -7.898 2.013 -25.970 1.00 97.81 332 SER A O 1
ATOM 2623 N N . ILE A 1 333 ? -8.520 3.060 -24.092 1.00 96.38 333 ILE A N 1
ATOM 2624 C CA . ILE A 1 333 ? -9.953 2.790 -24.262 1.00 96.38 333 ILE A CA 1
ATOM 2625 C C . ILE A 1 333 ? -10.629 3.749 -25.248 1.00 96.38 333 ILE A C 1
ATOM 2627 O O . ILE A 1 333 ? -11.701 3.435 -25.755 1.00 96.38 333 ILE A O 1
ATOM 2631 N N . ASN A 1 334 ? -10.030 4.919 -25.493 1.00 96.88 334 ASN A N 1
ATOM 2632 C CA . ASN A 1 334 ? -10.593 5.948 -26.371 1.00 96.88 334 ASN A CA 1
ATOM 2633 C C . ASN A 1 334 ? -10.057 5.872 -27.806 1.00 96.88 334 ASN A C 1
ATOM 2635 O O . ASN A 1 334 ? -10.471 6.684 -28.629 1.00 96.88 334 ASN A O 1
ATOM 2639 N N . LEU A 1 335 ? -9.128 4.955 -28.096 1.00 97.19 335 LEU A N 1
ATOM 2640 C CA . LEU A 1 335 ? -8.602 4.744 -29.441 1.00 97.19 335 LEU A CA 1
ATOM 2641 C C . LEU A 1 335 ? -9.276 3.529 -30.083 1.00 97.19 335 LEU A C 1
ATOM 2643 O O . LEU A 1 335 ? -9.359 2.451 -29.497 1.00 97.19 335 LEU A O 1
ATOM 2647 N N . SER A 1 336 ? -9.745 3.705 -31.311 1.00 96.50 336 SER A N 1
ATOM 2648 C CA . SER A 1 336 ? -10.219 2.623 -32.172 1.00 96.50 336 SER A CA 1
ATOM 2649 C C . SER A 1 336 ? -9.054 1.793 -32.723 1.00 96.50 336 SER A C 1
ATOM 2651 O O . SER A 1 336 ? -7.905 2.239 -32.749 1.00 96.50 336 SER A O 1
ATOM 2653 N N . GLY A 1 337 ? -9.358 0.589 -33.220 1.00 96.25 337 GLY A N 1
ATOM 2654 C CA . GLY A 1 337 ? -8.364 -0.263 -33.880 1.00 96.25 337 GLY A CA 1
ATOM 2655 C C . GLY A 1 337 ? -7.669 0.433 -35.056 1.00 96.25 337 GLY A C 1
ATOM 2656 O O . GLY A 1 337 ? -6.457 0.299 -35.197 1.00 96.25 337 GLY A O 1
ATOM 2657 N N . ASP A 1 338 ? -8.405 1.237 -35.828 1.00 97.38 338 ASP A N 1
ATOM 2658 C CA . ASP A 1 338 ? -7.870 1.973 -36.980 1.00 97.38 338 ASP A CA 1
ATOM 2659 C C . ASP A 1 338 ? -6.915 3.095 -36.548 1.00 97.38 338 ASP A C 1
ATOM 2661 O O . ASP A 1 338 ? -5.851 3.262 -37.136 1.00 97.38 338 ASP A O 1
ATOM 2665 N N . GLN A 1 339 ? -7.238 3.819 -35.472 1.00 97.44 339 GLN A N 1
ATOM 2666 C CA . GLN A 1 339 ? -6.354 4.851 -34.912 1.00 97.44 339 GLN A CA 1
ATOM 2667 C C . GLN A 1 339 ? -5.060 4.243 -34.355 1.00 97.44 339 GLN A C 1
ATOM 2669 O O . GLN A 1 339 ? -3.969 4.777 -34.565 1.00 97.44 339 GLN A O 1
ATOM 2674 N N . VAL A 1 340 ? -5.154 3.099 -33.670 1.00 97.62 340 VAL A N 1
ATOM 2675 C CA . VAL A 1 340 ? -3.964 2.372 -33.208 1.00 97.62 340 VAL A CA 1
ATOM 2676 C C . VAL A 1 340 ? -3.137 1.884 -34.401 1.00 97.62 340 VAL A C 1
ATOM 2678 O O . VAL A 1 340 ? -1.918 2.058 -34.399 1.00 97.62 340 VAL A O 1
ATOM 2681 N N . ALA A 1 341 ? -3.781 1.318 -35.427 1.00 96.88 341 ALA A N 1
ATOM 2682 C CA . ALA A 1 341 ? -3.116 0.854 -36.641 1.00 96.88 341 ALA A CA 1
ATOM 2683 C C . ALA A 1 341 ? -2.391 1.997 -37.362 1.00 96.88 341 ALA A C 1
ATOM 2685 O O . ALA A 1 341 ? -1.216 1.845 -37.678 1.00 96.88 341 ALA A O 1
ATOM 2686 N N . GLN A 1 342 ? -3.028 3.161 -37.513 1.00 97.44 342 GLN A N 1
ATOM 2687 C CA . GLN A 1 342 ? -2.430 4.357 -38.111 1.00 97.44 342 GLN A CA 1
ATOM 2688 C C . GLN A 1 342 ? -1.127 4.765 -37.405 1.00 97.44 342 GLN A C 1
ATOM 2690 O O . GLN A 1 342 ? -0.101 4.966 -38.050 1.00 97.44 342 GLN A O 1
ATOM 2695 N N . SER A 1 343 ? -1.121 4.826 -36.071 1.00 96.94 343 SER A N 1
ATOM 2696 C CA . SER A 1 343 ? 0.095 5.159 -35.315 1.00 96.94 343 SER A CA 1
ATOM 2697 C C . SER A 1 343 ? 1.175 4.080 -35.404 1.00 96.94 343 SER A C 1
ATOM 2699 O O . SER A 1 343 ? 2.368 4.382 -35.357 1.00 96.94 343 SER A O 1
ATOM 2701 N N . VAL A 1 344 ? 0.781 2.811 -35.544 1.00 97.50 344 VAL A N 1
ATOM 2702 C CA . VAL A 1 344 ? 1.722 1.712 -35.792 1.00 97.50 344 VAL A CA 1
ATOM 2703 C C . VAL A 1 344 ? 2.283 1.776 -37.216 1.00 97.50 344 VAL A C 1
ATOM 2705 O O . VAL A 1 344 ? 3.466 1.508 -37.393 1.00 97.50 344 VAL A O 1
ATOM 2708 N N . GLU A 1 345 ? 1.502 2.172 -38.219 1.00 96.75 345 GLU A N 1
ATOM 2709 C CA . GLU A 1 345 ? 1.973 2.381 -39.594 1.00 96.75 345 GLU A CA 1
ATOM 2710 C C . GLU A 1 345 ? 2.979 3.534 -39.685 1.00 96.75 345 GLU A C 1
ATOM 2712 O O . GLU A 1 345 ? 4.034 3.381 -40.302 1.00 96.75 345 GLU A O 1
ATOM 2717 N N . GLU A 1 346 ? 2.723 4.650 -38.998 1.00 95.31 346 GLU A N 1
ATOM 2718 C CA . GLU A 1 346 ? 3.679 5.760 -38.867 1.00 95.31 346 GLU A CA 1
ATOM 2719 C C . GLU A 1 346 ? 4.991 5.308 -38.197 1.00 95.31 346 GLU A C 1
ATOM 2721 O O . GLU A 1 346 ? 6.090 5.678 -38.624 1.00 95.31 346 GLU A O 1
ATOM 2726 N N . LEU A 1 347 ? 4.889 4.441 -37.183 1.00 96.12 347 LEU A N 1
ATOM 2727 C CA . LEU A 1 347 ? 6.042 3.787 -36.566 1.00 96.12 347 LEU A CA 1
ATOM 2728 C C . LEU A 1 347 ? 6.765 2.834 -37.523 1.00 96.12 347 LEU A C 1
ATOM 2730 O O . LEU A 1 347 ? 7.989 2.799 -37.509 1.00 96.12 347 LEU A O 1
ATOM 2734 N N . ILE A 1 348 ? 6.051 2.056 -38.339 1.00 96.88 348 ILE A N 1
ATOM 2735 C CA . ILE A 1 348 ? 6.650 1.144 -39.326 1.00 96.88 348 ILE A CA 1
ATOM 2736 C C . ILE A 1 348 ? 7.409 1.938 -40.389 1.00 96.88 348 ILE A C 1
ATOM 2738 O O . ILE A 1 348 ? 8.497 1.528 -40.789 1.00 96.88 348 ILE A O 1
ATOM 2742 N N . ALA A 1 349 ? 6.879 3.087 -40.810 1.00 94.81 349 ALA A N 1
ATOM 2743 C CA . ALA A 1 349 ? 7.526 3.947 -41.794 1.00 94.81 349 ALA A CA 1
ATOM 2744 C C . ALA A 1 349 ? 8.887 4.481 -41.315 1.00 94.81 349 ALA A C 1
ATOM 2746 O O . ALA A 1 349 ? 9.760 4.752 -42.137 1.00 94.81 349 ALA A O 1
ATOM 2747 N N . SER A 1 350 ? 9.089 4.620 -40.000 1.00 94.88 350 SER A N 1
ATOM 2748 C CA . SER A 1 350 ? 10.327 5.162 -39.431 1.00 94.88 350 SER A CA 1
ATOM 2749 C C . SER A 1 350 ? 11.225 4.118 -38.745 1.00 94.88 350 SER A C 1
ATOM 2751 O O . SER A 1 350 ? 12.446 4.188 -38.845 1.00 94.88 350 SER A O 1
ATOM 2753 N N . CYS A 1 351 ? 10.657 3.118 -38.082 1.00 97.00 351 CYS A N 1
ATOM 2754 C CA . CYS A 1 351 ? 11.362 2.049 -37.375 1.00 97.00 351 CYS A CA 1
ATOM 2755 C C . CYS A 1 351 ? 10.772 0.678 -37.763 1.00 97.00 351 CYS A C 1
ATOM 2757 O O . CYS A 1 351 ? 10.169 0.012 -36.915 1.00 97.00 351 CYS A O 1
ATOM 2759 N N . PRO A 1 352 ? 10.907 0.230 -39.027 1.00 97.00 352 PRO A N 1
ATOM 2760 C CA . PRO A 1 352 ? 10.179 -0.933 -39.548 1.00 97.00 352 PRO A CA 1
ATOM 2761 C C . PRO A 1 352 ? 10.445 -2.217 -38.752 1.00 97.00 352 PRO A C 1
ATOM 2763 O O . PRO A 1 352 ? 9.513 -2.958 -38.424 1.00 97.00 352 PRO A O 1
ATOM 2766 N N . THR A 1 353 ? 11.705 -2.460 -38.387 1.00 97.62 353 THR A N 1
ATOM 2767 C CA . THR A 1 353 ? 12.119 -3.651 -37.636 1.00 97.62 353 THR A CA 1
ATOM 2768 C C . THR A 1 353 ? 11.530 -3.651 -36.226 1.00 97.62 353 THR A C 1
ATOM 2770 O O . THR A 1 353 ? 10.899 -4.618 -35.805 1.00 97.62 353 THR A O 1
ATOM 2773 N N . GLU A 1 354 ? 11.693 -2.564 -35.477 1.00 97.75 354 GLU A N 1
ATOM 2774 C CA . GLU A 1 354 ? 11.268 -2.492 -34.079 1.00 97.75 354 GLU A CA 1
ATOM 2775 C C . GLU A 1 354 ? 9.751 -2.348 -33.929 1.00 97.75 354 GLU A C 1
ATOM 2777 O O . GLU A 1 354 ? 9.178 -2.902 -32.989 1.00 97.75 354 GLU A O 1
ATOM 2782 N N . ALA A 1 355 ? 9.082 -1.660 -34.857 1.00 96.12 355 ALA A N 1
ATOM 2783 C CA . ALA A 1 355 ? 7.631 -1.502 -34.850 1.00 96.12 355 ALA A CA 1
ATOM 2784 C C . ALA A 1 355 ? 6.905 -2.836 -35.082 1.00 96.12 355 ALA A C 1
ATOM 2786 O O . ALA A 1 355 ? 5.912 -3.121 -34.405 1.00 96.12 355 ALA A O 1
ATOM 2787 N N . THR A 1 356 ? 7.418 -3.681 -35.983 1.00 96.81 356 THR A N 1
ATOM 2788 C CA . THR A 1 356 ? 6.847 -5.009 -36.274 1.00 96.81 356 THR A CA 1
ATOM 2789 C C . THR A 1 356 ? 7.290 -6.085 -35.284 1.00 96.81 356 THR A C 1
ATOM 2791 O O . THR A 1 356 ? 6.575 -7.067 -35.081 1.00 96.81 356 THR A O 1
ATOM 2794 N N . SER A 1 357 ? 8.428 -5.896 -34.615 1.00 96.12 357 SER A N 1
ATOM 2795 C CA . SER A 1 357 ? 8.921 -6.860 -33.637 1.00 96.12 357 SER A CA 1
ATOM 2796 C C . SER A 1 357 ? 8.054 -6.927 -32.372 1.00 96.12 357 SER A C 1
ATOM 2798 O O . SER A 1 357 ? 7.486 -5.935 -31.902 1.00 96.12 357 SER A O 1
ATOM 2800 N N . THR A 1 358 ? 8.009 -8.123 -31.781 1.00 90.69 358 THR A N 1
ATOM 2801 C CA . THR A 1 358 ? 7.466 -8.395 -30.442 1.00 90.69 358 THR A CA 1
ATOM 2802 C C . THR A 1 358 ? 8.562 -8.569 -29.384 1.00 90.69 358 THR A C 1
ATOM 2804 O O . THR A 1 358 ? 8.254 -8.755 -28.206 1.00 90.69 358 THR A O 1
ATOM 2807 N N . LYS A 1 359 ? 9.842 -8.561 -29.784 1.00 92.69 359 LYS A N 1
ATOM 2808 C CA . LYS A 1 359 ? 11.008 -8.737 -28.904 1.00 92.69 359 LYS A CA 1
ATOM 2809 C C . LYS A 1 359 ? 12.115 -7.746 -29.250 1.00 92.69 359 LYS A C 1
ATOM 2811 O O . LYS A 1 359 ? 12.391 -7.483 -30.416 1.00 92.69 359 LYS A O 1
ATOM 2816 N N . CYS A 1 360 ? 12.791 -7.245 -28.227 1.00 96.50 360 CYS A N 1
ATOM 2817 C CA . CYS A 1 360 ? 13.947 -6.374 -28.394 1.00 96.50 360 CYS A CA 1
ATOM 2818 C C . CYS A 1 360 ? 15.245 -7.153 -28.207 1.00 96.50 360 CYS A C 1
ATOM 2820 O O . CYS A 1 360 ? 15.318 -8.043 -27.361 1.00 96.50 360 CYS A O 1
ATOM 2822 N N . ASN A 1 361 ? 16.275 -6.793 -28.977 1.00 94.25 361 ASN A N 1
ATOM 2823 C CA . ASN A 1 361 ? 17.602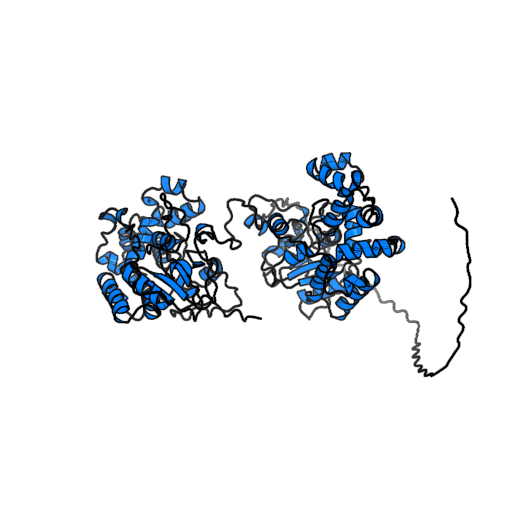 -7.407 -28.861 1.00 94.25 361 ASN A CA 1
ATOM 2824 C C . ASN A 1 361 ? 18.241 -7.107 -27.500 1.00 94.25 361 ASN A C 1
ATOM 2826 O O . ASN A 1 361 ? 18.912 -7.960 -26.923 1.00 94.25 361 ASN A O 1
ATOM 2830 N N . LYS A 1 362 ? 18.014 -5.898 -26.974 1.00 93.62 362 LYS A N 1
ATOM 2831 C CA . LYS A 1 362 ? 18.430 -5.515 -25.624 1.00 93.62 362 LYS A CA 1
ATOM 2832 C C . LYS A 1 362 ? 17.312 -5.831 -24.622 1.00 93.62 362 LYS A C 1
ATOM 2834 O O . LYS A 1 362 ? 16.1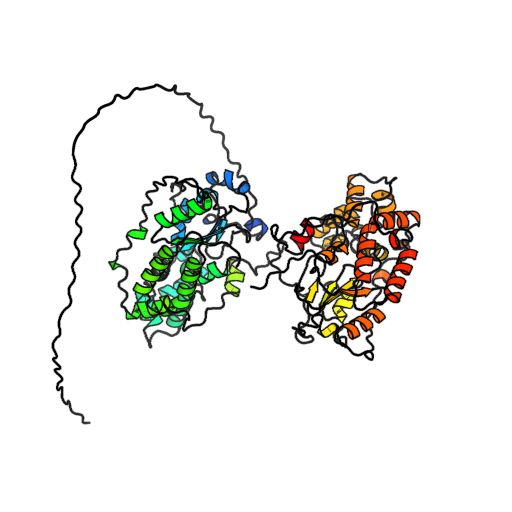56 -5.481 -24.888 1.00 93.62 362 LYS A O 1
ATOM 2839 N N . PRO A 1 363 ? 17.630 -6.450 -23.468 1.00 93.56 363 PRO A N 1
ATOM 2840 C CA . PRO A 1 363 ? 16.637 -6.716 -22.438 1.00 93.56 363 PRO A CA 1
ATOM 2841 C C . PRO A 1 363 ? 16.017 -5.407 -21.946 1.00 93.56 363 PRO A C 1
ATOM 2843 O O . PRO A 1 363 ? 16.675 -4.365 -21.913 1.00 93.56 363 PRO A O 1
ATOM 2846 N N . ARG A 1 364 ? 14.743 -5.470 -21.554 1.00 94.00 364 ARG A N 1
ATOM 2847 C CA . ARG A 1 364 ? 14.042 -4.344 -20.934 1.00 94.00 364 ARG A CA 1
ATOM 2848 C C . ARG A 1 364 ? 14.783 -3.943 -19.649 1.00 94.00 364 ARG A C 1
ATOM 2850 O O . ARG A 1 364 ? 14.964 -4.809 -18.790 1.00 94.00 364 ARG A O 1
ATOM 2857 N N . PRO A 1 365 ? 15.233 -2.683 -19.503 1.00 94.38 365 PRO A N 1
ATOM 2858 C CA . PRO A 1 365 ? 15.943 -2.256 -18.305 1.00 94.38 365 PRO A CA 1
ATOM 2859 C C . PRO A 1 365 ? 15.091 -2.425 -17.045 1.00 94.38 365 PRO A C 1
ATOM 2861 O O . PRO A 1 365 ? 13.917 -2.051 -17.041 1.00 94.38 365 PRO A O 1
ATOM 2864 N N . ASP A 1 366 ? 15.686 -2.927 -15.961 1.00 90.56 366 ASP A N 1
ATOM 2865 C CA . ASP A 1 366 ? 15.044 -2.918 -14.645 1.00 90.56 366 ASP A CA 1
ATOM 2866 C C . ASP A 1 366 ? 15.039 -1.490 -14.078 1.00 90.56 366 ASP A C 1
ATOM 2868 O O . ASP A 1 366 ? 16.058 -0.957 -13.628 1.00 90.56 366 ASP A O 1
ATOM 2872 N N . ILE A 1 367 ? 13.864 -0.864 -14.094 1.00 91.38 367 ILE A N 1
ATOM 2873 C CA . ILE A 1 367 ? 13.651 0.490 -13.581 1.00 91.38 367 ILE A CA 1
ATOM 2874 C C . ILE A 1 367 ? 13.053 0.505 -12.170 1.00 91.38 367 ILE A C 1
ATOM 2876 O O . ILE A 1 367 ? 12.661 1.568 -11.688 1.00 91.38 367 ILE A O 1
ATOM 2880 N N . THR A 1 368 ? 13.039 -0.620 -11.449 1.00 82.06 368 THR A N 1
ATOM 2881 C CA . THR A 1 368 ? 12.454 -0.726 -10.100 1.00 82.06 368 THR A CA 1
ATOM 2882 C C . THR A 1 368 ? 13.001 0.340 -9.152 1.00 82.06 368 THR A C 1
ATOM 2884 O O . THR A 1 368 ? 12.251 1.025 -8.457 1.00 82.06 368 THR A O 1
ATOM 2887 N N . ASN A 1 369 ? 14.320 0.548 -9.136 1.00 82.06 369 ASN A N 1
ATOM 2888 C CA . ASN A 1 369 ? 14.940 1.561 -8.276 1.00 82.06 369 ASN A CA 1
ATOM 2889 C C . ASN A 1 369 ? 14.594 2.995 -8.698 1.00 82.06 369 ASN A C 1
ATOM 2891 O O . ASN A 1 369 ? 14.516 3.891 -7.855 1.00 82.06 369 ASN A O 1
ATOM 2895 N N . LYS A 1 370 ? 14.382 3.222 -9.994 1.00 87.88 370 LYS A N 1
ATOM 2896 C CA . LYS A 1 370 ? 13.969 4.513 -10.544 1.00 87.88 370 LYS A CA 1
ATOM 2897 C C . LYS A 1 370 ? 12.508 4.809 -10.194 1.00 87.88 370 LYS A C 1
ATOM 2899 O O . LYS A 1 370 ? 12.223 5.905 -9.717 1.00 87.88 370 LYS A O 1
ATOM 2904 N N . LEU A 1 371 ? 11.617 3.823 -10.312 1.00 82.81 371 LEU A N 1
ATOM 2905 C CA . LEU A 1 371 ? 10.231 3.890 -9.838 1.00 82.81 371 LEU A CA 1
ATOM 2906 C C . LEU A 1 371 ? 10.175 4.144 -8.326 1.00 82.81 371 LEU A C 1
ATOM 2908 O O . LEU A 1 371 ? 9.508 5.079 -7.893 1.00 82.81 371 LEU A O 1
ATOM 2912 N N . LYS A 1 372 ? 10.971 3.423 -7.525 1.00 76.12 372 LYS A N 1
ATOM 2913 C CA . LYS A 1 372 ? 11.100 3.656 -6.072 1.00 76.12 372 LYS A CA 1
ATOM 2914 C C . LYS A 1 372 ? 11.501 5.085 -5.723 1.00 76.12 372 LYS A C 1
ATOM 2916 O O . LYS A 1 372 ? 10.970 5.658 -4.776 1.00 76.12 372 LYS A O 1
ATOM 2921 N N . LYS A 1 373 ? 12.436 5.666 -6.475 1.00 77.69 373 LYS A N 1
ATOM 2922 C CA . LYS A 1 373 ? 12.902 7.039 -6.244 1.00 77.69 373 LYS A CA 1
ATOM 2923 C C . LYS A 1 373 ? 11.904 8.096 -6.717 1.00 77.69 373 LYS A C 1
ATOM 2925 O O . LYS A 1 373 ? 11.797 9.115 -6.047 1.00 77.69 373 LYS A O 1
ATOM 2930 N N . GLY A 1 374 ? 11.229 7.881 -7.849 1.00 72.75 374 GLY A N 1
ATOM 2931 C CA . GLY A 1 374 ? 10.392 8.904 -8.490 1.00 72.75 374 GLY A CA 1
ATOM 2932 C C . GLY A 1 374 ? 8.887 8.815 -8.215 1.00 72.75 374 GLY A C 1
ATOM 2933 O O . GLY A 1 374 ? 8.234 9.841 -8.182 1.00 72.75 374 GLY A O 1
ATOM 2934 N N . ARG A 1 375 ? 8.333 7.635 -7.917 1.00 67.06 375 ARG A N 1
ATOM 2935 C CA . ARG A 1 375 ? 6.998 7.531 -7.289 1.00 67.06 375 ARG A CA 1
ATOM 2936 C C . ARG A 1 375 ? 7.062 7.674 -5.770 1.00 67.06 375 ARG A C 1
ATOM 2938 O O . ARG A 1 375 ? 6.049 7.612 -5.089 1.00 67.06 375 ARG A O 1
ATOM 2945 N N . GLY A 1 376 ? 8.282 7.728 -5.235 1.00 54.06 376 GLY A N 1
ATOM 2946 C CA . GLY A 1 376 ? 8.517 7.639 -3.809 1.00 54.06 376 GLY A CA 1
ATOM 2947 C C . GLY A 1 376 ? 8.127 6.279 -3.204 1.00 54.06 376 GLY A C 1
ATOM 2948 O O . GLY A 1 376 ? 8.035 6.125 -1.995 1.00 54.06 376 GLY A O 1
ATOM 2949 N N . TYR A 1 377 ? 8.066 5.211 -4.000 1.00 40.78 377 TYR A N 1
ATOM 2950 C CA . TYR A 1 377 ? 7.981 3.831 -3.493 1.00 40.78 377 TYR A CA 1
ATOM 2951 C C . TYR A 1 377 ? 9.151 3.405 -2.558 1.00 40.78 377 TYR A C 1
ATOM 2953 O O . TYR A 1 377 ? 9.261 2.237 -2.187 1.00 40.78 377 TYR A O 1
ATOM 2961 N N . GLY A 1 378 ? 10.055 4.311 -2.162 1.00 34.81 378 GLY A N 1
ATOM 2962 C CA . GLY A 1 378 ? 11.150 4.014 -1.242 1.00 34.81 378 GLY A CA 1
ATOM 2963 C C . GLY A 1 378 ? 11.823 5.186 -0.521 1.00 34.81 378 GLY A C 1
ATOM 2964 O O . GLY A 1 378 ? 12.892 4.965 0.047 1.00 34.81 378 GLY A O 1
ATOM 2965 N N . LYS A 1 379 ? 11.271 6.410 -0.496 1.00 32.72 379 LYS A N 1
ATOM 2966 C CA . LYS A 1 379 ? 11.799 7.457 0.403 1.00 32.72 379 LYS A CA 1
ATOM 2967 C C . LYS A 1 379 ? 10.947 7.514 1.667 1.00 32.72 379 LYS A C 1
ATOM 2969 O O . LYS A 1 379 ? 9.853 8.051 1.659 1.00 32.72 379 LYS A O 1
ATOM 2974 N N . ARG A 1 380 ? 11.484 6.967 2.762 1.00 38.16 380 ARG A N 1
ATOM 2975 C CA . ARG A 1 380 ? 10.999 7.214 4.126 1.00 38.16 380 ARG A CA 1
ATOM 2976 C C . ARG A 1 380 ? 10.969 8.727 4.376 1.00 38.16 380 ARG A C 1
ATOM 2978 O O . ARG A 1 380 ? 12.005 9.308 4.692 1.00 38.16 380 ARG A O 1
ATOM 2985 N N . THR A 1 381 ? 9.804 9.353 4.281 1.00 35.16 381 THR A N 1
ATOM 2986 C CA . THR A 1 381 ? 9.478 10.500 5.132 1.00 35.16 381 THR A CA 1
ATOM 2987 C C . THR A 1 381 ? 8.722 9.931 6.319 1.00 35.16 381 THR A C 1
ATOM 2989 O O . THR A 1 381 ? 7.713 9.250 6.179 1.00 35.16 381 THR A O 1
ATOM 2992 N N . SER A 1 382 ? 9.326 10.082 7.488 1.00 41.34 382 SER A N 1
ATOM 2993 C CA . SER A 1 382 ? 9.117 9.302 8.704 1.00 41.34 382 SER A CA 1
ATOM 2994 C C . SER A 1 382 ? 7.790 9.541 9.430 1.00 41.34 382 SER A C 1
ATOM 2996 O O . SER A 1 382 ? 7.765 9.413 10.650 1.00 41.34 382 SER A O 1
ATOM 2998 N N . THR A 1 383 ? 6.704 9.908 8.750 1.00 39.12 383 THR A N 1
ATOM 2999 C CA . THR A 1 383 ? 5.486 10.335 9.457 1.00 39.12 383 THR A CA 1
ATOM 3000 C C . THR A 1 383 ? 4.153 9.974 8.825 1.00 39.12 383 THR A C 1
ATOM 3002 O O . THR A 1 383 ? 3.176 10.084 9.559 1.00 39.12 383 THR A O 1
ATOM 3005 N N . ASP A 1 384 ? 4.063 9.497 7.574 1.00 38.22 384 ASP A N 1
ATOM 3006 C CA . ASP A 1 384 ? 2.747 9.165 7.006 1.00 38.22 384 ASP A CA 1
ATOM 3007 C C . ASP A 1 384 ? 2.513 7.688 6.691 1.00 38.22 384 ASP A C 1
ATOM 3009 O O . ASP A 1 384 ? 3.382 6.935 6.257 1.00 38.22 384 ASP A O 1
ATOM 3013 N N . SER A 1 385 ? 1.299 7.271 7.018 1.00 38.97 385 SER A N 1
ATOM 3014 C CA . SER A 1 385 ? 0.901 5.917 7.394 1.00 38.97 385 SER A CA 1
ATOM 3015 C C . SER A 1 385 ? 0.136 5.179 6.293 1.00 38.97 385 SER A C 1
ATOM 3017 O O . SER A 1 385 ? -0.425 4.109 6.538 1.00 38.97 385 SER A O 1
ATOM 3019 N N . ARG A 1 386 ? 0.161 5.689 5.057 1.00 37.41 386 ARG A N 1
ATOM 3020 C CA . ARG A 1 386 ? -0.409 5.005 3.889 1.00 37.41 386 ARG A CA 1
ATOM 3021 C C . ARG A 1 386 ? 0.638 4.077 3.277 1.00 37.41 386 ARG A C 1
ATOM 3023 O O . ARG A 1 386 ? 1.419 4.427 2.399 1.00 37.41 386 ARG A O 1
ATOM 3030 N N . ARG A 1 387 ? 0.688 2.874 3.852 1.00 44.19 387 ARG A N 1
ATOM 3031 C CA . ARG A 1 387 ? 1.566 1.761 3.483 1.00 44.19 387 ARG A CA 1
ATOM 3032 C C . ARG A 1 387 ? 1.308 1.330 2.034 1.00 44.19 387 ARG A C 1
ATOM 3034 O O . ARG A 1 387 ? 0.355 0.607 1.771 1.00 44.19 387 ARG A O 1
ATOM 3041 N N . GLY A 1 388 ? 2.238 1.619 1.125 1.00 37.62 388 GLY A N 1
ATOM 3042 C CA . GLY A 1 388 ? 2.596 0.584 0.155 1.00 37.62 388 GLY A CA 1
ATOM 3043 C C . GLY A 1 388 ? 3.031 -0.633 0.972 1.00 37.62 388 GLY A C 1
ATOM 3044 O O . GLY A 1 388 ? 3.868 -0.476 1.862 1.00 37.62 388 GLY A O 1
ATOM 3045 N N . TRP A 1 389 ? 2.395 -1.789 0.771 1.00 47.25 389 TRP A N 1
ATOM 3046 C CA . TRP A 1 389 ? 2.524 -2.994 1.602 1.00 47.25 389 TRP A CA 1
ATOM 3047 C C . TRP A 1 389 ? 3.939 -3.596 1.556 1.00 47.25 389 TRP A C 1
ATOM 3049 O O . TRP A 1 389 ? 4.168 -4.679 1.030 1.00 47.25 389 TRP A O 1
ATOM 3059 N N . GLN A 1 390 ? 4.934 -2.894 2.098 1.00 53.41 390 GLN A N 1
ATOM 3060 C CA . GLN A 1 390 ? 6.181 -3.517 2.491 1.00 53.41 390 GLN A CA 1
ATOM 3061 C C . GLN A 1 390 ? 5.903 -4.301 3.762 1.00 53.41 390 GLN A C 1
ATOM 3063 O O . GLN A 1 390 ? 5.601 -3.735 4.814 1.00 53.41 390 GLN A O 1
ATOM 3068 N N . VAL A 1 391 ? 6.023 -5.617 3.632 1.00 65.44 391 VAL A N 1
ATOM 3069 C CA . VAL A 1 391 ? 6.114 -6.562 4.740 1.00 65.44 391 VAL A CA 1
ATOM 3070 C C . VAL A 1 391 ? 7.170 -6.027 5.704 1.00 65.44 391 VAL A C 1
ATOM 3072 O O . VAL A 1 391 ? 8.345 -5.909 5.337 1.00 65.44 391 VAL A O 1
ATOM 3075 N N . LEU A 1 392 ? 6.754 -5.617 6.905 1.00 78.19 392 LEU A N 1
ATOM 3076 C CA . LEU A 1 392 ? 7.694 -5.096 7.894 1.00 78.19 392 LEU A CA 1
ATOM 3077 C C . LEU A 1 392 ? 8.687 -6.192 8.281 1.00 78.19 392 LEU A C 1
ATOM 3079 O O . LEU A 1 392 ? 8.367 -7.374 8.218 1.00 78.19 392 LEU A O 1
ATOM 3083 N N . ASP A 1 393 ? 9.896 -5.825 8.703 1.00 82.62 393 ASP A N 1
ATOM 3084 C CA . ASP A 1 393 ? 10.958 -6.816 8.951 1.00 82.62 393 ASP A CA 1
ATOM 3085 C C . ASP A 1 393 ? 10.595 -7.847 10.031 1.00 82.62 393 ASP A C 1
ATOM 3087 O O . ASP A 1 393 ? 11.126 -8.953 10.035 1.00 82.62 393 ASP A O 1
ATOM 3091 N N . PHE A 1 394 ? 9.629 -7.525 10.893 1.00 84.88 394 PHE A N 1
ATOM 3092 C CA . PHE A 1 394 ? 9.063 -8.443 11.883 1.00 84.88 394 PHE A CA 1
ATOM 3093 C C . PHE A 1 394 ? 8.064 -9.466 11.354 1.00 84.88 394 PHE A C 1
ATOM 3095 O O . PHE A 1 394 ? 7.707 -10.438 12.016 1.00 84.88 394 PHE A O 1
ATOM 3102 N N . MET A 1 395 ? 7.560 -9.213 10.161 1.00 85.25 395 MET A N 1
ATOM 3103 C CA . MET A 1 395 ? 6.707 -10.131 9.428 1.00 85.25 395 MET A CA 1
ATOM 3104 C C . MET A 1 395 ? 7.554 -11.081 8.573 1.00 85.25 395 MET A C 1
ATOM 3106 O O . MET A 1 395 ? 7.020 -12.046 8.041 1.00 85.25 395 MET A O 1
ATOM 3110 N N . LYS A 1 396 ? 8.871 -10.841 8.471 1.00 88.00 396 LYS A N 1
ATOM 3111 C CA . LYS A 1 396 ? 9.819 -11.671 7.725 1.00 88.00 396 LYS A CA 1
ATOM 3112 C C . LYS A 1 396 ? 10.537 -12.659 8.634 1.00 88.00 396 LYS A C 1
ATOM 3114 O O . LYS A 1 396 ? 10.720 -12.429 9.833 1.00 88.00 396 LYS A O 1
ATOM 3119 N N . LYS A 1 397 ? 10.999 -13.727 7.998 1.00 90.19 397 LYS A N 1
ATOM 3120 C CA . LYS A 1 397 ? 11.879 -14.740 8.572 1.00 90.19 397 LYS A CA 1
ATOM 3121 C C . LYS A 1 397 ? 13.278 -14.578 8.013 1.00 90.19 397 LYS A C 1
ATOM 3123 O O . LYS A 1 397 ? 13.443 -14.054 6.911 1.00 90.19 397 LYS A O 1
ATOM 3128 N N . ASP A 1 398 ? 14.267 -15.053 8.755 1.00 85.62 398 ASP A N 1
ATOM 3129 C CA . ASP A 1 398 ? 15.639 -15.117 8.262 1.00 85.62 398 ASP A CA 1
ATOM 3130 C C . ASP A 1 398 ? 15.727 -16.107 7.080 1.00 85.62 398 ASP A C 1
ATOM 3132 O O . ASP A 1 398 ? 15.513 -17.310 7.276 1.00 85.62 398 ASP A O 1
ATOM 3136 N N . PRO A 1 399 ? 16.043 -15.639 5.856 1.00 85.69 399 PRO A N 1
ATOM 3137 C CA . PRO A 1 399 ? 16.119 -16.497 4.678 1.00 85.69 399 PRO A CA 1
ATOM 3138 C C . PRO A 1 399 ? 17.265 -17.500 4.707 1.00 85.69 399 PRO A C 1
ATOM 3140 O O . PRO A 1 399 ? 17.267 -18.430 3.906 1.00 85.69 399 PRO A O 1
ATOM 3143 N N . THR A 1 400 ? 18.229 -17.328 5.610 1.00 84.81 400 THR A N 1
ATOM 3144 C CA . THR A 1 400 ? 19.341 -18.265 5.781 1.00 84.81 400 THR A CA 1
ATOM 3145 C C . THR A 1 400 ? 18.985 -19.438 6.695 1.00 84.81 400 THR A C 1
ATOM 3147 O O . THR A 1 400 ? 19.614 -20.489 6.597 1.00 84.81 400 THR A O 1
ATOM 3150 N N . LYS A 1 401 ? 17.965 -19.284 7.553 1.00 83.62 401 LYS A N 1
ATOM 3151 C CA . LYS A 1 401 ? 17.549 -20.293 8.543 1.00 83.62 401 LYS A CA 1
ATOM 3152 C C . LYS A 1 401 ? 16.247 -21.012 8.177 1.00 83.62 401 LYS A C 1
ATOM 3154 O O . LYS A 1 401 ? 16.029 -22.134 8.628 1.00 83.62 401 LYS A O 1
ATOM 3159 N N . TYR A 1 402 ? 15.382 -20.379 7.384 1.00 87.44 402 TYR A N 1
ATOM 3160 C CA . TYR A 1 402 ? 14.038 -20.880 7.089 1.00 87.44 402 TYR A CA 1
ATOM 3161 C C . TYR A 1 402 ? 13.731 -20.881 5.597 1.00 87.44 402 TYR A C 1
ATOM 3163 O O . TYR A 1 402 ? 14.150 -19.984 4.857 1.00 87.44 402 TYR A O 1
ATOM 3171 N N . LEU A 1 403 ? 12.910 -21.847 5.173 1.00 80.81 403 LEU A N 1
ATOM 3172 C CA . LEU A 1 403 ? 12.375 -21.877 3.817 1.00 80.81 403 LEU A CA 1
ATOM 3173 C C . LEU A 1 403 ? 11.649 -20.566 3.492 1.00 80.81 403 LEU A C 1
ATOM 3175 O O . LEU A 1 403 ? 10.757 -20.122 4.212 1.00 80.81 403 LEU A O 1
ATOM 3179 N N . GLN A 1 404 ? 12.025 -19.958 2.367 1.00 76.50 404 GLN A N 1
ATOM 3180 C CA . GLN A 1 404 ? 11.326 -18.788 1.827 1.00 76.50 404 GLN A CA 1
ATOM 3181 C C . GLN A 1 404 ? 10.011 -19.163 1.138 1.00 76.50 404 GLN A C 1
ATOM 3183 O O . GLN A 1 404 ? 9.144 -18.313 0.943 1.00 76.50 404 GLN A O 1
ATOM 3188 N N . LYS A 1 405 ? 9.870 -20.434 0.756 1.00 83.31 405 LYS A N 1
ATOM 3189 C CA . LYS A 1 405 ? 8.689 -20.978 0.097 1.00 83.31 405 LYS A CA 1
ATOM 3190 C C . LYS A 1 405 ? 8.453 -22.404 0.583 1.00 83.31 405 LYS A C 1
ATOM 3192 O O . LYS A 1 405 ? 9.359 -23.231 0.510 1.00 83.31 405 LYS A O 1
ATOM 3197 N N . ALA A 1 406 ? 7.245 -22.663 1.063 1.00 90.50 406 ALA A N 1
ATOM 3198 C CA . ALA A 1 406 ? 6.764 -24.000 1.381 1.00 90.50 406 ALA A CA 1
ATOM 3199 C C . ALA A 1 406 ? 6.080 -24.620 0.145 1.00 90.50 406 ALA A C 1
ATOM 3201 O O . ALA A 1 406 ? 5.685 -23.877 -0.764 1.00 90.50 406 ALA A O 1
ATOM 3202 N N . PRO A 1 407 ? 5.925 -25.956 0.085 1.00 92.88 407 PRO A N 1
ATOM 3203 C CA . PRO A 1 407 ? 4.990 -26.586 -0.843 1.00 92.88 407 PRO A CA 1
ATOM 3204 C C . PRO A 1 407 ? 3.609 -25.946 -0.698 1.00 92.88 407 PRO A C 1
ATOM 3206 O O . PRO A 1 407 ? 3.190 -25.624 0.415 1.00 92.88 407 PRO A O 1
ATOM 3209 N N . LYS A 1 408 ? 2.918 -25.705 -1.813 1.00 90.94 408 LYS A N 1
ATOM 3210 C CA . LYS A 1 408 ? 1.708 -24.875 -1.801 1.00 90.94 408 LYS A CA 1
ATOM 3211 C C . LYS A 1 408 ? 0.590 -25.523 -0.986 1.00 90.94 408 LYS A C 1
ATOM 3213 O O . LYS A 1 408 ? -0.095 -24.846 -0.233 1.00 90.94 408 LYS A O 1
ATOM 3218 N N . GLU A 1 409 ? 0.490 -26.839 -1.088 1.00 92.62 409 GLU A N 1
ATOM 3219 C CA . GLU A 1 409 ? -0.406 -27.739 -0.369 1.00 92.62 409 GLU A CA 1
ATOM 3220 C C . GLU A 1 409 ? -0.179 -27.792 1.150 1.00 92.62 409 GLU A C 1
ATOM 3222 O O . GLU A 1 409 ? -1.057 -28.253 1.879 1.00 92.62 409 GLU A O 1
ATOM 3227 N N . SER A 1 410 ? 0.964 -27.294 1.626 1.00 93.62 410 SER A N 1
ATOM 3228 C CA . SER A 1 410 ? 1.339 -27.282 3.043 1.00 93.62 410 SER A CA 1
ATOM 3229 C C . SER A 1 410 ? 1.682 -25.882 3.551 1.00 93.62 410 SER A C 1
ATOM 3231 O O . SER A 1 410 ? 2.093 -25.741 4.698 1.00 93.62 410 SER A O 1
ATOM 3233 N N . GLU A 1 411 ? 1.544 -24.841 2.724 1.00 95.81 411 GLU A N 1
ATOM 3234 C CA . GLU A 1 411 ? 1.889 -23.473 3.104 1.00 95.81 411 GLU A CA 1
ATOM 3235 C C . GLU A 1 411 ? 0.966 -22.967 4.217 1.00 95.81 411 GLU A C 1
ATOM 3237 O O . GLU A 1 411 ? -0.260 -22.968 4.081 1.00 95.81 411 GLU A O 1
ATOM 3242 N N . VAL A 1 412 ? 1.572 -22.491 5.306 1.00 97.62 412 VAL A N 1
ATOM 3243 C CA . VAL A 1 412 ? 0.861 -21.978 6.476 1.00 97.62 412 VAL A CA 1
ATOM 3244 C C . VAL A 1 412 ? 1.056 -20.466 6.578 1.00 97.62 412 VAL A C 1
ATOM 3246 O O . VAL A 1 412 ? 2.184 -19.965 6.538 1.00 97.62 412 VAL A O 1
ATOM 3249 N N . CYS A 1 413 ? -0.033 -19.722 6.774 1.00 97.06 413 CYS A N 1
ATOM 3250 C CA . CYS A 1 413 ? 0.048 -18.338 7.233 1.00 97.06 413 CYS A CA 1
ATOM 3251 C C . CYS A 1 413 ? -0.272 -18.227 8.726 1.00 97.06 413 CYS A C 1
ATOM 3253 O O . CYS A 1 413 ? -1.341 -18.640 9.170 1.00 97.06 413 CYS A O 1
ATOM 3255 N N . LEU A 1 414 ? 0.622 -17.614 9.507 1.00 97.50 414 LEU A N 1
ATOM 3256 C CA . LEU A 1 414 ? 0.373 -17.324 10.919 1.00 97.50 414 LEU A CA 1
ATOM 3257 C C . LEU A 1 414 ? -0.604 -16.157 11.070 1.00 97.50 414 LEU A C 1
ATOM 3259 O O . LEU A 1 414 ? -0.241 -15.012 10.809 1.00 97.50 414 LEU A O 1
ATOM 3263 N N . VAL A 1 415 ? -1.788 -16.416 11.609 1.00 96.88 415 VAL A N 1
ATOM 3264 C CA . VAL A 1 415 ? -2.735 -15.389 12.050 1.00 96.88 415 VAL A CA 1
ATOM 3265 C C . VAL A 1 415 ? -2.464 -15.076 13.523 1.00 96.88 415 VAL A C 1
ATOM 3267 O O . VAL A 1 415 ? -2.992 -15.696 14.449 1.00 96.88 415 VAL A O 1
ATOM 3270 N N . HIS A 1 416 ? -1.573 -14.112 13.749 1.00 94.81 416 HIS A N 1
ATOM 3271 C CA . HIS A 1 416 ? -1.160 -13.692 15.082 1.00 94.81 416 HIS A CA 1
ATOM 3272 C C . HIS A 1 416 ? -2.141 -12.655 15.630 1.00 94.81 416 HIS A C 1
ATOM 3274 O O . HIS A 1 416 ? -2.005 -11.450 15.397 1.00 94.81 416 HIS A O 1
ATOM 3280 N N . ILE A 1 417 ? -3.062 -13.122 16.469 1.00 93.81 417 ILE A N 1
ATOM 3281 C CA . ILE A 1 417 ? -3.965 -12.258 17.221 1.00 93.81 417 ILE A CA 1
ATOM 3282 C C . ILE A 1 417 ? -3.247 -11.645 18.422 1.00 93.81 417 ILE A C 1
ATOM 3284 O O . ILE A 1 417 ? -2.601 -12.312 19.233 1.00 93.81 417 ILE A O 1
ATOM 3288 N N . GLY A 1 418 ? -3.392 -10.332 18.539 1.00 86.44 418 GLY A N 1
ATOM 3289 C CA . GLY A 1 418 ? -2.836 -9.543 19.617 1.00 86.44 418 GLY A CA 1
ATOM 3290 C C . GLY A 1 418 ? -3.078 -10.109 21.018 1.00 86.44 418 GLY A C 1
ATOM 3291 O O . GLY A 1 418 ? -4.215 -10.418 21.372 1.00 86.44 418 GLY A O 1
ATOM 3292 N N . LYS A 1 419 ? -2.004 -10.199 21.818 1.00 89.00 419 LYS A N 1
ATOM 3293 C CA . LYS A 1 419 ? -1.999 -10.636 23.232 1.00 89.00 419 LYS A CA 1
ATOM 3294 C C . LYS A 1 419 ? -2.440 -12.079 23.510 1.00 89.00 419 LYS A C 1
ATOM 3296 O O . LYS A 1 419 ? -2.684 -12.436 24.665 1.00 89.00 419 LYS A O 1
ATOM 3301 N N . SER A 1 420 ? -2.362 -12.931 22.494 1.00 83.69 420 SER A N 1
ATOM 3302 C CA . SER A 1 420 ? -2.476 -14.392 22.604 1.00 83.69 420 SER A CA 1
ATOM 3303 C C . SER A 1 420 ? -1.109 -15.092 22.744 1.00 83.69 420 SER A C 1
ATOM 3305 O O . SER A 1 420 ? -0.908 -16.175 22.224 1.00 83.69 420 SER A O 1
ATOM 3307 N N . GLY A 1 421 ? -0.099 -14.443 23.344 1.00 81.56 421 GLY A N 1
ATOM 3308 C CA . GLY A 1 421 ? 1.261 -15.013 23.454 1.00 81.56 421 GLY A CA 1
ATOM 3309 C C . GLY A 1 421 ? 2.071 -15.050 22.146 1.00 81.56 421 GLY A C 1
ATOM 3310 O O . GLY A 1 421 ? 3.149 -15.642 22.093 1.00 81.56 421 GLY A O 1
ATOM 3311 N N . GLY A 1 422 ? 1.596 -14.394 21.083 1.00 79.75 422 GLY A N 1
ATOM 3312 C CA . GLY A 1 422 ? 2.129 -14.623 19.739 1.00 79.75 422 GLY A CA 1
ATOM 3313 C C . GLY A 1 422 ? 3.482 -14.044 19.408 1.00 79.75 422 GLY A C 1
ATOM 3314 O O . GLY A 1 422 ? 4.046 -14.436 18.399 1.00 79.75 422 GLY A O 1
ATOM 3315 N N . THR A 1 423 ? 4.052 -13.178 20.238 1.00 84.44 423 THR A N 1
ATOM 3316 C CA . THR A 1 423 ? 5.457 -12.787 20.075 1.00 84.44 423 THR A CA 1
ATOM 3317 C C . THR A 1 423 ? 6.393 -13.970 20.320 1.00 84.44 423 THR A C 1
ATOM 3319 O O . THR A 1 423 ? 7.247 -14.244 19.482 1.00 84.44 423 THR A O 1
ATOM 3322 N N . SER A 1 424 ? 6.209 -14.699 21.425 1.00 86.56 424 SER A N 1
ATOM 3323 C CA . SER A 1 424 ? 7.029 -15.873 21.745 1.00 86.56 424 SER A CA 1
ATOM 3324 C C . SER A 1 424 ? 6.842 -16.973 20.704 1.00 86.56 424 SER A C 1
ATOM 3326 O O . SER A 1 424 ? 7.824 -17.524 20.217 1.00 86.56 424 SER A O 1
ATOM 3328 N N . LEU A 1 425 ? 5.596 -17.217 20.286 1.00 90.38 425 LEU A N 1
ATOM 3329 C CA . LEU A 1 425 ? 5.314 -18.183 19.228 1.00 90.38 425 LEU A CA 1
ATOM 3330 C C . LEU A 1 425 ? 5.901 -17.762 17.875 1.00 90.38 425 LEU A C 1
ATOM 3332 O O . LEU A 1 425 ? 6.487 -18.582 17.180 1.00 90.38 425 LEU A O 1
ATOM 3336 N N . ALA A 1 426 ? 5.761 -16.490 17.493 1.00 91.88 426 ALA A N 1
ATOM 3337 C CA . ALA A 1 426 ? 6.317 -15.983 16.244 1.00 91.88 426 ALA A CA 1
ATOM 3338 C C . ALA A 1 426 ? 7.842 -16.165 16.208 1.00 91.88 426 ALA A C 1
ATOM 3340 O O . ALA A 1 426 ? 8.356 -16.574 15.172 1.00 91.88 426 ALA A O 1
ATOM 3341 N N . CYS A 1 427 ? 8.537 -15.959 17.336 1.00 90.75 427 CYS A N 1
ATOM 3342 C CA . CYS A 1 427 ? 9.957 -16.297 17.464 1.00 90.75 427 CYS A CA 1
ATOM 3343 C C . CYS A 1 427 ? 10.216 -17.794 17.234 1.00 90.75 427 CYS A C 1
ATOM 3345 O O . CYS A 1 427 ? 11.095 -18.130 16.447 1.00 90.75 427 CYS A O 1
ATOM 3347 N N . SER A 1 428 ? 9.443 -18.693 17.860 1.00 91.56 428 SER A N 1
ATOM 3348 C CA . SER A 1 428 ? 9.564 -20.145 17.629 1.00 91.56 428 SER A CA 1
ATOM 3349 C C . SER A 1 428 ? 9.290 -20.543 16.174 1.00 91.56 428 SER A C 1
ATOM 3351 O O . SER A 1 428 ? 9.888 -21.478 15.658 1.00 91.56 428 SER A O 1
ATOM 3353 N N . LEU A 1 429 ? 8.432 -19.805 15.471 1.00 93.56 429 LEU A N 1
ATOM 3354 C CA . LEU A 1 429 ? 8.160 -20.000 14.044 1.00 93.56 429 LEU A CA 1
ATOM 3355 C C . LEU A 1 429 ? 9.195 -19.323 13.129 1.00 93.56 429 LEU A C 1
ATOM 3357 O O . LEU A 1 429 ? 9.087 -19.441 11.909 1.00 93.56 429 LEU A O 1
ATOM 3361 N N . GLY A 1 430 ? 10.183 -18.615 13.686 1.00 92.12 430 GLY A N 1
ATOM 3362 C CA . GLY A 1 430 ? 11.278 -17.988 12.945 1.00 92.12 430 GLY A CA 1
ATOM 3363 C C . GLY A 1 430 ? 11.050 -16.555 12.476 1.00 92.12 430 GLY A C 1
ATOM 3364 O O . GLY A 1 430 ? 11.859 -16.036 11.706 1.00 92.12 430 GLY A O 1
ATOM 3365 N N . PHE A 1 431 ? 9.963 -15.910 12.899 1.00 92.44 431 PHE A N 1
ATOM 3366 C CA . PHE A 1 431 ? 9.712 -14.501 12.604 1.00 92.44 431 PHE A CA 1
ATOM 3367 C C . PHE A 1 431 ? 10.459 -13.596 13.577 1.00 92.44 431 PHE A C 1
ATOM 3369 O O . PHE A 1 431 ? 10.524 -13.854 14.779 1.00 92.44 431 PHE A O 1
ATOM 3376 N N . ASN A 1 432 ? 10.936 -12.462 13.072 1.00 87.81 432 ASN A N 1
ATOM 3377 C CA . ASN A 1 432 ? 11.504 -11.429 13.928 1.00 87.81 432 ASN A CA 1
ATOM 3378 C C . ASN A 1 432 ? 10.409 -10.791 14.810 1.00 87.81 432 ASN A C 1
ATOM 3380 O O . ASN A 1 432 ? 9.275 -10.589 14.372 1.00 87.81 432 ASN A O 1
ATOM 3384 N N . SER A 1 433 ? 10.735 -10.409 16.048 1.00 76.25 433 SER A N 1
ATOM 3385 C CA . SER A 1 433 ? 9.801 -9.680 16.917 1.00 76.25 433 SER A CA 1
ATOM 3386 C C . SER A 1 433 ? 10.419 -8.397 17.491 1.00 76.25 433 SER A C 1
ATOM 3388 O O . SER A 1 433 ? 11.150 -8.452 18.478 1.00 76.25 433 SER A O 1
ATOM 3390 N N . PRO A 1 434 ? 10.105 -7.217 16.934 1.00 64.12 434 PRO A N 1
ATOM 3391 C CA . PRO A 1 434 ? 10.530 -5.936 17.452 1.00 64.12 434 PRO A CA 1
ATOM 3392 C C . PRO A 1 434 ? 9.744 -5.666 18.730 1.00 64.12 434 PRO A C 1
ATOM 3394 O O . PRO A 1 434 ? 8.529 -5.850 18.783 1.00 64.12 434 PRO A O 1
ATOM 3397 N N . GLY A 1 435 ? 10.451 -5.250 19.772 1.00 60.50 435 GLY A N 1
ATOM 3398 C CA . GLY A 1 435 ? 9.863 -4.956 21.079 1.00 60.50 435 GLY A CA 1
ATOM 3399 C C . GLY A 1 435 ? 10.249 -5.941 22.175 1.00 60.50 435 GLY A C 1
ATOM 3400 O O . GLY A 1 435 ? 9.913 -5.702 23.331 1.00 60.50 435 GLY A O 1
ATOM 3401 N N . TYR A 1 436 ? 10.984 -7.002 21.847 1.00 55.75 436 TYR A N 1
ATOM 3402 C CA . TYR A 1 436 ? 11.677 -7.787 22.856 1.00 55.75 436 TYR A CA 1
ATOM 3403 C C . TYR A 1 436 ? 13.064 -7.173 23.089 1.00 55.75 436 TYR A C 1
ATOM 3405 O O . TYR A 1 436 ? 13.784 -6.876 22.137 1.00 55.75 436 TYR A O 1
ATOM 3413 N N . THR A 1 437 ? 13.418 -6.931 24.353 1.00 58.56 437 THR A N 1
ATOM 3414 C CA . THR A 1 437 ? 14.791 -6.552 24.734 1.00 58.56 437 THR A CA 1
ATOM 3415 C C . THR A 1 437 ? 15.774 -7.685 24.459 1.00 58.56 437 THR A C 1
ATOM 3417 O O . THR A 1 437 ? 16.949 -7.427 24.220 1.00 58.56 437 THR A O 1
ATOM 3420 N N . ASP A 1 438 ? 15.269 -8.919 24.449 1.00 64.62 438 ASP A N 1
ATOM 3421 C CA . ASP A 1 438 ? 16.035 -10.130 24.183 1.00 64.62 438 ASP A CA 1
ATOM 3422 C C . ASP A 1 438 ? 15.723 -10.612 22.758 1.00 64.62 438 ASP A C 1
ATOM 3424 O O . ASP A 1 438 ? 14.550 -10.809 22.435 1.00 64.62 438 ASP A O 1
ATOM 3428 N N . PRO A 1 439 ? 16.719 -10.819 21.887 1.00 76.38 439 PRO A N 1
ATOM 3429 C CA . PRO A 1 439 ? 16.479 -11.386 20.564 1.00 76.38 439 PRO A CA 1
ATOM 3430 C C . PRO A 1 439 ? 15.770 -12.747 20.665 1.00 76.38 439 PRO A C 1
ATOM 3432 O O . PRO A 1 439 ? 15.906 -13.461 21.663 1.00 76.38 439 PRO A O 1
ATOM 3435 N N . CYS A 1 440 ? 15.008 -13.115 19.626 1.00 83.50 440 CYS A N 1
ATOM 3436 C CA . CYS A 1 440 ? 14.503 -14.484 19.511 1.00 83.50 440 CYS A CA 1
ATOM 3437 C C . CYS A 1 440 ? 15.693 -15.463 19.623 1.00 83.50 440 CYS A C 1
ATOM 3439 O O . CYS A 1 440 ? 16.775 -15.129 19.131 1.00 83.50 440 CYS A O 1
ATOM 3441 N N . PRO A 1 441 ? 15.526 -16.644 20.248 1.00 82.62 441 PRO A N 1
ATOM 3442 C CA . PRO A 1 441 ? 16.592 -17.638 20.313 1.00 82.62 441 PRO A CA 1
ATOM 3443 C C . PRO A 1 441 ? 17.149 -17.932 18.918 1.00 82.62 441 PRO A C 1
ATOM 3445 O O . PRO A 1 441 ? 16.389 -18.047 17.957 1.00 82.62 441 PRO A O 1
ATOM 3448 N N . ASP A 1 442 ? 18.472 -18.051 18.806 1.00 80.75 442 ASP A N 1
ATOM 3449 C CA . ASP A 1 442 ? 19.118 -18.337 17.522 1.00 80.75 442 ASP A CA 1
ATOM 3450 C C . ASP A 1 442 ? 18.804 -19.738 16.991 1.00 80.75 442 ASP A C 1
ATOM 3452 O O . ASP A 1 442 ? 18.901 -19.965 15.779 1.00 80.75 442 ASP A O 1
ATOM 3456 N N . GLU A 1 443 ? 18.443 -20.647 17.899 1.00 84.06 443 GLU A N 1
ATOM 3457 C CA . GLU A 1 443 ? 18.098 -22.031 17.617 1.00 84.06 443 GLU A CA 1
ATOM 3458 C C . GLU A 1 443 ? 16.735 -22.125 16.925 1.00 84.06 443 GLU A C 1
ATOM 3460 O O . GLU A 1 443 ? 15.710 -21.650 17.421 1.00 84.06 443 GLU A O 1
ATOM 3465 N N . VAL A 1 444 ? 16.740 -22.748 15.748 1.00 81.94 444 VAL A N 1
ATOM 3466 C CA . VAL A 1 444 ? 15.532 -23.020 14.974 1.00 81.94 444 VAL A CA 1
ATOM 3467 C C . VAL A 1 444 ? 14.716 -24.066 15.719 1.00 81.94 444 VAL A C 1
ATOM 3469 O O . VAL A 1 444 ? 15.206 -25.158 15.997 1.00 81.94 444 VAL A O 1
ATOM 3472 N N . THR A 1 445 ? 13.460 -23.742 16.022 1.00 88.44 445 THR A N 1
ATOM 3473 C CA . THR A 1 445 ? 12.538 -24.734 16.581 1.00 88.44 445 THR A CA 1
ATOM 3474 C C . THR A 1 445 ? 12.364 -25.861 15.551 1.00 88.44 445 THR A C 1
ATOM 3476 O O . THR A 1 445 ? 12.084 -25.560 14.387 1.00 88.44 445 THR A O 1
ATOM 3479 N N . PRO A 1 446 ? 12.575 -27.138 15.918 1.00 90.50 446 PRO A N 1
ATOM 3480 C CA . PRO A 1 446 ? 12.414 -28.248 14.985 1.00 90.50 446 PRO A CA 1
ATOM 3481 C C . PRO A 1 446 ? 10.940 -28.424 14.594 1.00 90.50 446 PRO A C 1
ATOM 3483 O O . PRO A 1 446 ? 10.045 -28.018 15.338 1.00 90.50 446 PRO A O 1
ATOM 3486 N N . GLY A 1 447 ? 10.708 -29.036 13.432 1.00 92.38 447 GLY A N 1
ATOM 3487 C CA . GLY A 1 447 ? 9.370 -29.361 12.932 1.00 92.38 447 GLY A CA 1
ATOM 3488 C C . GLY A 1 447 ? 9.058 -28.778 11.559 1.00 92.38 447 GLY A C 1
ATOM 3489 O O . GLY A 1 447 ? 9.813 -27.965 11.013 1.00 92.38 447 GLY A O 1
ATOM 3490 N N . LEU A 1 448 ? 7.942 -29.217 10.979 1.00 94.81 448 LEU A N 1
ATOM 3491 C CA . LEU A 1 448 ? 7.435 -28.673 9.724 1.00 94.81 448 LEU A CA 1
ATOM 3492 C C . LEU A 1 448 ? 6.737 -27.339 9.951 1.00 94.81 448 LEU A C 1
ATOM 3494 O O . LEU A 1 448 ? 6.799 -26.483 9.075 1.00 94.81 448 LEU A O 1
ATOM 3498 N N . LEU A 1 449 ? 6.128 -27.104 11.115 1.00 94.94 449 LEU A N 1
ATOM 3499 C CA . LEU A 1 449 ? 5.362 -25.887 11.369 1.00 94.94 449 LEU A CA 1
ATOM 3500 C C . LEU A 1 449 ? 6.253 -24.634 11.302 1.00 94.94 449 LEU A C 1
ATOM 3502 O O . LEU A 1 449 ? 5.888 -23.698 10.579 1.00 94.94 449 LEU A O 1
ATOM 3506 N N . PRO A 1 450 ? 7.462 -24.603 11.907 1.00 94.50 450 PRO A N 1
ATOM 3507 C CA . PRO A 1 450 ? 8.415 -23.519 11.697 1.00 94.50 450 PRO A CA 1
ATOM 3508 C C . PRO A 1 450 ? 8.940 -23.437 10.271 1.00 94.50 450 PRO A C 1
ATOM 3510 O O . PRO A 1 450 ? 9.382 -22.369 9.883 1.00 94.50 450 PRO A O 1
ATOM 3513 N N . GLN A 1 451 ? 8.927 -24.497 9.465 1.00 93.62 451 GLN A N 1
ATOM 3514 C CA . GLN A 1 451 ? 9.413 -24.432 8.080 1.00 93.62 451 GLN A CA 1
ATOM 3515 C C . GLN A 1 451 ? 8.331 -23.957 7.108 1.00 93.62 451 GLN A C 1
ATOM 3517 O O . GLN A 1 451 ? 8.613 -23.183 6.195 1.00 93.62 451 GLN A O 1
ATOM 3522 N N . TYR A 1 452 ? 7.089 -24.381 7.321 1.00 96.56 452 TYR A N 1
ATOM 3523 C CA . TYR A 1 452 ? 5.968 -24.149 6.416 1.00 96.56 452 TYR A CA 1
ATOM 3524 C C . TYR A 1 452 ? 5.173 -22.892 6.740 1.00 96.56 452 TYR A C 1
ATOM 3526 O O . TYR A 1 452 ? 4.475 -22.369 5.872 1.00 96.56 452 TYR A O 1
ATOM 3534 N N . THR A 1 453 ? 5.336 -22.350 7.948 1.00 96.50 453 THR A N 1
ATOM 3535 C CA . THR A 1 453 ? 4.816 -21.027 8.284 1.00 96.50 453 THR A CA 1
ATOM 3536 C C . THR A 1 453 ? 5.719 -19.953 7.690 1.00 96.50 453 THR A C 1
ATOM 3538 O O . THR A 1 453 ? 6.678 -19.507 8.322 1.00 96.50 453 THR A O 1
ATOM 3541 N N . THR A 1 454 ? 5.452 -19.571 6.444 1.00 93.50 454 THR A N 1
ATOM 3542 C CA . THR A 1 454 ? 6.275 -18.623 5.671 1.00 93.50 454 THR A CA 1
ATOM 3543 C C . THR A 1 454 ? 5.760 -17.191 5.759 1.00 93.50 454 THR A C 1
ATOM 3545 O O . THR A 1 454 ? 6.531 -16.253 5.561 1.00 93.50 454 THR A O 1
ATOM 3548 N N . ARG A 1 455 ? 4.471 -17.018 6.078 1.00 93.94 455 ARG A N 1
ATOM 3549 C CA . ARG A 1 455 ? 3.760 -15.735 6.080 1.00 93.94 455 ARG A CA 1
ATOM 3550 C C . ARG A 1 455 ? 3.118 -15.434 7.423 1.00 93.94 455 ARG A C 1
ATOM 3552 O O . ARG A 1 455 ? 2.887 -16.328 8.239 1.00 93.94 455 ARG A O 1
ATOM 3559 N N . ARG A 1 456 ? 2.805 -14.158 7.642 1.00 94.19 456 ARG A N 1
ATOM 3560 C CA . ARG A 1 456 ? 2.180 -13.683 8.875 1.00 94.19 456 ARG A CA 1
ATOM 3561 C C . ARG A 1 456 ? 1.090 -12.658 8.581 1.00 94.19 456 ARG A C 1
ATOM 3563 O O . ARG A 1 456 ? 1.213 -11.819 7.695 1.00 94.19 456 ARG A O 1
ATOM 3570 N N . PHE A 1 457 ? 0.054 -12.680 9.398 1.00 94.00 457 PHE A N 1
ATOM 3571 C CA . PHE A 1 457 ? -0.964 -11.654 9.522 1.00 94.00 457 PHE A CA 1
ATOM 3572 C C . PHE A 1 457 ? -1.003 -11.207 10.981 1.00 94.00 457 PHE A C 1
ATOM 3574 O O . PHE A 1 457 ? -1.240 -12.007 11.885 1.00 94.00 457 PHE A O 1
ATOM 3581 N N . HIS A 1 458 ? -0.695 -9.936 11.233 1.00 93.25 458 HIS A N 1
ATOM 3582 C CA . HIS A 1 458 ? -0.662 -9.384 12.581 1.00 93.25 458 HIS A CA 1
ATOM 3583 C C . HIS A 1 458 ? -1.128 -7.933 12.599 1.00 93.25 458 HIS A C 1
ATOM 3585 O O . HIS A 1 458 ? -0.573 -7.077 11.905 1.00 93.25 458 HIS A O 1
ATOM 3591 N N . LEU A 1 459 ? -2.112 -7.648 13.450 1.00 89.00 459 LEU A N 1
ATOM 3592 C CA . LEU A 1 459 ? -2.763 -6.347 13.562 1.00 89.00 459 LEU A CA 1
ATOM 3593 C C . LEU A 1 459 ? -3.275 -5.906 12.185 1.00 89.00 459 LEU A C 1
ATOM 3595 O O . LEU A 1 459 ? -4.042 -6.614 11.557 1.00 89.00 459 LEU A O 1
ATOM 3599 N N . SER A 1 460 ? -2.809 -4.772 11.679 1.00 82.94 460 SER A N 1
ATOM 3600 C CA . SER A 1 460 ? -3.186 -4.219 10.375 1.00 82.94 460 SER A CA 1
ATOM 3601 C C . SER A 1 460 ? -2.249 -4.614 9.227 1.00 82.94 460 SER A C 1
ATOM 3603 O O . SER A 1 460 ? -2.172 -3.899 8.230 1.00 82.94 460 SER A O 1
ATOM 3605 N N . GLN A 1 461 ? -1.436 -5.658 9.391 1.00 87.19 461 GLN A N 1
ATOM 3606 C CA . GLN A 1 461 ? -0.446 -6.064 8.391 1.00 87.19 461 GLN A CA 1
ATOM 3607 C C . GLN A 1 461 ? -0.718 -7.475 7.921 1.00 87.19 461 GLN A C 1
ATOM 3609 O O . GLN A 1 461 ? -0.541 -8.421 8.687 1.00 87.19 461 GLN A O 1
ATOM 3614 N N . TYR A 1 462 ? -1.111 -7.589 6.659 1.00 88.56 462 TYR A N 1
ATOM 3615 C CA . TYR A 1 462 ? -1.461 -8.841 6.015 1.00 88.56 462 TYR A CA 1
ATOM 3616 C C . TYR A 1 462 ? -0.392 -9.202 4.978 1.00 88.56 462 TYR A C 1
ATOM 3618 O O . TYR A 1 462 ? -0.266 -8.517 3.967 1.00 88.56 462 TYR A O 1
ATOM 3626 N N . ASP A 1 463 ? 0.391 -10.248 5.248 1.00 89.25 463 ASP A N 1
ATOM 3627 C CA . ASP A 1 463 ? 1.356 -10.837 4.302 1.00 89.25 463 ASP A CA 1
ATOM 3628 C C . ASP A 1 463 ? 0.947 -12.263 3.883 1.00 89.25 463 ASP A C 1
ATOM 3630 O O . ASP A 1 463 ? 1.713 -12.973 3.241 1.00 89.25 463 ASP A O 1
ATOM 3634 N N . CYS A 1 464 ? -0.250 -12.729 4.256 1.00 89.69 464 CYS A N 1
ATOM 3635 C CA . CYS A 1 464 ? -0.719 -14.035 3.795 1.00 89.69 464 CYS A CA 1
ATOM 3636 C C . CYS A 1 464 ? -1.035 -14.001 2.299 1.00 89.69 464 CYS A C 1
ATOM 3638 O O . CYS A 1 464 ? -1.473 -12.982 1.764 1.00 89.69 464 CYS A O 1
ATOM 3640 N N . PHE A 1 465 ? -0.896 -15.147 1.643 1.00 87.94 465 PHE A N 1
ATOM 3641 C CA . PHE A 1 465 ? -1.578 -15.366 0.378 1.00 87.94 465 PHE A CA 1
ATOM 3642 C C . PHE A 1 465 ? -3.000 -15.848 0.644 1.00 87.94 465 PHE A C 1
ATOM 3644 O O . PHE A 1 465 ? -3.231 -16.507 1.654 1.00 87.94 465 PHE A O 1
ATOM 3651 N N . ASP A 1 466 ? -3.939 -15.530 -0.245 1.00 86.12 466 ASP A N 1
ATOM 3652 C CA . ASP A 1 466 ? -5.332 -15.999 -0.145 1.00 86.12 466 ASP A CA 1
ATOM 3653 C C . ASP A 1 466 ? -5.504 -17.462 -0.567 1.00 86.12 466 ASP A C 1
ATOM 3655 O O . ASP A 1 466 ? -6.541 -18.067 -0.345 1.00 86.12 466 ASP A O 1
ATOM 3659 N N . ASP A 1 467 ? -4.472 -18.060 -1.148 1.00 86.50 467 ASP A N 1
ATOM 3660 C CA . ASP A 1 467 ? -4.421 -19.470 -1.512 1.00 86.50 467 ASP A CA 1
ATOM 3661 C C . ASP A 1 467 ? -3.456 -20.258 -0.604 1.00 86.50 467 ASP A C 1
ATOM 3663 O O . ASP A 1 467 ? -2.965 -21.320 -0.988 1.00 86.50 467 ASP A O 1
ATOM 3667 N N . SER A 1 468 ? -3.088 -19.741 0.578 1.00 93.06 468 SER A N 1
ATOM 3668 C CA . SER A 1 468 ? -2.334 -20.525 1.571 1.00 93.06 468 SER A CA 1
ATOM 3669 C C . SER A 1 468 ? -3.149 -21.748 2.004 1.00 93.06 468 SER A C 1
ATOM 3671 O O . SER A 1 468 ? -4.348 -21.642 2.255 1.00 93.06 468 SER A O 1
ATOM 3673 N N . ALA A 1 469 ? -2.503 -22.914 2.104 1.00 96.06 469 ALA A N 1
ATOM 3674 C CA . ALA A 1 469 ? -3.193 -24.159 2.436 1.00 96.06 469 ALA A CA 1
ATOM 3675 C C . ALA A 1 469 ? -3.829 -24.129 3.828 1.00 96.06 469 ALA A C 1
ATOM 3677 O O . ALA A 1 469 ? -4.900 -24.709 4.011 1.00 96.06 469 ALA A O 1
ATOM 3678 N N . PHE A 1 470 ? -3.183 -23.455 4.785 1.00 98.06 470 PHE A N 1
ATOM 3679 C CA . PHE A 1 470 ? -3.673 -23.315 6.152 1.00 98.06 470 PHE A CA 1
ATOM 3680 C C . PHE A 1 470 ? -3.476 -21.901 6.707 1.00 98.06 470 PHE A C 1
ATOM 3682 O O . PHE A 1 470 ? -2.469 -21.239 6.448 1.00 98.06 470 PHE A O 1
ATOM 3689 N N . TYR A 1 471 ? -4.403 -21.482 7.568 1.00 98.00 471 TYR A N 1
ATOM 3690 C CA . TYR A 1 471 ? -4.291 -20.285 8.399 1.00 98.00 471 TYR A CA 1
ATOM 3691 C C . TYR A 1 471 ? -4.192 -20.699 9.864 1.00 98.00 471 TYR A C 1
ATOM 3693 O O . TYR A 1 471 ? -5.147 -21.209 10.444 1.00 98.00 471 TYR A O 1
ATOM 3701 N N . LEU A 1 472 ? -3.023 -20.484 10.463 1.00 98.31 472 LEU A N 1
ATOM 3702 C CA . LEU A 1 472 ? -2.711 -20.858 11.837 1.00 98.31 472 LEU A CA 1
ATOM 3703 C C . LEU A 1 472 ? -3.093 -19.729 12.795 1.00 98.31 472 LEU A C 1
ATOM 3705 O O . LEU A 1 472 ? -2.338 -18.777 12.988 1.00 98.31 472 LEU A O 1
ATOM 3709 N N . PHE A 1 473 ? -4.269 -19.837 13.396 1.00 98.19 473 PHE A N 1
ATOM 3710 C CA . PHE A 1 473 ? -4.788 -18.918 14.396 1.00 98.19 473 PHE A CA 1
ATOM 3711 C C . PHE A 1 473 ? -4.149 -19.175 15.754 1.00 98.19 473 PHE A C 1
ATOM 3713 O O . PHE A 1 473 ? -4.350 -20.223 16.362 1.00 98.19 473 PHE A O 1
ATOM 3720 N N . LEU A 1 474 ? -3.437 -18.180 16.276 1.00 96.88 474 LEU A N 1
ATOM 3721 C CA . LEU A 1 474 ? -3.039 -18.180 17.678 1.00 96.88 474 LEU A CA 1
ATOM 3722 C C . LEU A 1 474 ? -4.091 -17.454 18.514 1.00 96.88 474 LEU A C 1
ATOM 3724 O O . LEU A 1 474 ? -4.162 -16.221 18.523 1.00 96.88 474 LEU A O 1
ATOM 3728 N N . ILE A 1 475 ? -4.893 -18.231 19.230 1.00 97.19 475 ILE A N 1
ATOM 3729 C CA . ILE A 1 475 ? -6.036 -17.758 20.008 1.00 97.19 475 ILE A CA 1
ATOM 3730 C C . ILE A 1 475 ? -5.792 -17.898 21.507 1.00 97.19 475 ILE A C 1
ATOM 3732 O O . ILE A 1 475 ? -4.886 -18.584 21.983 1.00 97.19 475 ILE A O 1
ATOM 3736 N N . ARG A 1 476 ? -6.618 -17.185 22.260 1.00 95.56 476 ARG A N 1
ATOM 3737 C CA . ARG A 1 476 ? -6.647 -17.175 23.717 1.00 95.56 476 ARG A CA 1
ATOM 3738 C C . ARG A 1 476 ? -8.089 -16.985 24.152 1.00 95.56 476 ARG A C 1
ATOM 3740 O O . ARG A 1 476 ? -8.847 -16.361 23.405 1.00 95.56 476 ARG A O 1
ATOM 3747 N N . ASN A 1 477 ? -8.442 -17.463 25.341 1.00 96.88 477 ASN A N 1
ATOM 3748 C CA . ASN A 1 477 ? -9.728 -17.177 25.965 1.00 96.88 477 ASN A CA 1
ATOM 3749 C C . ASN A 1 477 ? -10.063 -15.665 25.830 1.00 96.88 477 ASN A C 1
ATOM 3751 O O . ASN A 1 477 ? -9.254 -14.829 26.256 1.00 96.88 477 ASN A O 1
ATOM 3755 N N . PRO A 1 478 ? -11.205 -15.283 25.214 1.00 97.62 478 PRO A N 1
ATOM 3756 C CA . PRO A 1 478 ? -11.519 -13.883 24.906 1.00 97.62 478 PRO A CA 1
ATOM 3757 C C . PRO A 1 478 ? -11.513 -12.951 26.121 1.00 97.62 478 PRO A C 1
ATOM 3759 O O . PRO A 1 478 ? -11.061 -11.808 26.015 1.00 97.62 478 PRO A O 1
ATOM 3762 N N . TYR A 1 479 ? -11.951 -13.446 27.281 1.00 96.94 479 TYR A N 1
ATOM 3763 C CA . TYR A 1 479 ? -11.943 -12.695 28.536 1.00 96.94 479 TYR A CA 1
ATOM 3764 C C . TYR A 1 479 ? -10.509 -12.363 28.970 1.00 96.94 479 TYR A C 1
ATOM 3766 O O . TYR A 1 479 ? -10.141 -11.201 29.160 1.00 96.94 479 TYR A O 1
ATOM 3774 N N . ASP A 1 480 ? -9.653 -13.380 29.020 1.00 94.94 480 ASP A N 1
ATOM 3775 C CA . ASP A 1 480 ? -8.246 -13.237 29.392 1.00 94.94 480 ASP A CA 1
ATOM 3776 C C . ASP A 1 480 ? -7.437 -12.418 28.381 1.00 94.94 480 ASP A C 1
ATOM 3778 O O . ASP A 1 480 ? -6.508 -11.682 28.748 1.00 94.94 480 ASP A O 1
ATOM 3782 N N . ARG A 1 481 ? -7.783 -12.542 27.097 1.00 95.31 481 ARG A N 1
ATOM 3783 C CA . ARG A 1 481 ? -7.214 -11.739 26.018 1.00 95.31 481 ARG A CA 1
ATOM 3784 C C . ARG A 1 481 ? -7.543 -10.264 26.219 1.00 95.31 481 ARG A C 1
ATOM 3786 O O . ARG A 1 481 ? -6.615 -9.454 26.168 1.00 95.31 481 ARG A O 1
ATOM 3793 N N . LEU A 1 482 ? -8.808 -9.914 26.480 1.00 96.38 482 LEU A N 1
ATOM 3794 C CA . LEU A 1 482 ? -9.225 -8.526 26.710 1.00 96.38 482 LEU A CA 1
ATOM 3795 C C . LEU A 1 482 ? -8.442 -7.903 27.868 1.00 96.38 482 LEU A C 1
ATOM 3797 O O . LEU A 1 482 ? -7.887 -6.816 27.718 1.00 96.38 482 LEU A O 1
ATOM 3801 N N . ILE A 1 483 ? -8.332 -8.609 28.996 1.00 94.69 483 ILE A N 1
ATOM 3802 C CA . ILE A 1 483 ? -7.577 -8.140 30.168 1.00 94.69 483 ILE A CA 1
ATOM 3803 C C . ILE A 1 483 ? -6.109 -7.906 29.804 1.00 94.69 483 ILE A C 1
ATOM 3805 O O . ILE A 1 483 ? -5.529 -6.872 30.140 1.00 94.69 483 ILE A O 1
ATOM 3809 N N . SER A 1 484 ? -5.497 -8.850 29.085 1.00 92.12 484 SER A N 1
ATOM 3810 C CA . SER A 1 484 ? -4.096 -8.744 28.675 1.00 92.12 484 SER A CA 1
ATOM 3811 C C . SER A 1 484 ? -3.858 -7.602 27.679 1.00 92.12 484 SER A C 1
ATOM 3813 O O . SER A 1 484 ? -2.849 -6.904 27.791 1.00 92.12 484 SER A O 1
ATOM 3815 N N . ALA A 1 485 ? -4.779 -7.379 26.736 1.00 94.06 485 ALA A N 1
ATOM 3816 C CA . ALA A 1 485 ? -4.761 -6.260 25.791 1.00 94.06 485 ALA A CA 1
ATOM 3817 C C . ALA A 1 485 ? -4.921 -4.915 26.484 1.00 94.06 485 ALA A C 1
ATOM 3819 O O . ALA A 1 485 ? -4.075 -4.038 26.304 1.00 94.06 485 ALA A O 1
ATOM 3820 N N . PHE A 1 486 ? -5.925 -4.791 27.348 1.00 95.31 486 PHE A N 1
ATOM 3821 C CA . PHE A 1 486 ? -6.145 -3.588 28.133 1.00 95.31 486 PHE A CA 1
ATOM 3822 C C . PHE A 1 486 ? -4.905 -3.236 28.957 1.00 95.31 486 PHE A C 1
ATOM 3824 O O . PHE A 1 486 ? -4.390 -2.127 28.861 1.00 95.31 486 PHE A O 1
ATOM 3831 N N . ASN A 1 487 ? -4.374 -4.192 29.721 1.00 92.19 487 ASN A N 1
ATOM 3832 C CA . ASN A 1 487 ? -3.227 -3.955 30.596 1.00 92.19 487 ASN A CA 1
ATOM 3833 C C . ASN A 1 487 ? -1.952 -3.596 29.823 1.00 92.19 487 ASN A C 1
ATOM 3835 O O . ASN A 1 487 ? -1.175 -2.765 30.288 1.00 92.19 487 ASN A O 1
ATOM 3839 N N . TYR A 1 488 ? -1.743 -4.195 28.649 1.00 90.19 488 TYR A N 1
ATOM 3840 C CA . TYR A 1 488 ? -0.576 -3.921 27.812 1.00 90.19 488 TYR A CA 1
ATOM 3841 C C . TYR A 1 488 ? -0.600 -2.520 27.194 1.00 90.19 488 TYR A C 1
ATOM 3843 O O . TYR A 1 488 ? 0.430 -1.852 27.156 1.00 90.19 488 TYR A O 1
ATOM 3851 N N . ASP A 1 489 ? -1.763 -2.068 26.723 1.00 92.44 489 ASP A N 1
ATOM 3852 C CA . ASP A 1 489 ? -1.902 -0.771 26.057 1.00 92.44 489 ASP A CA 1
ATOM 3853 C C . ASP A 1 489 ? -2.202 0.391 27.011 1.00 92.44 489 ASP A C 1
ATOM 3855 O O . ASP A 1 489 ? -2.224 1.547 26.578 1.00 92.44 489 ASP A O 1
ATOM 3859 N N . ASN A 1 490 ? -2.417 0.108 28.297 1.00 93.25 490 ASN A N 1
ATOM 3860 C CA . ASN A 1 490 ? -2.795 1.111 29.277 1.00 93.25 490 ASN A CA 1
ATOM 3861 C C . ASN A 1 490 ? -1.643 2.072 29.610 1.00 93.25 490 ASN A C 1
ATOM 3863 O O . ASN A 1 490 ? -0.833 1.851 30.518 1.00 93.25 490 ASN A O 1
ATOM 3867 N N . VAL A 1 491 ? -1.638 3.209 28.912 1.00 92.31 491 VAL A N 1
ATOM 3868 C CA . VAL A 1 491 ? -0.648 4.276 29.096 1.00 92.31 491 VAL A CA 1
ATOM 3869 C C . VAL A 1 491 ? -0.748 4.972 30.454 1.00 92.31 491 VAL A C 1
ATOM 3871 O O . VAL A 1 491 ? 0.215 5.621 30.860 1.00 92.31 491 VAL A O 1
ATOM 3874 N N . SER A 1 492 ? -1.850 4.815 31.201 1.00 90.81 492 SER A N 1
ATOM 3875 C CA . SER A 1 492 ? -2.029 5.454 32.513 1.00 90.81 492 SER A CA 1
ATOM 3876 C C . SER A 1 492 ? -1.026 4.968 33.559 1.00 90.81 492 SER A C 1
ATOM 3878 O O . SER A 1 492 ? -0.777 5.665 34.539 1.00 90.81 492 SER A O 1
ATOM 3880 N N . ARG A 1 493 ? -0.433 3.787 33.356 1.00 86.62 493 ARG A N 1
ATOM 3881 C CA . ARG A 1 493 ? 0.564 3.196 34.263 1.00 86.62 493 ARG A CA 1
ATOM 3882 C C . ARG A 1 493 ? 1.904 3.915 34.208 1.00 86.62 493 ARG A C 1
ATOM 3884 O O . ARG A 1 493 ? 2.621 3.979 35.201 1.00 86.62 493 ARG A O 1
ATOM 3891 N N . SER A 1 494 ? 2.264 4.430 33.034 1.00 89.75 494 SER A N 1
ATOM 3892 C CA . SER A 1 494 ? 3.524 5.141 32.844 1.00 89.75 494 SER A CA 1
ATOM 3893 C C . SER A 1 494 ? 3.452 6.122 31.667 1.00 89.75 494 SER A C 1
ATOM 3895 O O . SER A 1 494 ? 4.113 5.909 30.646 1.00 89.75 494 SER A O 1
ATOM 3897 N N . PRO A 1 495 ? 2.668 7.214 31.785 1.00 90.00 495 PRO A N 1
ATOM 3898 C CA . PRO A 1 495 ? 2.373 8.094 30.653 1.00 90.00 495 PRO A CA 1
ATOM 3899 C C . PRO A 1 495 ? 3.637 8.621 29.971 1.00 90.00 495 PRO A C 1
ATOM 3901 O O . PRO A 1 495 ? 3.765 8.522 28.756 1.00 90.00 495 PRO A O 1
ATOM 3904 N N . LYS A 1 496 ? 4.622 9.063 30.765 1.00 91.12 496 LYS A N 1
ATOM 3905 C CA . LYS A 1 496 ? 5.905 9.590 30.272 1.00 91.12 496 LYS A CA 1
ATOM 3906 C C . LYS A 1 496 ? 6.729 8.554 29.503 1.00 91.12 496 LYS A C 1
ATOM 3908 O O . LYS A 1 496 ? 7.395 8.898 28.532 1.00 91.12 496 LYS A O 1
ATOM 3913 N N . ASN A 1 497 ? 6.708 7.289 29.931 1.00 89.00 497 ASN A N 1
ATOM 3914 C CA . ASN A 1 497 ? 7.441 6.239 29.226 1.00 89.00 497 ASN A CA 1
ATOM 3915 C C . ASN A 1 497 ? 6.796 5.956 27.873 1.00 89.00 497 ASN A C 1
ATOM 3917 O O . ASN A 1 497 ? 7.509 5.894 26.876 1.00 89.00 497 ASN A O 1
ATOM 3921 N N . PHE A 1 498 ? 5.467 5.841 27.835 1.00 87.75 498 PHE A N 1
ATOM 3922 C CA . PHE A 1 498 ? 4.724 5.617 26.597 1.00 87.75 498 PHE A CA 1
ATOM 3923 C C . PHE A 1 498 ? 4.830 6.792 25.626 1.00 87.75 498 PHE A C 1
ATOM 3925 O O . PHE A 1 498 ? 5.042 6.561 24.443 1.00 87.75 498 PHE A O 1
ATOM 3932 N N . GLU A 1 499 ? 4.758 8.030 26.109 1.00 89.31 499 GLU A N 1
ATOM 3933 C CA . GLU A 1 499 ? 4.956 9.232 25.291 1.00 89.31 499 GLU A CA 1
ATOM 3934 C C . GLU A 1 499 ? 6.345 9.268 24.635 1.00 89.31 499 GLU A C 1
ATOM 3936 O O . GLU A 1 499 ? 6.491 9.747 23.516 1.00 89.31 499 GLU A O 1
ATOM 3941 N N . ARG A 1 500 ? 7.363 8.705 25.301 1.00 89.44 500 ARG A N 1
ATOM 3942 C CA . ARG A 1 500 ? 8.725 8.600 24.761 1.00 89.44 500 ARG A CA 1
ATOM 3943 C C . ARG A 1 500 ? 8.886 7.491 23.718 1.00 89.44 500 ARG A C 1
ATOM 3945 O O . ARG A 1 500 ? 9.697 7.650 22.811 1.00 89.44 500 ARG A O 1
ATOM 3952 N N . VAL A 1 501 ? 8.214 6.347 23.888 1.00 85.56 501 VAL A N 1
ATOM 3953 C CA . VAL A 1 501 ? 8.431 5.164 23.025 1.00 85.56 501 VAL A CA 1
ATOM 3954 C C . VAL A 1 501 ? 7.435 5.039 21.876 1.00 85.56 501 VAL A C 1
ATOM 3956 O O . VAL A 1 501 ? 7.735 4.375 20.888 1.00 85.56 501 VAL A O 1
ATOM 3959 N N . LEU A 1 502 ? 6.254 5.639 22.001 1.00 86.81 502 LEU A N 1
ATOM 3960 C CA . LEU A 1 502 ? 5.223 5.613 20.973 1.00 86.81 502 LEU A CA 1
ATOM 3961 C C . LEU A 1 502 ? 5.335 6.831 20.066 1.00 86.81 502 LEU A C 1
ATOM 3963 O O . LEU A 1 502 ? 5.778 7.899 20.484 1.00 86.81 502 LEU A O 1
ATOM 3967 N N . SER A 1 503 ? 4.841 6.702 18.837 1.00 88.50 503 SER A N 1
ATOM 3968 C CA . SER A 1 503 ? 4.591 7.890 18.022 1.00 88.50 503 SER A CA 1
ATOM 3969 C C . SER A 1 503 ? 3.539 8.790 18.686 1.00 88.50 503 SER A C 1
ATOM 3971 O O . SER A 1 503 ? 2.630 8.310 19.372 1.00 88.50 503 SER A O 1
ATOM 3973 N N . SER A 1 504 ? 3.604 10.103 18.440 1.00 89.44 504 SER A N 1
ATOM 3974 C CA . SER A 1 504 ? 2.620 11.058 18.975 1.00 89.44 504 SER A CA 1
ATOM 3975 C C . SER A 1 504 ? 1.183 10.682 18.594 1.00 89.44 504 SER A C 1
ATOM 3977 O O . SER A 1 504 ? 0.265 10.849 19.395 1.00 89.44 504 SER A O 1
ATOM 3979 N N . GLN A 1 505 ? 0.987 10.109 17.401 1.00 89.88 505 GLN A N 1
ATOM 3980 C CA . GLN A 1 505 ? -0.315 9.639 16.933 1.00 89.88 505 GLN A CA 1
ATOM 3981 C C . GLN A 1 505 ? -0.816 8.424 17.733 1.00 89.88 505 GLN A C 1
ATOM 3983 O O . GLN A 1 505 ? -1.975 8.393 18.145 1.00 89.88 505 GLN A O 1
ATOM 3988 N N . GLU A 1 506 ? 0.034 7.423 17.979 1.00 89.44 506 GLU A N 1
ATOM 3989 C CA . GLU A 1 506 ? -0.327 6.246 18.783 1.00 89.44 506 GLU A CA 1
ATOM 3990 C C . GLU A 1 506 ? -0.593 6.607 20.243 1.00 89.44 506 GLU A C 1
ATOM 3992 O O . GLU A 1 506 ? -1.532 6.084 20.848 1.00 89.44 506 GLU A O 1
ATOM 3997 N N . PHE A 1 507 ? 0.208 7.511 20.810 1.00 94.31 507 PHE A N 1
ATOM 3998 C CA . PHE A 1 507 ? -0.022 8.008 22.160 1.00 94.31 507 PHE A CA 1
ATOM 3999 C C . PHE A 1 507 ? -1.348 8.770 22.247 1.00 94.31 507 PHE A C 1
ATOM 4001 O O . PHE A 1 507 ? -2.140 8.504 23.149 1.00 94.31 507 PHE A O 1
ATOM 4008 N N . ALA A 1 508 ? -1.647 9.647 21.282 1.00 94.56 508 ALA A N 1
ATOM 4009 C CA . ALA A 1 508 ? -2.906 10.389 21.237 1.00 94.56 508 ALA A CA 1
ATOM 4010 C C . ALA A 1 508 ? -4.134 9.467 21.141 1.00 94.56 508 ALA A C 1
ATOM 4012 O O . ALA A 1 508 ? -5.137 9.719 21.808 1.00 94.56 508 ALA A O 1
ATOM 4013 N N . LYS A 1 509 ? -4.055 8.377 20.365 1.00 94.94 509 LYS A N 1
ATOM 4014 C CA . LYS A 1 509 ? -5.113 7.354 20.292 1.00 94.94 509 LYS A CA 1
ATOM 4015 C C . LYS A 1 509 ? -5.356 6.693 21.650 1.00 94.94 509 LYS A C 1
ATOM 4017 O O . LYS A 1 509 ? -6.486 6.698 22.135 1.00 94.94 509 LYS A O 1
ATOM 4022 N N . ARG A 1 510 ? -4.293 6.210 22.304 1.00 96.25 510 ARG A N 1
ATOM 4023 C CA . ARG A 1 510 ? -4.379 5.552 23.621 1.00 96.25 510 ARG A CA 1
ATOM 4024 C C . ARG A 1 510 ? -4.830 6.514 24.724 1.00 96.25 510 ARG A C 1
ATOM 4026 O O . ARG A 1 510 ? -5.640 6.143 25.573 1.00 96.25 510 ARG A O 1
ATOM 4033 N N . LYS A 1 511 ? -4.367 7.768 24.692 1.00 96.75 511 LYS A N 1
ATOM 4034 C CA . LYS A 1 511 ? -4.743 8.823 25.647 1.00 96.75 511 LYS A CA 1
ATOM 4035 C C . LYS A 1 511 ? -6.265 8.971 25.762 1.00 96.75 511 LYS A C 1
ATOM 4037 O O . LYS A 1 511 ? -6.769 9.044 26.881 1.00 96.75 511 LYS A O 1
ATOM 4042 N N . LYS A 1 512 ? -6.996 8.926 24.640 1.00 97.94 512 LYS A N 1
ATOM 4043 C CA . LYS A 1 512 ? -8.465 9.059 24.613 1.00 97.94 512 LYS A CA 1
ATOM 4044 C C . LYS A 1 512 ? -9.188 8.047 25.507 1.00 97.94 512 LYS A C 1
ATOM 4046 O O . LYS A 1 512 ? -10.202 8.395 26.106 1.00 97.94 512 LYS A O 1
ATOM 4051 N N . LEU A 1 513 ? -8.699 6.810 25.583 1.00 97.75 513 LEU A N 1
ATOM 4052 C CA . LEU A 1 513 ? -9.331 5.757 26.380 1.00 97.75 513 LEU A CA 1
ATOM 4053 C C . LEU A 1 513 ? -8.766 5.694 27.804 1.00 97.75 513 LEU A C 1
ATOM 4055 O O . LEU A 1 513 ? -9.523 5.559 28.758 1.00 97.75 513 LEU A O 1
ATOM 4059 N N . PHE A 1 514 ? -7.444 5.793 27.955 1.00 97.06 514 PHE A N 1
ATOM 4060 C CA . PHE A 1 514 ? -6.774 5.487 29.225 1.00 97.06 514 PHE A CA 1
ATOM 4061 C C . PHE A 1 514 ? -6.496 6.704 30.120 1.00 97.06 514 PHE A C 1
ATOM 4063 O O . PHE A 1 514 ? -6.261 6.530 31.313 1.00 97.06 514 PHE A O 1
ATOM 4070 N N . LEU A 1 515 ? -6.467 7.921 29.564 1.00 96.44 515 LEU A N 1
ATOM 4071 C CA . LEU A 1 515 ? -6.135 9.149 30.306 1.00 96.44 515 LEU A CA 1
ATOM 4072 C C . LEU A 1 515 ? -7.287 10.152 30.328 1.00 96.44 515 LEU A C 1
ATOM 4074 O O . LEU A 1 515 ? -7.532 10.766 31.361 1.00 96.44 515 LEU A O 1
ATOM 4078 N N . ASP A 1 516 ? -8.004 10.302 29.213 1.00 97.88 516 ASP A N 1
ATOM 4079 C CA . ASP A 1 516 ? -9.154 11.211 29.129 1.00 97.88 516 ASP A CA 1
ATOM 4080 C C . ASP A 1 516 ? -10.416 10.618 29.788 1.00 97.88 516 ASP A C 1
ATOM 4082 O O . ASP A 1 516 ? -11.379 11.338 30.047 1.00 97.88 516 ASP A O 1
ATOM 4086 N N . CYS A 1 517 ? -10.414 9.310 30.064 1.00 98.31 517 CYS A N 1
ATOM 4087 C CA . CYS A 1 517 ? -11.483 8.593 30.752 1.00 98.31 517 CYS A CA 1
ATOM 4088 C C . CYS A 1 517 ? -10.966 7.945 32.046 1.00 98.31 517 CYS A C 1
ATOM 4090 O O . CYS A 1 517 ? -9.786 7.600 32.132 1.00 98.31 517 CYS A O 1
ATOM 4092 N N . PRO A 1 518 ? -11.825 7.722 33.062 1.00 97.25 518 PRO A N 1
ATOM 4093 C CA . PRO A 1 518 ? -11.409 7.225 34.379 1.00 97.25 518 PRO A CA 1
ATOM 4094 C C . PRO A 1 518 ? -11.078 5.714 34.404 1.00 97.25 518 PRO A C 1
ATOM 4096 O O . PRO A 1 518 ? -11.224 5.048 35.432 1.00 97.25 518 PRO A O 1
ATOM 4099 N N . PHE A 1 519 ? -10.623 5.148 33.285 1.00 96.50 519 PHE A N 1
ATOM 4100 C CA . PHE A 1 519 ? -10.396 3.716 33.084 1.00 96.50 519 PHE A CA 1
ATOM 4101 C C . PHE A 1 519 ? -8.942 3.332 33.368 1.00 96.50 519 PHE A C 1
ATOM 4103 O O . PHE A 1 519 ? -8.208 2.876 32.499 1.00 96.50 519 PHE A O 1
ATOM 4110 N N . THR A 1 520 ? -8.498 3.498 34.615 1.00 93.31 520 THR A N 1
ATOM 4111 C CA . THR A 1 520 ? -7.120 3.124 34.991 1.00 93.31 520 THR A CA 1
ATOM 4112 C C . THR A 1 520 ? -6.923 1.609 35.120 1.00 93.31 520 THR A C 1
ATOM 4114 O O . THR A 1 520 ? -5.791 1.139 35.166 1.00 93.31 520 THR A O 1
ATOM 4117 N N . THR A 1 521 ? -8.010 0.840 35.214 1.00 94.69 521 THR A N 1
ATOM 4118 C CA . THR A 1 521 ? -8.029 -0.629 35.276 1.00 94.69 521 THR A CA 1
ATOM 4119 C C . THR A 1 521 ? -9.224 -1.157 34.484 1.00 94.69 521 THR A C 1
ATOM 4121 O O . THR A 1 521 ? -10.207 -0.436 34.294 1.00 94.69 521 THR A O 1
ATOM 4124 N N . ILE A 1 522 ? -9.164 -2.424 34.067 1.00 95.62 522 ILE A N 1
ATOM 4125 C CA . ILE A 1 522 ? -10.288 -3.079 33.386 1.00 95.62 522 ILE A CA 1
ATOM 4126 C C . ILE A 1 522 ? -11.534 -3.150 34.289 1.00 95.62 522 ILE A C 1
ATOM 4128 O O . ILE A 1 522 ? -12.641 -2.917 33.815 1.00 95.62 522 ILE A O 1
ATOM 4132 N N . GLU A 1 523 ? -11.350 -3.328 35.604 1.00 96.12 523 GLU A N 1
ATOM 4133 C CA . GLU A 1 523 ? -12.422 -3.240 36.610 1.00 96.12 523 GLU A CA 1
ATOM 4134 C C . GLU A 1 523 ? -13.145 -1.886 36.546 1.00 96.12 523 GLU A C 1
ATOM 4136 O O . GLU A 1 523 ? -14.371 -1.830 36.497 1.00 96.12 523 GLU A O 1
ATOM 4141 N N . LYS A 1 524 ? -12.399 -0.774 36.486 1.00 96.81 524 LYS A N 1
ATOM 4142 C CA . LYS A 1 524 ? -13.007 0.559 36.370 1.00 96.81 524 LYS A CA 1
ATOM 4143 C C . LYS A 1 524 ? -13.683 0.772 35.022 1.00 96.81 524 LYS A C 1
ATOM 4145 O O . LYS A 1 524 ? -14.705 1.446 34.980 1.00 96.81 524 LYS A O 1
ATOM 4150 N N . MET A 1 525 ? -13.144 0.221 33.935 1.00 97.56 525 MET A N 1
ATOM 4151 C CA . MET A 1 525 ? -13.816 0.275 32.634 1.00 97.56 525 MET A CA 1
ATOM 4152 C C . MET A 1 525 ? -15.169 -0.446 32.687 1.00 97.56 525 MET A C 1
ATOM 4154 O O . MET A 1 525 ? -16.169 0.110 32.240 1.00 97.56 525 MET A O 1
ATOM 4158 N N . ALA A 1 526 ? -15.226 -1.622 33.319 1.00 97.94 526 ALA A N 1
ATOM 4159 C CA . ALA A 1 526 ? -16.468 -2.361 33.523 1.00 97.94 526 ALA A CA 1
ATOM 4160 C C . ALA A 1 526 ? -17.477 -1.586 34.381 1.00 97.94 526 ALA A C 1
ATOM 4162 O O . ALA A 1 526 ? -18.596 -1.327 33.941 1.00 97.94 526 ALA A O 1
ATOM 4163 N N . GLN A 1 527 ? -17.073 -1.146 35.574 1.00 97.88 527 GLN A N 1
ATOM 4164 C CA . GLN A 1 527 ? -17.974 -0.469 36.511 1.00 97.88 527 GLN A CA 1
ATOM 4165 C C . GLN A 1 527 ? -18.422 0.915 36.028 1.00 97.88 527 GLN A C 1
ATOM 4167 O O . GLN A 1 527 ? -19.595 1.263 36.153 1.00 97.88 527 GLN A O 1
ATOM 4172 N N . LEU A 1 528 ? -17.491 1.721 35.510 1.00 98.19 528 LEU A N 1
ATOM 4173 C CA . LEU A 1 528 ? -17.734 3.134 35.212 1.00 98.19 528 LEU A CA 1
ATOM 4174 C C . LEU A 1 528 ? -18.125 3.380 33.758 1.00 98.19 528 LEU A C 1
ATOM 4176 O O . LEU A 1 528 ? -18.744 4.405 33.496 1.00 98.19 528 LEU A O 1
ATOM 4180 N N . GLY A 1 529 ? -17.727 2.505 32.829 1.00 98.00 529 GLY A N 1
ATOM 4181 C CA . GLY A 1 529 ? -17.928 2.684 31.389 1.00 98.00 529 GLY A CA 1
ATOM 4182 C C . GLY A 1 529 ? -18.978 1.759 30.774 1.00 98.00 529 GLY A C 1
ATOM 4183 O O . GLY A 1 529 ? -19.726 2.212 29.918 1.00 98.00 529 GLY A O 1
ATOM 4184 N N . LEU A 1 530 ? -19.047 0.496 31.209 1.00 97.88 530 LEU A N 1
ATOM 4185 C CA . LEU A 1 530 ? -19.873 -0.541 30.561 1.00 97.88 530 LEU A CA 1
ATOM 4186 C C . LEU A 1 530 ? -21.136 -0.919 31.347 1.00 97.88 530 LEU A C 1
ATOM 4188 O O . LEU A 1 530 ? -22.091 -1.439 30.774 1.00 97.88 530 LEU A O 1
ATOM 4192 N N . SER A 1 531 ? -21.145 -0.692 32.663 1.00 97.25 531 SER A N 1
ATOM 4193 C CA . SER A 1 531 ? -22.301 -0.963 33.521 1.00 97.25 531 SER A CA 1
ATOM 4194 C C . SER A 1 531 ? -23.522 -0.138 33.107 1.00 97.25 531 SER A C 1
ATOM 4196 O O . SER A 1 531 ? -23.407 1.033 32.758 1.00 97.25 531 SER A O 1
ATOM 4198 N N . LYS A 1 532 ? -24.730 -0.686 33.272 1.00 94.44 532 LYS A N 1
ATOM 4199 C CA . LYS A 1 532 ? -25.981 0.083 33.102 1.00 94.44 532 LYS A CA 1
ATOM 4200 C C . LYS A 1 532 ? -26.075 1.270 34.071 1.00 94.44 532 LYS A C 1
ATOM 4202 O O . LYS A 1 532 ? -26.672 2.287 33.738 1.00 94.44 532 LYS A O 1
ATOM 4207 N N . ALA A 1 533 ? -25.456 1.150 35.247 1.00 95.00 533 ALA A N 1
ATOM 4208 C CA . ALA A 1 533 ? -25.349 2.211 36.251 1.00 95.00 533 ALA A CA 1
ATOM 4209 C C . ALA A 1 533 ? -24.019 2.993 36.155 1.00 95.00 533 ALA A C 1
ATOM 4211 O O . ALA A 1 533 ? -23.570 3.584 37.136 1.00 95.00 533 ALA A O 1
ATOM 4212 N N . ALA A 1 534 ? -23.361 2.963 34.991 1.00 94.56 534 ALA A N 1
ATOM 4213 C CA . ALA A 1 534 ? -22.097 3.644 34.736 1.00 94.56 534 ALA A CA 1
ATOM 4214 C C . ALA A 1 534 ? -22.175 5.155 35.018 1.00 94.56 534 ALA A C 1
ATOM 4216 O O . ALA A 1 534 ? -23.055 5.858 34.515 1.00 94.56 534 ALA A O 1
ATOM 4217 N N . THR A 1 535 ? -21.198 5.664 35.773 1.00 97.25 535 THR A N 1
ATOM 4218 C CA . THR A 1 535 ? -21.099 7.078 36.172 1.00 97.25 535 THR A CA 1
ATOM 4219 C C . THR A 1 535 ? -20.113 7.894 35.332 1.00 97.25 535 THR A C 1
ATOM 4221 O O . THR A 1 535 ? -20.008 9.103 35.540 1.00 97.25 535 THR A O 1
ATOM 4224 N N . ALA A 1 536 ? -19.387 7.281 34.386 1.00 97.81 536 ALA A N 1
ATOM 4225 C CA . ALA A 1 536 ? -18.547 8.036 33.456 1.00 97.81 536 ALA A CA 1
ATOM 4226 C C . ALA A 1 536 ? -19.395 8.909 32.513 1.00 97.81 536 ALA A C 1
ATOM 4228 O O . ALA A 1 536 ? -20.607 8.732 32.378 1.00 97.81 536 ALA A O 1
ATOM 4229 N N . THR A 1 537 ? -18.746 9.854 31.835 1.00 97.94 537 THR A N 1
ATOM 4230 C CA . THR A 1 537 ? -19.397 10.662 30.795 1.00 97.94 537 THR A CA 1
ATOM 4231 C C . THR A 1 537 ? -19.857 9.783 29.632 1.00 97.94 537 THR A C 1
ATOM 4233 O O . THR A 1 537 ? -19.266 8.732 29.379 1.00 97.94 537 THR A O 1
ATOM 4236 N N . ASP A 1 538 ? -20.865 10.228 28.880 1.00 98.12 538 ASP A N 1
ATOM 4237 C CA . ASP A 1 538 ? -21.384 9.462 27.737 1.00 98.12 538 ASP A CA 1
ATOM 4238 C C . ASP A 1 538 ? -20.317 9.224 26.668 1.00 98.12 538 ASP A C 1
ATOM 4240 O O . ASP A 1 538 ? -20.225 8.129 26.120 1.00 98.12 538 ASP A O 1
ATOM 4244 N N . VAL A 1 539 ? -19.424 10.200 26.465 1.00 98.19 539 VAL A N 1
ATOM 4245 C CA . VAL A 1 539 ? -18.233 10.023 25.626 1.00 98.19 539 VAL A CA 1
ATOM 4246 C C . VAL A 1 539 ? -17.410 8.839 26.130 1.00 98.19 539 VAL A C 1
ATOM 4248 O O . VAL A 1 539 ? -17.105 7.945 25.357 1.00 98.19 539 VAL A O 1
ATOM 4251 N N . CYS A 1 540 ? -17.072 8.779 27.419 1.00 98.56 540 CYS A N 1
ATOM 4252 C CA . CYS A 1 540 ? -16.258 7.689 27.953 1.00 98.56 540 CYS A CA 1
ATOM 4253 C C . CYS A 1 540 ? -16.964 6.331 27.945 1.00 98.56 540 CYS A C 1
ATOM 4255 O O . CYS A 1 540 ? -16.306 5.328 27.675 1.00 98.56 540 CYS A O 1
ATOM 4257 N N . LYS A 1 541 ? -18.278 6.287 28.187 1.00 98.50 541 LYS A N 1
ATOM 4258 C CA . LYS A 1 541 ? -19.075 5.064 28.004 1.00 98.50 541 LYS A CA 1
ATOM 4259 C C . LYS A 1 541 ? -18.954 4.570 26.563 1.00 98.50 541 LYS A C 1
ATOM 4261 O O . LYS A 1 541 ? -18.547 3.433 26.345 1.00 98.50 541 LYS A O 1
ATOM 4266 N N . GLN A 1 542 ? -19.174 5.454 25.589 1.00 98.12 542 GLN A N 1
ATOM 4267 C CA . GLN A 1 542 ? -19.040 5.135 24.168 1.00 98.12 542 GLN A CA 1
ATOM 4268 C C . GLN A 1 542 ? -17.637 4.608 23.827 1.00 98.12 542 GLN A C 1
ATOM 4270 O O . GLN A 1 542 ? -17.516 3.544 23.225 1.00 98.12 542 GLN A O 1
ATOM 4275 N N . ARG A 1 543 ? -16.570 5.275 24.298 1.00 98.38 543 ARG A N 1
ATOM 4276 C CA . ARG A 1 543 ? -15.185 4.812 24.082 1.00 98.38 543 ARG A CA 1
ATOM 4277 C C . ARG A 1 543 ? -14.936 3.416 24.659 1.00 98.38 543 ARG A C 1
ATOM 4279 O O . ARG A 1 543 ? -14.209 2.636 24.053 1.00 98.38 543 ARG A O 1
ATOM 4286 N N . ALA A 1 544 ? -15.514 3.095 25.820 1.00 98.38 544 ALA A N 1
ATOM 4287 C CA . ALA A 1 544 ? -15.384 1.771 26.430 1.00 98.38 544 ALA A CA 1
ATOM 4288 C C . ALA A 1 544 ? -16.059 0.679 25.582 1.00 98.38 544 ALA A C 1
ATOM 4290 O O . ALA A 1 544 ? -15.463 -0.376 25.365 1.00 98.38 544 ALA A O 1
ATOM 4291 N N . HIS A 1 545 ? -17.266 0.947 25.070 1.00 97.81 545 HIS A N 1
ATOM 4292 C CA . HIS A 1 545 ? -17.975 0.040 24.163 1.00 97.81 545 HIS A CA 1
ATOM 4293 C C . HIS A 1 545 ? -17.203 -0.175 22.856 1.00 97.81 545 HIS A C 1
ATOM 4295 O O . HIS A 1 545 ? -16.904 -1.309 22.489 1.00 97.81 545 HIS A O 1
ATOM 4301 N N . GLU A 1 546 ? -16.806 0.909 22.189 1.00 97.50 546 GLU A N 1
ATOM 4302 C CA . GLU A 1 546 ? -16.060 0.849 20.928 1.00 97.50 546 GLU A CA 1
ATOM 4303 C C . GLU A 1 546 ? -14.708 0.136 21.066 1.00 97.50 546 GLU A C 1
ATOM 4305 O O . GLU A 1 546 ? -14.267 -0.546 20.138 1.00 97.50 546 GLU A O 1
ATOM 4310 N N . ALA A 1 547 ? -14.053 0.261 22.226 1.00 97.56 547 ALA A N 1
ATOM 4311 C CA . ALA A 1 547 ? -12.808 -0.439 22.518 1.00 97.56 547 ALA A CA 1
ATOM 4312 C C . ALA A 1 547 ? -12.997 -1.961 22.630 1.00 97.56 547 ALA A C 1
ATOM 4314 O O . ALA A 1 547 ? -12.144 -2.701 22.144 1.00 97.56 547 ALA A O 1
ATOM 4315 N N . ILE A 1 548 ? -14.092 -2.437 23.239 1.00 96.88 548 ILE A N 1
ATOM 4316 C CA . ILE A 1 548 ? -14.401 -3.877 23.315 1.00 96.88 548 ILE A CA 1
ATOM 4317 C C . ILE A 1 548 ? -14.819 -4.420 21.948 1.00 96.88 548 ILE A C 1
ATOM 4319 O O . ILE A 1 548 ? -14.362 -5.490 21.548 1.00 96.88 548 ILE A O 1
ATOM 4323 N N . TYR A 1 549 ? -15.650 -3.680 21.215 1.00 96.00 549 TYR A N 1
ATOM 4324 C CA . TYR A 1 549 ? -16.134 -4.102 19.897 1.00 96.00 549 TYR A CA 1
ATOM 4325 C C . TYR A 1 549 ? -15.092 -3.951 18.790 1.00 96.00 549 TYR A C 1
ATOM 4327 O O . TYR A 1 549 ? -15.274 -4.470 17.691 1.00 96.00 549 TYR A O 1
ATOM 4335 N N . GLY A 1 550 ? -13.990 -3.250 19.063 1.00 95.94 550 GLY A N 1
ATOM 4336 C CA . GLY A 1 550 ? -12.947 -2.984 18.082 1.00 95.94 550 GLY A CA 1
ATOM 4337 C C . GLY A 1 550 ? -13.447 -2.140 16.907 1.00 95.94 550 GLY A C 1
ATOM 4338 O O . GLY A 1 550 ? -12.969 -2.332 15.784 1.00 95.94 550 GLY A O 1
ATOM 4339 N N . THR A 1 551 ? -14.412 -1.247 17.146 1.00 95.44 551 THR A N 1
ATOM 4340 C CA . THR A 1 551 ? -14.978 -0.335 16.136 1.00 95.44 551 THR A CA 1
ATOM 4341 C C . THR A 1 551 ? -14.211 0.984 16.045 1.00 95.44 551 THR A C 1
ATOM 4343 O O . THR A 1 551 ? -14.206 1.599 14.985 1.00 95.44 551 THR A O 1
ATOM 4346 N N . GLU A 1 552 ? -13.479 1.373 17.095 1.00 96.06 552 GLU A N 1
ATOM 4347 C CA . GLU A 1 552 ? -12.594 2.548 17.100 1.00 96.06 552 GLU A CA 1
ATOM 4348 C C . GLU A 1 552 ? -11.172 2.182 17.555 1.00 96.06 552 GLU A C 1
ATOM 4350 O O . GLU A 1 552 ? -10.953 1.313 18.407 1.00 96.06 552 GLU A O 1
ATOM 4355 N N . ASN A 1 553 ? -10.167 2.844 16.976 1.00 95.56 553 ASN A N 1
ATOM 4356 C CA . ASN A 1 553 ? -8.763 2.494 17.159 1.00 95.56 553 ASN A CA 1
ATOM 4357 C C . ASN A 1 553 ? -8.119 3.276 18.313 1.00 95.56 553 ASN A C 1
ATOM 4359 O O . ASN A 1 553 ? -7.311 4.187 18.107 1.00 95.56 553 ASN A O 1
ATOM 4363 N N . TYR A 1 554 ? -8.446 2.874 19.542 1.00 96.50 554 TYR A N 1
ATOM 4364 C CA . TYR A 1 554 ? -7.760 3.347 20.752 1.00 96.50 554 TYR A CA 1
ATOM 4365 C C . TYR A 1 554 ? -6.424 2.636 20.981 1.00 96.50 554 TYR A C 1
ATOM 4367 O O . TYR A 1 554 ? -5.462 3.239 21.460 1.00 96.50 554 TYR A O 1
ATOM 4375 N N . SER A 1 555 ? -6.349 1.356 20.617 1.00 93.88 555 SER A N 1
ATOM 4376 C CA . SER A 1 555 ? -5.116 0.577 20.576 1.00 93.88 555 SER A CA 1
ATOM 4377 C C . SER A 1 555 ? -5.218 -0.501 19.504 1.00 93.88 555 SER A C 1
ATOM 4379 O O . SER A 1 555 ? -6.297 -1.037 19.260 1.00 93.88 555 SER A O 1
ATOM 4381 N N . ALA A 1 556 ? -4.094 -0.881 18.897 1.00 92.31 556 ALA A N 1
ATOM 4382 C CA . ALA A 1 556 ? -4.107 -1.906 17.859 1.00 92.31 556 ALA A CA 1
ATOM 4383 C C . ALA A 1 556 ? -4.546 -3.287 18.388 1.00 92.31 556 ALA A C 1
ATOM 4385 O O . ALA A 1 556 ? -5.169 -4.039 17.642 1.00 92.31 556 ALA A O 1
ATOM 4386 N N . GLN A 1 557 ? -4.244 -3.614 19.654 1.00 93.94 557 GLN A N 1
ATOM 4387 C CA . GLN A 1 557 ? -4.566 -4.918 20.250 1.00 93.94 557 GLN A CA 1
ATOM 4388 C C . GLN A 1 557 ? -6.068 -5.066 20.523 1.00 93.94 557 GLN A C 1
ATOM 4390 O O . GLN A 1 557 ? -6.614 -6.143 20.304 1.00 93.94 557 GLN A O 1
ATOM 4395 N N . LEU A 1 558 ? -6.727 -3.996 20.981 1.00 95.44 558 LEU A N 1
ATOM 4396 C CA . LEU A 1 558 ? -8.178 -3.963 21.193 1.00 95.44 558 LEU A CA 1
ATOM 4397 C C . LEU A 1 558 ? -8.919 -3.827 19.863 1.00 95.44 558 LEU A C 1
ATOM 4399 O O . LEU A 1 558 ? -9.881 -4.541 19.604 1.00 95.44 558 LEU A O 1
ATOM 4403 N N . PHE A 1 559 ? -8.405 -2.967 18.984 1.00 96.50 559 PHE A N 1
ATOM 4404 C CA . PHE A 1 559 ? -8.999 -2.723 17.684 1.00 96.50 559 PHE A CA 1
ATOM 4405 C C . PHE A 1 559 ? -8.984 -3.976 16.808 1.00 96.50 559 PHE A C 1
ATOM 4407 O O . PHE A 1 559 ? -10.020 -4.347 16.284 1.00 96.50 559 PHE A O 1
ATOM 4414 N N . CYS A 1 560 ? -7.863 -4.685 16.658 1.00 95.25 560 CYS A N 1
ATOM 4415 C CA . CYS A 1 560 ? -7.815 -5.920 15.862 1.00 95.25 560 CYS A CA 1
ATOM 4416 C C . CYS A 1 560 ? -8.272 -7.118 16.718 1.00 95.25 560 CYS A C 1
ATOM 4418 O O . CYS A 1 560 ? -7.440 -7.836 17.274 1.00 95.25 560 CYS A O 1
ATOM 4420 N N . ASN A 1 561 ? -9.587 -7.286 16.870 1.00 95.44 561 ASN A N 1
ATOM 4421 C CA . ASN A 1 561 ? -10.252 -8.377 17.595 1.00 95.44 561 ASN A CA 1
ATOM 4422 C C . ASN A 1 561 ? -10.378 -9.666 16.754 1.00 95.44 561 ASN A C 1
ATOM 4424 O O . ASN A 1 561 ? -9.984 -9.680 15.588 1.00 95.44 561 ASN A O 1
ATOM 4428 N N . LEU A 1 562 ? -10.877 -10.762 17.336 1.00 97.06 562 LEU A N 1
ATOM 4429 C CA . LEU A 1 562 ? -10.994 -12.061 16.660 1.00 97.06 562 LEU A CA 1
ATOM 4430 C C . LEU A 1 562 ? -11.850 -11.963 15.398 1.00 97.06 562 LEU A C 1
ATOM 4432 O O . LEU A 1 562 ? -11.469 -12.534 14.377 1.00 97.06 562 LEU A O 1
ATOM 4436 N N . GLN A 1 563 ? -12.944 -11.192 15.448 1.00 95.62 563 GLN A N 1
ATOM 4437 C CA . GLN A 1 563 ? -13.817 -10.970 14.291 1.00 95.62 563 GLN A CA 1
ATOM 4438 C C . GLN A 1 563 ? -13.026 -10.434 13.095 1.00 95.62 563 GLN A C 1
ATOM 4440 O O . GLN A 1 563 ? -13.118 -10.970 11.994 1.00 95.62 563 GLN A O 1
ATOM 4445 N N . PHE A 1 564 ? -12.187 -9.418 13.322 1.00 94.94 564 PHE A N 1
ATOM 4446 C CA . PHE A 1 564 ? -11.367 -8.841 12.263 1.00 94.94 564 PHE A CA 1
ATOM 4447 C C . PHE A 1 564 ? -10.462 -9.876 11.593 1.00 94.94 564 PHE A C 1
ATOM 4449 O O . PHE A 1 564 ? -10.369 -9.883 10.368 1.00 94.94 564 PHE A O 1
ATOM 4456 N N . TYR A 1 565 ? -9.819 -10.759 12.358 1.00 95.81 565 TYR A N 1
ATOM 4457 C CA . TYR A 1 565 ? -8.953 -11.783 11.773 1.00 95.81 565 TYR A CA 1
ATOM 4458 C C . TYR A 1 565 ? -9.745 -12.865 11.033 1.00 95.81 565 TYR A C 1
ATOM 4460 O O . TYR A 1 565 ? -9.343 -13.237 9.933 1.00 95.81 565 TYR A O 1
ATOM 4468 N N . LEU A 1 566 ? -10.862 -13.339 11.596 1.00 95.06 566 LEU A N 1
ATOM 4469 C CA . LEU A 1 566 ? -11.695 -14.375 10.976 1.00 95.06 566 LEU A CA 1
ATOM 4470 C C . LEU A 1 566 ? -12.323 -13.905 9.657 1.00 95.06 566 LEU A C 1
ATOM 4472 O O . LEU A 1 566 ? -12.377 -14.658 8.690 1.00 95.06 566 LEU A O 1
ATOM 4476 N N . GLU A 1 567 ? -12.763 -12.650 9.590 1.00 92.31 567 GLU A N 1
ATOM 4477 C CA . GLU A 1 567 ? -13.370 -12.095 8.377 1.00 92.31 567 GLU A CA 1
ATOM 4478 C C . GLU A 1 567 ? -12.330 -11.625 7.335 1.00 92.31 567 GLU A C 1
ATOM 4480 O O . GLU A 1 567 ? -12.665 -11.404 6.170 1.00 92.31 567 GLU A O 1
ATOM 4485 N N . SER A 1 568 ? -11.057 -11.486 7.723 1.00 91.06 568 SER A N 1
ATOM 4486 C CA . SER A 1 568 ? -9.970 -11.028 6.837 1.00 91.06 568 SER A CA 1
ATOM 4487 C C . SER A 1 568 ? -9.327 -12.127 5.982 1.00 91.06 568 SER A C 1
ATOM 4489 O O . SER A 1 568 ? -8.551 -11.794 5.085 1.00 91.06 568 SER A O 1
ATOM 4491 N N . ILE A 1 569 ? -9.601 -13.404 6.259 1.00 91.50 569 ILE A N 1
ATOM 4492 C CA . ILE A 1 569 ? -9.083 -14.544 5.482 1.00 91.50 569 ILE A CA 1
ATOM 4493 C C . ILE A 1 569 ? -10.075 -14.949 4.361 1.00 91.50 569 ILE A C 1
ATOM 4495 O O . ILE A 1 569 ? -11.171 -14.389 4.283 1.00 91.50 569 ILE A O 1
ATOM 4499 N N . PRO A 1 570 ? -9.726 -15.876 3.455 1.00 89.44 570 PRO A N 1
ATOM 4500 C CA . PRO A 1 570 ? -10.653 -16.454 2.475 1.00 89.44 570 PRO A CA 1
ATOM 4501 C C . PRO A 1 570 ? -11.792 -17.253 3.114 1.00 89.44 570 PRO A C 1
ATOM 4503 O O . PRO A 1 570 ? -11.627 -17.814 4.194 1.00 89.44 570 PRO A O 1
ATOM 4506 N N . LYS A 1 571 ? -12.945 -17.337 2.435 1.00 85.62 571 LYS A N 1
ATOM 4507 C CA . LYS A 1 571 ? -14.145 -18.024 2.953 1.00 85.62 571 LYS A CA 1
ATOM 4508 C C . LYS A 1 571 ? -13.970 -19.533 3.139 1.00 85.62 571 LYS A C 1
ATOM 4510 O O . LYS A 1 571 ? -14.570 -20.127 4.026 1.00 85.62 571 LYS A O 1
ATOM 4515 N N . ASP A 1 572 ? -13.148 -20.142 2.299 1.00 84.94 572 ASP A N 1
ATOM 4516 C CA . ASP A 1 572 ? -12.838 -21.570 2.236 1.00 84.94 572 ASP A CA 1
ATOM 4517 C C . ASP A 1 572 ? -11.499 -21.924 2.908 1.00 84.94 572 ASP A C 1
ATOM 4519 O O . ASP A 1 572 ? -10.991 -23.039 2.768 1.00 84.94 572 ASP A O 1
ATOM 4523 N N . ALA A 1 573 ? -10.925 -20.982 3.660 1.00 91.31 573 ALA A N 1
ATOM 4524 C CA . ALA A 1 573 ? -9.672 -21.166 4.371 1.00 91.31 573 ALA A CA 1
ATOM 4525 C C . ALA A 1 573 ? -9.734 -22.335 5.369 1.00 91.31 573 ALA A C 1
ATOM 4527 O O . ALA A 1 573 ? -10.616 -22.400 6.228 1.00 91.31 573 ALA A O 1
ATOM 4528 N N . LYS A 1 574 ? -8.733 -23.225 5.326 1.00 97.38 574 LYS A N 1
ATOM 4529 C CA . LYS A 1 574 ? -8.547 -24.249 6.363 1.00 97.38 574 LYS A CA 1
ATOM 4530 C C . LYS A 1 574 ? -7.867 -23.626 7.572 1.00 97.38 574 LYS A C 1
ATOM 4532 O O . LYS A 1 574 ? -6.747 -23.121 7.476 1.00 97.38 574 LYS A O 1
ATOM 4537 N N . ILE A 1 575 ? -8.533 -23.675 8.716 1.00 98.12 575 ILE A N 1
ATOM 4538 C CA . ILE A 1 575 ? -8.026 -23.095 9.956 1.00 98.12 575 ILE A CA 1
ATOM 4539 C C . ILE A 1 575 ? -7.261 -24.164 10.737 1.00 98.12 575 ILE A C 1
ATOM 4541 O O . ILE A 1 575 ? -7.729 -25.287 10.901 1.00 98.12 575 ILE A O 1
ATOM 4545 N N . LEU A 1 576 ? -6.090 -23.801 11.247 1.00 98.50 576 LEU A N 1
ATOM 4546 C CA . LEU A 1 576 ? -5.432 -24.483 12.358 1.00 98.50 576 LEU A CA 1
ATOM 4547 C C . LEU A 1 576 ? -5.509 -23.554 13.567 1.00 98.50 576 LEU A C 1
ATOM 4549 O O . LEU A 1 576 ? -5.374 -22.344 13.406 1.00 98.50 576 LEU A O 1
ATOM 4553 N N . ALA A 1 577 ? -5.702 -24.083 14.768 1.00 98.25 577 ALA A N 1
ATOM 4554 C CA . ALA A 1 577 ? -5.760 -23.282 15.984 1.00 98.25 577 ALA A CA 1
ATOM 4555 C C . ALA A 1 577 ? -4.705 -23.728 16.996 1.00 98.25 577 ALA A C 1
ATOM 4557 O O . ALA A 1 577 ? -4.561 -24.912 17.291 1.00 98.25 577 ALA A O 1
ATOM 4558 N N . LEU A 1 578 ? -3.998 -22.750 17.554 1.00 97.56 578 LEU A N 1
ATOM 4559 C CA . LEU A 1 578 ? -3.134 -22.895 18.715 1.00 97.56 578 LEU A CA 1
ATOM 4560 C C . LEU A 1 578 ? -3.755 -22.099 19.853 1.00 97.56 578 LEU A C 1
ATOM 4562 O O . LEU A 1 578 ? -3.827 -20.870 19.788 1.00 97.56 578 LEU A O 1
ATOM 4566 N N . ARG A 1 579 ? -4.231 -22.785 20.888 1.00 96.62 579 ARG A N 1
ATOM 4567 C CA . ARG A 1 579 ? -4.791 -22.154 22.080 1.00 96.62 579 ARG A CA 1
ATOM 4568 C C . ARG A 1 579 ? -3.657 -21.866 23.043 1.00 96.62 579 ARG A C 1
ATOM 4570 O O . ARG A 1 579 ? -2.844 -22.737 23.339 1.00 96.62 579 ARG A O 1
ATOM 4577 N N . THR A 1 580 ? -3.596 -20.640 23.546 1.00 94.06 580 THR A N 1
ATOM 4578 C CA . THR A 1 580 ? -2.548 -20.219 24.488 1.00 94.06 580 THR A CA 1
ATOM 4579 C C . THR A 1 580 ? -2.514 -21.127 25.723 1.00 94.06 580 THR A C 1
ATOM 4581 O O . THR A 1 580 ? -1.440 -21.460 26.218 1.00 94.06 580 THR A O 1
ATOM 4584 N N . GLU A 1 581 ? -3.689 -21.559 26.175 1.00 93.25 581 GLU A N 1
ATOM 4585 C CA . GLU A 1 581 ? -3.924 -22.421 27.333 1.00 93.25 581 GLU A CA 1
ATOM 4586 C C . GLU A 1 581 ? -3.414 -23.859 27.112 1.00 93.25 581 GLU A C 1
ATOM 4588 O O . GLU A 1 581 ? -3.015 -24.524 28.063 1.00 93.25 581 GLU A O 1
ATOM 4593 N N . HIS A 1 582 ? -3.332 -24.307 25.851 1.00 95.12 582 HIS A N 1
ATOM 4594 C CA . HIS A 1 582 ? -2.990 -25.684 25.456 1.00 95.12 582 HIS A CA 1
ATOM 4595 C C . HIS A 1 582 ? -1.847 -25.746 24.434 1.00 95.12 582 HIS A C 1
ATOM 4597 O O . HIS A 1 582 ? -1.729 -26.704 23.670 1.00 95.12 582 HIS A O 1
ATOM 4603 N N . LEU A 1 583 ? -0.987 -24.722 24.417 1.00 92.25 583 LEU A N 1
ATOM 4604 C CA . LEU A 1 583 ? -0.099 -24.425 23.288 1.00 92.25 583 LEU A CA 1
ATOM 4605 C C . LEU A 1 583 ? 0.784 -25.600 22.851 1.00 92.25 583 LEU A C 1
ATOM 4607 O O . LEU A 1 583 ? 0.969 -25.815 21.658 1.00 92.25 583 LEU A O 1
ATOM 4611 N N . SER A 1 584 ? 1.332 -26.353 23.807 1.00 91.19 584 SER A N 1
ATOM 4612 C CA . SER A 1 584 ? 2.208 -27.491 23.508 1.00 91.19 584 SER A CA 1
ATOM 4613 C C . SER A 1 584 ? 1.454 -28.632 22.816 1.00 91.19 584 SER A C 1
ATOM 4615 O O . SER A 1 584 ? 1.927 -29.141 21.801 1.00 91.19 584 SER A O 1
ATOM 4617 N N . ASN A 1 585 ? 0.263 -28.982 23.311 1.00 93.75 585 ASN A N 1
ATOM 4618 C CA . ASN A 1 585 ? -0.574 -30.031 22.723 1.00 93.75 585 ASN A CA 1
ATOM 4619 C C . ASN A 1 585 ? -1.083 -29.618 21.338 1.00 93.75 585 ASN A C 1
ATOM 4621 O O . ASN A 1 585 ? -1.074 -30.411 20.398 1.00 93.75 585 ASN A O 1
ATOM 4625 N N . ASP A 1 586 ? -1.494 -28.359 21.199 1.00 96.06 586 ASP A N 1
ATOM 4626 C CA . ASP A 1 586 ? -2.047 -27.858 19.946 1.00 96.06 586 ASP A CA 1
ATOM 4627 C C . ASP A 1 586 ? -0.971 -27.707 18.867 1.00 96.06 586 ASP A C 1
ATOM 4629 O O . ASP A 1 586 ? -1.243 -27.989 17.701 1.00 96.06 586 ASP A O 1
ATOM 4633 N N . TRP A 1 587 ? 0.256 -27.323 19.246 1.00 95.12 587 TRP A N 1
ATOM 4634 C CA . TRP A 1 587 ? 1.405 -27.317 18.337 1.00 95.12 587 TRP A CA 1
ATOM 4635 C C . TRP A 1 587 ? 1.668 -28.710 17.794 1.00 95.12 587 TRP A C 1
ATOM 4637 O O . TRP A 1 587 ? 1.841 -28.885 16.592 1.00 95.12 587 TRP A O 1
ATOM 4647 N N . HIS A 1 588 ? 1.661 -29.704 18.681 1.00 94.38 588 HIS A N 1
ATOM 4648 C CA . HIS A 1 588 ? 1.870 -31.087 18.298 1.00 94.38 588 HIS A CA 1
ATOM 4649 C C . HIS A 1 588 ? 0.804 -31.569 17.307 1.00 94.38 588 HIS A C 1
ATOM 4651 O O . HIS A 1 588 ? 1.124 -32.117 16.256 1.00 94.38 588 HIS A O 1
ATOM 4657 N N . SER A 1 589 ? -0.466 -31.282 17.595 1.00 96.31 589 SER A N 1
ATOM 4658 C CA . SER A 1 589 ? -1.562 -31.612 16.684 1.00 96.31 589 SER A CA 1
ATOM 4659 C C . SER A 1 589 ? -1.451 -30.874 15.341 1.00 96.31 589 SER A C 1
ATOM 4661 O O . SER A 1 589 ? -1.708 -31.452 14.283 1.00 96.31 589 SER A O 1
ATOM 4663 N N . ALA A 1 590 ? -1.023 -29.606 15.351 1.00 96.69 590 ALA A N 1
ATOM 4664 C CA . ALA A 1 590 ? -0.812 -28.824 14.135 1.00 96.69 590 ALA A CA 1
ATOM 4665 C C . ALA A 1 590 ? 0.329 -29.389 13.272 1.00 96.69 590 ALA A C 1
ATOM 4667 O O . ALA A 1 590 ? 0.141 -29.510 12.064 1.00 96.69 590 ALA A O 1
ATOM 4668 N N . GLU A 1 591 ? 1.458 -29.786 13.873 1.00 95.81 591 GLU A N 1
ATOM 4669 C CA . GLU A 1 591 ? 2.568 -30.468 13.186 1.00 95.81 591 GLU A CA 1
ATOM 4670 C C . GLU A 1 591 ? 2.082 -31.723 12.458 1.00 95.81 591 GLU A C 1
ATOM 4672 O O . GLU A 1 591 ? 2.300 -31.868 11.258 1.00 95.81 591 GLU A O 1
ATOM 4677 N N . VAL A 1 592 ? 1.344 -32.595 13.148 1.00 95.88 592 VAL A N 1
ATOM 4678 C CA . VAL A 1 592 ? 0.787 -33.822 12.555 1.00 95.88 592 VAL A CA 1
ATOM 4679 C C . VAL A 1 592 ? -0.175 -33.499 11.415 1.00 95.88 592 VAL A C 1
ATOM 4681 O O . VAL A 1 592 ? -0.125 -34.130 10.361 1.00 95.88 592 VAL A O 1
ATOM 4684 N N . THR A 1 593 ? -1.024 -32.484 11.597 1.00 96.44 593 THR A N 1
ATOM 4685 C CA . THR A 1 593 ? -2.026 -32.076 10.600 1.00 96.44 593 THR A CA 1
ATOM 4686 C C . THR A 1 593 ? -1.384 -31.625 9.284 1.00 96.44 593 THR A C 1
ATOM 4688 O O . THR A 1 593 ? -1.954 -31.857 8.218 1.00 96.44 593 THR A O 1
ATOM 4691 N N . ILE A 1 594 ? -0.188 -31.029 9.331 1.00 96.12 594 ILE A N 1
ATOM 4692 C CA . ILE A 1 594 ? 0.566 -30.614 8.136 1.00 96.12 594 ILE A CA 1
ATOM 4693 C C . ILE A 1 594 ? 1.568 -31.673 7.637 1.00 96.12 594 ILE A C 1
ATOM 4695 O O . ILE A 1 594 ? 2.342 -31.389 6.722 1.00 96.12 594 ILE A O 1
ATOM 4699 N N . GLY A 1 595 ? 1.548 -32.887 8.204 1.00 95.50 595 GLY A N 1
ATOM 4700 C CA . GLY A 1 595 ? 2.367 -34.030 7.778 1.00 95.50 595 GLY A CA 1
ATOM 4701 C C . GLY A 1 595 ? 3.664 -34.255 8.568 1.00 95.50 595 GLY A C 1
ATOM 4702 O O . GLY A 1 595 ? 4.545 -34.967 8.089 1.00 95.50 595 GLY A O 1
ATOM 4703 N N . GLY A 1 596 ? 3.809 -33.636 9.741 1.00 92.75 596 GLY A N 1
ATOM 4704 C CA . GLY A 1 596 ? 4.957 -33.784 10.640 1.00 92.75 596 GLY A CA 1
ATOM 4705 C C . GLY A 1 596 ? 4.940 -35.077 11.470 1.00 92.75 596 GLY A C 1
ATOM 4706 O O . GLY A 1 596 ? 3.966 -35.829 11.469 1.00 92.75 596 GLY A O 1
ATOM 4707 N N . ASP A 1 597 ? 6.037 -35.338 12.192 1.00 89.31 597 ASP A N 1
ATOM 4708 C CA . ASP A 1 597 ? 6.216 -36.535 13.032 1.00 89.31 597 ASP A CA 1
ATOM 4709 C C . ASP A 1 597 ? 5.721 -36.314 14.476 1.00 89.31 597 ASP A C 1
ATOM 4711 O O . ASP A 1 597 ? 6.073 -35.328 15.129 1.00 89.31 597 ASP A O 1
ATOM 4715 N N . LEU A 1 598 ? 4.972 -37.292 14.995 1.00 80.56 598 LEU A N 1
ATOM 4716 C CA . LEU A 1 598 ? 4.486 -37.379 16.377 1.00 80.56 598 LEU A CA 1
ATOM 4717 C C . LEU A 1 598 ? 5.611 -37.487 17.430 1.00 80.56 598 LEU A C 1
ATOM 4719 O O . LEU A 1 598 ? 5.373 -37.280 18.617 1.00 80.56 598 LEU A O 1
ATOM 4723 N N . ASN A 1 599 ? 6.841 -37.825 17.046 1.00 77.56 599 ASN A N 1
ATOM 4724 C CA . ASN A 1 599 ? 7.923 -38.043 18.014 1.00 77.56 599 ASN A CA 1
ATOM 4725 C C . ASN A 1 599 ? 8.796 -36.808 18.281 1.00 77.56 599 ASN A C 1
ATOM 4727 O O . ASN A 1 599 ? 9.720 -36.876 19.094 1.00 77.56 599 ASN A O 1
ATOM 4731 N N . GLN A 1 600 ? 8.536 -35.674 17.624 1.00 75.75 600 GLN A N 1
ATOM 4732 C CA . GLN A 1 600 ? 9.300 -34.453 17.877 1.00 75.75 600 GLN A CA 1
ATOM 4733 C C . GLN A 1 600 ? 8.787 -33.737 19.129 1.00 75.75 600 GLN A C 1
ATOM 4735 O O . GLN A 1 600 ? 7.734 -33.099 19.132 1.00 75.75 600 GLN A O 1
ATOM 4740 N N . THR A 1 601 ? 9.558 -33.830 20.213 1.00 70.94 601 THR A N 1
ATOM 4741 C CA . THR A 1 601 ? 9.339 -33.019 21.413 1.00 70.94 601 THR A CA 1
ATOM 4742 C C . THR A 1 601 ? 9.811 -31.593 21.163 1.00 70.94 601 THR A C 1
ATOM 4744 O O . THR A 1 601 ? 11.010 -31.354 21.006 1.00 70.94 601 THR A O 1
ATOM 4747 N N . THR A 1 602 ? 8.882 -30.641 21.188 1.00 75.50 602 THR A N 1
ATOM 4748 C CA . THR A 1 602 ? 9.193 -29.222 21.000 1.00 75.50 602 THR A CA 1
ATOM 4749 C C . THR A 1 602 ? 8.983 -28.456 22.300 1.00 75.50 602 THR A C 1
ATOM 4751 O O . THR A 1 602 ? 7.859 -28.300 22.774 1.00 75.50 602 THR A O 1
ATOM 4754 N N . ASN A 1 603 ? 10.071 -27.934 22.870 1.00 74.62 603 ASN A N 1
ATOM 4755 C CA . ASN A 1 603 ? 10.005 -27.019 24.007 1.00 74.62 603 ASN A CA 1
ATOM 4756 C C . ASN A 1 603 ? 9.654 -25.612 23.515 1.00 74.62 603 ASN A C 1
ATOM 4758 O O . ASN A 1 603 ? 10.529 -24.799 23.219 1.00 74.62 603 ASN A O 1
ATOM 4762 N N . ILE A 1 604 ? 8.361 -25.313 23.430 1.00 78.50 604 ILE A N 1
ATOM 4763 C CA . ILE A 1 604 ? 7.899 -23.954 23.144 1.00 78.50 604 ILE A CA 1
ATOM 4764 C C . ILE A 1 604 ? 8.020 -23.154 24.434 1.00 78.50 604 ILE A C 1
ATOM 4766 O O . ILE A 1 604 ? 7.362 -23.458 25.429 1.00 78.50 604 ILE A O 1
ATOM 4770 N N . ALA A 1 605 ? 8.865 -22.125 24.430 1.00 69.12 605 ALA A N 1
ATOM 4771 C CA . ALA A 1 605 ? 9.041 -21.264 25.588 1.00 69.12 605 ALA A CA 1
ATOM 4772 C C . ALA A 1 605 ? 7.725 -20.540 25.928 1.00 69.12 605 ALA A C 1
ATOM 4774 O O . ALA A 1 605 ? 7.394 -19.501 25.353 1.00 69.12 605 ALA A O 1
ATOM 4775 N N . GLN A 1 606 ? 6.987 -21.063 26.908 1.00 67.06 606 GLN A N 1
ATOM 4776 C CA . GLN A 1 606 ? 5.836 -20.392 27.502 1.00 67.06 606 GLN A CA 1
ATOM 4777 C C . GLN A 1 606 ? 6.327 -19.340 28.500 1.00 67.06 606 GLN A C 1
ATOM 4779 O O . GLN A 1 606 ? 6.285 -19.523 29.716 1.00 67.06 606 GLN A O 1
ATOM 4784 N N . LYS A 1 607 ? 6.807 -18.197 28.002 1.00 63.09 607 LYS A N 1
ATOM 4785 C CA . LYS A 1 607 ? 6.908 -17.017 28.865 1.00 63.09 607 LYS A CA 1
ATOM 4786 C C . LYS A 1 607 ? 5.489 -16.499 29.074 1.00 63.09 607 LYS A C 1
ATOM 4788 O O . LYS A 1 607 ? 4.938 -15.816 28.213 1.00 63.09 607 LYS A O 1
ATOM 4793 N N . ASN A 1 608 ? 4.888 -16.826 30.215 1.00 54.22 608 ASN A N 1
ATOM 4794 C CA . ASN A 1 608 ? 3.636 -16.217 30.648 1.00 54.22 608 ASN A CA 1
ATOM 4795 C C . ASN A 1 608 ? 3.869 -14.714 30.859 1.00 54.22 608 ASN A C 1
ATOM 4797 O O . ASN A 1 608 ? 4.227 -14.264 31.941 1.00 54.22 608 ASN A O 1
ATOM 4801 N N . VAL A 1 609 ? 3.657 -13.911 29.812 1.00 50.16 609 VAL A N 1
ATOM 4802 C CA . VAL A 1 609 ? 3.910 -12.453 29.802 1.00 50.16 609 VAL A CA 1
ATOM 4803 C C . VAL A 1 609 ? 3.082 -11.702 30.865 1.00 50.16 609 VAL A C 1
ATOM 4805 O O . VAL A 1 609 ? 3.334 -10.535 31.149 1.00 50.16 609 VAL A O 1
ATOM 4808 N N . ASN A 1 610 ? 2.118 -12.365 31.509 1.00 48.59 610 ASN A N 1
ATOM 4809 C CA . ASN A 1 610 ? 1.351 -11.799 32.618 1.00 48.59 610 ASN A CA 1
ATOM 4810 C C . ASN A 1 610 ? 2.065 -11.846 33.981 1.00 48.59 610 ASN A C 1
ATOM 4812 O O . ASN A 1 610 ? 1.454 -11.421 34.960 1.00 48.59 610 ASN A O 1
ATOM 4816 N N . ASP A 1 611 ? 3.311 -12.315 34.081 1.00 49.06 611 ASP A N 1
ATOM 4817 C CA . ASP A 1 611 ? 4.095 -12.133 35.317 1.00 49.06 611 ASP A CA 1
ATOM 4818 C C . ASP A 1 611 ? 4.434 -10.656 35.585 1.00 49.06 611 ASP A C 1
ATOM 4820 O O . ASP A 1 611 ? 4.695 -10.275 36.723 1.00 49.06 611 ASP A O 1
ATOM 4824 N N . TYR A 1 612 ? 4.352 -9.794 34.562 1.00 46.34 612 TYR A N 1
ATOM 4825 C CA . TYR A 1 612 ? 4.562 -8.349 34.705 1.00 46.34 612 TYR A CA 1
ATOM 4826 C C . TYR A 1 612 ? 3.355 -7.577 35.257 1.00 46.34 612 TYR A C 1
ATOM 4828 O O . TYR A 1 612 ? 3.523 -6.449 35.716 1.00 46.34 612 TYR A O 1
ATOM 4836 N N . SER A 1 613 ? 2.141 -8.137 35.208 1.00 52.75 613 SER A N 1
ATOM 4837 C CA . SER A 1 613 ? 0.982 -7.505 35.849 1.00 52.75 613 SER A CA 1
ATOM 4838 C C . SER A 1 613 ? 0.968 -7.889 37.323 1.00 52.75 613 SER A C 1
ATOM 4840 O O . SER A 1 613 ? 0.858 -9.078 37.635 1.00 52.75 613 SER A O 1
ATOM 4842 N N . GLU A 1 614 ? 1.065 -6.911 38.228 1.00 55.91 614 GLU A N 1
ATOM 4843 C CA . GLU A 1 614 ? 0.917 -7.160 39.665 1.00 55.91 614 GLU A CA 1
ATOM 4844 C C . GLU A 1 614 ? -0.362 -7.976 39.920 1.00 55.91 614 GLU A C 1
ATOM 4846 O O . GLU A 1 614 ? -1.393 -7.720 39.298 1.00 55.91 614 GLU A O 1
ATOM 4851 N N . LYS A 1 615 ? -0.340 -8.936 40.861 1.00 60.09 615 LYS A N 1
ATOM 4852 C CA . LYS A 1 615 ? -1.510 -9.782 41.205 1.00 60.09 615 LYS A CA 1
ATOM 4853 C C . LYS A 1 615 ? -2.818 -8.988 41.380 1.00 60.09 615 LYS A C 1
ATOM 4855 O O . LYS A 1 615 ? -3.891 -9.520 41.115 1.00 60.09 615 LYS A O 1
ATOM 4860 N N . LYS A 1 616 ? -2.731 -7.721 41.799 1.00 58.06 616 LYS A N 1
ATOM 4861 C CA . LYS A 1 616 ? -3.870 -6.807 41.976 1.00 58.06 616 LYS A CA 1
ATOM 4862 C C . LYS A 1 616 ? -4.599 -6.455 40.675 1.00 58.06 616 LYS A C 1
ATOM 4864 O O . LYS A 1 616 ? -5.785 -6.166 40.716 1.00 58.06 616 LYS A O 1
ATOM 4869 N N . GLU A 1 617 ? -3.930 -6.506 39.529 1.00 61.09 617 GLU A N 1
ATOM 4870 C CA . GLU A 1 617 ? -4.491 -6.122 38.225 1.00 61.09 617 GLU A CA 1
ATOM 4871 C C . GLU A 1 617 ? -5.347 -7.218 37.576 1.00 61.09 617 GLU A C 1
ATOM 4873 O O . GLU A 1 617 ? -5.996 -6.969 36.561 1.00 61.09 617 GLU A O 1
ATOM 4878 N N . LYS A 1 618 ? -5.353 -8.423 38.161 1.00 65.62 618 LYS A N 1
ATOM 4879 C CA . LYS A 1 618 ? -6.218 -9.543 37.763 1.00 65.62 618 LYS A CA 1
ATOM 4880 C C . LYS A 1 618 ? -7.490 -9.646 38.609 1.00 65.62 618 LYS A C 1
ATOM 4882 O O . LYS A 1 618 ? -8.346 -10.468 38.306 1.00 65.62 618 LYS A O 1
ATOM 4887 N N . LEU A 1 619 ? -7.614 -8.845 39.671 1.00 80.31 619 LEU A N 1
ATOM 4888 C CA . LEU A 1 619 ? -8.787 -8.864 40.541 1.00 80.31 619 LEU A CA 1
ATOM 4889 C C . LEU A 1 619 ? -9.926 -8.105 39.853 1.00 80.31 619 LEU A C 1
ATOM 4891 O O . LEU A 1 619 ? -9.981 -6.877 39.902 1.00 80.31 619 LEU A O 1
ATOM 4895 N N . ILE A 1 620 ? -10.808 -8.855 39.198 1.00 92.25 620 ILE A N 1
ATOM 4896 C CA . ILE A 1 620 ? -12.058 -8.365 38.616 1.00 92.25 620 ILE A CA 1
ATOM 4897 C C . ILE A 1 620 ? -13.194 -8.923 39.465 1.00 92.25 620 ILE A C 1
ATOM 4899 O O . ILE A 1 620 ? -13.200 -10.114 39.775 1.00 92.25 620 ILE A O 1
ATOM 4903 N N . SER A 1 621 ? -14.123 -8.067 39.890 1.00 95.50 621 SER A N 1
ATOM 4904 C CA . SER A 1 621 ? -15.274 -8.522 40.679 1.00 95.50 621 SER A CA 1
ATOM 4905 C C . SER A 1 621 ? -16.213 -9.380 39.831 1.00 95.50 621 SER A C 1
ATOM 4907 O O . SER A 1 621 ? -16.291 -9.197 38.618 1.00 95.50 621 SER A O 1
ATOM 4909 N N . ASP A 1 622 ? -16.989 -10.271 40.453 1.00 95.81 622 ASP A N 1
ATOM 4910 C CA . ASP A 1 622 ? -17.964 -11.101 39.726 1.00 95.81 622 ASP A CA 1
ATOM 4911 C C . ASP A 1 622 ? -18.945 -10.259 38.905 1.00 95.81 622 ASP A C 1
ATOM 4913 O O . ASP A 1 622 ? -19.264 -10.595 37.767 1.00 95.81 622 ASP A O 1
ATOM 4917 N N . ASN A 1 623 ? -19.365 -9.115 39.448 1.00 97.12 623 ASN A N 1
ATOM 4918 C CA . ASN A 1 623 ? -20.241 -8.186 38.746 1.00 97.12 623 ASN A CA 1
ATOM 4919 C C . ASN A 1 623 ? -19.570 -7.588 37.497 1.00 97.12 623 ASN A C 1
ATOM 4921 O O . ASN A 1 623 ? -20.158 -7.589 36.420 1.00 97.12 623 ASN A O 1
ATOM 4925 N N . SER A 1 624 ? -18.331 -7.103 37.619 1.00 97.81 624 SER A N 1
ATOM 4926 C CA . SER A 1 624 ? -17.576 -6.565 36.481 1.00 97.81 624 SER A CA 1
ATOM 4927 C C . SER A 1 624 ? -17.246 -7.634 35.445 1.00 97.81 624 SER A C 1
ATOM 4929 O O . SER A 1 624 ? -17.304 -7.356 34.250 1.00 97.81 624 SER A O 1
ATOM 4931 N N . ARG A 1 625 ? -16.956 -8.862 35.888 1.00 97.69 625 ARG A N 1
ATOM 4932 C CA . ARG A 1 625 ? -16.758 -10.024 35.017 1.00 97.69 625 ARG A CA 1
ATOM 4933 C C . ARG A 1 625 ? -18.009 -10.305 34.192 1.00 97.69 625 ARG A C 1
ATOM 4935 O O . ARG A 1 625 ? -17.897 -10.370 32.976 1.00 97.69 625 ARG A O 1
ATOM 4942 N N . ASN A 1 626 ? -19.184 -10.357 34.818 1.00 97.94 626 ASN A N 1
ATOM 4943 C CA . ASN A 1 626 ? -20.451 -10.559 34.109 1.00 97.94 626 ASN A CA 1
ATOM 4944 C C . ASN A 1 626 ? -20.722 -9.447 33.082 1.00 97.94 626 ASN A C 1
ATOM 4946 O O . ASN A 1 626 ? -21.096 -9.741 31.953 1.00 97.94 626 ASN A O 1
ATOM 4950 N N . ILE A 1 627 ? -20.467 -8.179 33.436 1.00 98.38 627 ILE A N 1
ATOM 4951 C CA . ILE A 1 627 ? -20.601 -7.044 32.503 1.00 98.38 627 ILE A CA 1
ATOM 4952 C C . ILE A 1 627 ? -19.652 -7.202 31.308 1.00 98.38 627 ILE A C 1
ATOM 4954 O O . ILE A 1 627 ? -20.044 -6.977 30.165 1.00 98.38 627 ILE A O 1
ATOM 4958 N N . ILE A 1 628 ? -18.395 -7.576 31.557 1.00 98.25 628 ILE A N 1
ATOM 4959 C CA . ILE A 1 628 ? -17.406 -7.787 30.495 1.00 98.25 628 ILE A CA 1
ATOM 4960 C C . ILE A 1 628 ? -17.825 -8.950 29.594 1.00 98.25 628 ILE A C 1
ATOM 4962 O O . ILE A 1 628 ? -17.752 -8.811 28.377 1.00 98.25 628 ILE A O 1
ATOM 4966 N N . CYS A 1 629 ? -18.263 -10.071 30.168 1.00 98.44 629 CYS A N 1
ATOM 4967 C CA . CYS A 1 629 ? -18.715 -11.234 29.412 1.00 98.44 629 CYS A CA 1
ATOM 4968 C C . CYS A 1 629 ? -19.912 -10.886 28.520 1.00 98.44 629 CYS A C 1
ATOM 4970 O O . CYS A 1 629 ? -19.853 -11.167 27.325 1.00 98.44 629 CYS A O 1
ATOM 4972 N N . GLU A 1 630 ? -20.907 -10.155 29.043 1.00 98.00 630 GLU A N 1
ATOM 4973 C CA . GLU A 1 630 ? -22.057 -9.670 28.265 1.00 98.00 630 GLU A CA 1
ATOM 4974 C C . GLU A 1 630 ? -21.586 -8.882 27.030 1.00 98.00 630 GLU A C 1
ATOM 4976 O O . GLU A 1 630 ? -22.056 -9.111 25.914 1.00 98.00 630 GLU A O 1
ATOM 4981 N N . LYS A 1 631 ? -20.598 -7.992 27.203 1.00 98.00 631 LYS A N 1
ATOM 4982 C CA . LYS A 1 631 ? -20.025 -7.191 26.108 1.00 98.00 631 LYS A CA 1
ATOM 4983 C C . LYS A 1 631 ? -19.085 -7.979 25.194 1.00 98.00 631 LYS A C 1
ATOM 4985 O O . LYS A 1 631 ? -18.925 -7.621 24.034 1.00 98.00 631 LYS A O 1
ATOM 4990 N N . LEU A 1 632 ? -18.491 -9.069 25.664 1.00 98.06 632 LEU A N 1
ATOM 4991 C CA . LEU A 1 632 ? -17.668 -9.964 24.848 1.00 98.06 632 LEU A CA 1
ATOM 4992 C C . LEU A 1 632 ? -18.475 -11.033 24.110 1.00 98.06 632 LEU A C 1
ATOM 4994 O O . LEU A 1 632 ? -17.871 -11.805 23.370 1.00 98.06 632 LEU A O 1
ATOM 4998 N N . CYS A 1 633 ? -19.801 -11.085 24.262 1.00 98.25 633 CYS A N 1
ATOM 4999 C CA . CYS A 1 633 ? -20.630 -12.145 23.693 1.00 98.25 633 CYS A CA 1
ATOM 5000 C C . CYS A 1 633 ? -20.315 -12.431 22.208 1.00 98.25 633 CYS A C 1
ATOM 5002 O O . CYS A 1 633 ? -20.033 -13.574 21.851 1.00 98.25 633 CYS A O 1
ATOM 5004 N N . ASN A 1 634 ? -20.261 -11.404 21.349 1.00 97.12 634 ASN A N 1
ATOM 5005 C CA . ASN A 1 634 ? -19.968 -11.591 19.921 1.00 97.12 634 ASN A CA 1
ATOM 5006 C C . ASN A 1 634 ? -18.541 -12.115 19.673 1.00 97.12 634 ASN A C 1
ATOM 5008 O O . ASN A 1 634 ? -18.343 -13.036 18.885 1.00 97.12 634 ASN A O 1
ATOM 5012 N N . GLU A 1 635 ? -17.548 -11.588 20.389 1.00 97.25 635 GLU A N 1
ATOM 5013 C CA . GLU A 1 635 ? -16.157 -12.056 20.317 1.00 97.25 635 GLU A CA 1
ATOM 5014 C C . GLU A 1 635 ? -16.026 -13.519 20.800 1.00 97.25 635 GLU A C 1
ATOM 5016 O O . GLU A 1 635 ? -15.249 -14.295 20.241 1.00 97.25 635 GLU A O 1
ATOM 5021 N N . ILE A 1 636 ? -16.822 -13.927 21.797 1.00 98.38 636 ILE A N 1
ATOM 5022 C CA . ILE A 1 636 ? -16.924 -15.310 22.284 1.00 98.38 636 ILE A CA 1
ATOM 5023 C C . ILE A 1 636 ? -17.531 -16.229 21.220 1.00 98.38 636 ILE A C 1
ATOM 5025 O O . ILE A 1 636 ? -17.007 -17.321 20.989 1.00 98.38 636 ILE A O 1
ATOM 5029 N N . LEU A 1 637 ? -18.593 -15.806 20.530 1.00 97.06 637 LEU A N 1
ATOM 5030 C CA . LEU A 1 637 ? -19.154 -16.587 19.425 1.00 97.06 637 LEU A CA 1
ATOM 5031 C C . LEU A 1 637 ? -18.140 -16.757 18.278 1.00 97.06 637 LEU A C 1
ATOM 5033 O O . LEU A 1 637 ? -18.006 -17.854 17.729 1.00 97.06 637 LEU A O 1
ATOM 5037 N N . VAL A 1 638 ? -17.362 -15.716 17.960 1.00 97.44 638 VAL A N 1
ATOM 5038 C CA . VAL A 1 638 ? -16.276 -15.798 16.967 1.00 97.44 638 VAL A CA 1
ATOM 5039 C C . VAL A 1 638 ? -15.181 -16.769 17.421 1.00 97.44 638 VAL A C 1
ATOM 5041 O O . VAL A 1 638 ? -14.747 -17.614 16.640 1.00 97.44 638 VAL A O 1
ATOM 5044 N N . TYR A 1 639 ? -14.762 -16.707 18.688 1.00 98.50 639 TYR A N 1
ATOM 5045 C CA . TYR A 1 639 ? -13.796 -17.647 19.269 1.00 98.50 639 TYR A CA 1
ATOM 5046 C C . TYR A 1 639 ? -14.248 -19.106 19.126 1.00 98.50 639 TYR A C 1
ATOM 5048 O O . TYR A 1 639 ? -13.484 -19.955 18.666 1.00 98.50 639 TYR A O 1
ATOM 5056 N N . ARG A 1 640 ? -15.513 -19.387 19.455 1.00 97.25 640 ARG A N 1
ATOM 5057 C CA . ARG A 1 640 ? -16.116 -20.718 19.299 1.00 97.25 640 ARG A CA 1
ATOM 5058 C C . ARG A 1 640 ? -16.131 -21.169 17.847 1.00 97.25 640 ARG A C 1
ATOM 5060 O O . ARG A 1 640 ? -15.802 -22.318 17.568 1.00 97.25 640 ARG A O 1
ATOM 5067 N N . THR A 1 641 ? -16.446 -20.253 16.937 1.00 96.25 641 THR A N 1
ATOM 5068 C CA . THR A 1 641 ? -16.440 -20.523 15.497 1.00 96.25 641 THR A CA 1
ATOM 5069 C C . THR A 1 641 ? -15.044 -20.924 15.020 1.00 96.25 641 THR A C 1
ATOM 5071 O O . THR A 1 641 ? -14.916 -21.922 14.316 1.00 96.25 641 THR A O 1
ATOM 5074 N N . ILE A 1 642 ? -13.991 -20.216 15.451 1.00 97.81 642 ILE A N 1
ATOM 5075 C CA . ILE A 1 642 ? -12.596 -20.564 15.121 1.00 97.81 642 ILE A CA 1
ATOM 5076 C C . ILE A 1 642 ? -12.249 -21.963 15.643 1.00 97.81 642 ILE A C 1
ATOM 5078 O O . ILE A 1 642 ? -11.703 -22.767 14.893 1.00 97.81 642 ILE A O 1
ATOM 5082 N N . LEU A 1 643 ? -12.587 -22.273 16.901 1.00 98.00 643 LEU A N 1
ATOM 5083 C CA . LEU A 1 643 ? -12.330 -23.591 17.493 1.00 98.00 643 LEU A CA 1
ATOM 5084 C C . LEU A 1 643 ? -13.030 -24.721 16.731 1.00 98.00 643 LEU A C 1
ATOM 5086 O O . LEU A 1 643 ? -12.418 -25.748 16.462 1.00 98.00 643 LEU A O 1
ATOM 5090 N N . GLN A 1 644 ? -14.300 -24.529 16.371 1.00 96.44 644 GLN A N 1
ATOM 5091 C CA . GLN A 1 644 ? -15.107 -25.534 15.673 1.00 96.44 644 GLN A CA 1
ATOM 5092 C C . GLN A 1 644 ? -14.628 -25.807 14.242 1.00 96.44 644 GLN A C 1
ATOM 5094 O O . GLN A 1 644 ? -14.836 -26.906 13.738 1.00 96.44 644 GLN A O 1
ATOM 5099 N N . HIS A 1 645 ? -13.993 -24.827 13.594 1.00 96.44 645 HIS A N 1
ATOM 5100 C CA . HIS A 1 645 ? -13.450 -24.966 12.239 1.00 96.44 645 HIS A CA 1
ATOM 5101 C C . HIS A 1 645 ? -11.962 -25.345 12.211 1.00 96.44 645 HIS A C 1
ATOM 5103 O O . HIS A 1 645 ? -11.400 -25.531 11.130 1.00 96.44 645 HIS A O 1
ATOM 5109 N N . ALA A 1 646 ? -11.308 -25.452 13.370 1.00 98.19 646 ALA A N 1
ATOM 5110 C CA . ALA A 1 646 ? -9.900 -25.806 13.449 1.00 98.19 646 ALA A CA 1
ATOM 5111 C C . ALA A 1 646 ? -9.685 -27.288 13.105 1.00 98.19 646 ALA A C 1
ATOM 5113 O O . ALA A 1 646 ? -10.131 -28.179 13.822 1.00 98.19 646 ALA A O 1
ATOM 5114 N N . ALA A 1 647 ? -8.944 -27.557 12.032 1.00 97.88 647 ALA A N 1
ATOM 5115 C CA . ALA A 1 647 ? -8.710 -28.909 11.527 1.00 97.88 647 ALA A CA 1
ATOM 5116 C C . ALA A 1 647 ? -7.828 -29.773 12.448 1.00 97.88 647 ALA A C 1
ATOM 5118 O O . ALA A 1 647 ? -7.861 -30.996 12.352 1.00 97.88 647 ALA A O 1
ATOM 5119 N N . ASN A 1 648 ? -7.042 -29.151 13.332 1.00 98.25 648 ASN A N 1
ATOM 5120 C CA . ASN A 1 648 ? -6.150 -29.831 14.273 1.00 98.25 648 ASN A CA 1
ATOM 5121 C C . ASN A 1 648 ? -6.760 -30.030 15.671 1.00 98.25 648 ASN A C 1
ATOM 5123 O O . ASN A 1 648 ? -6.055 -30.499 16.563 1.00 98.25 648 ASN A O 1
ATOM 5127 N N . LEU A 1 649 ? -8.018 -29.649 15.906 1.00 98.06 649 LEU A N 1
ATOM 5128 C CA . LEU A 1 649 ? -8.676 -29.847 17.198 1.00 98.06 649 LEU A CA 1
ATOM 5129 C C . LEU A 1 649 ? -9.791 -30.882 17.071 1.00 98.06 649 LEU A C 1
ATOM 5131 O O . LEU A 1 649 ? -10.611 -30.830 16.158 1.00 98.06 649 LEU A O 1
ATOM 5135 N N . ASN A 1 650 ? -9.843 -31.820 18.012 1.00 96.94 650 ASN A N 1
ATOM 5136 C CA . ASN A 1 650 ? -10.958 -32.753 18.130 1.00 96.94 650 ASN A CA 1
ATOM 5137 C C . ASN A 1 650 ? -12.080 -32.182 19.023 1.00 96.94 650 ASN A C 1
ATOM 5139 O O . ASN A 1 650 ? -11.918 -31.159 19.690 1.00 96.94 650 ASN A O 1
ATOM 5143 N N . HIS A 1 651 ? -13.230 -32.863 19.058 1.00 97.19 651 HIS A N 1
ATOM 5144 C CA . HIS A 1 651 ? -14.397 -32.415 19.828 1.00 97.19 651 HIS A CA 1
ATOM 5145 C C . HIS A 1 651 ? -14.109 -32.259 21.331 1.00 97.19 651 HIS A C 1
ATOM 5147 O O . HIS A 1 651 ? -14.585 -31.309 21.945 1.00 97.19 651 HIS A O 1
ATOM 5153 N N . GLU A 1 652 ? -13.322 -33.157 21.930 1.00 97.88 652 GLU A N 1
ATOM 5154 C CA . GLU A 1 652 ? -12.970 -33.087 23.356 1.00 97.88 652 GLU A CA 1
ATOM 5155 C C . GLU A 1 652 ? -12.091 -31.870 23.655 1.00 97.88 652 GLU A C 1
ATOM 5157 O O . GLU A 1 652 ? -12.319 -31.168 24.636 1.00 97.88 652 GLU A O 1
ATOM 5162 N N . GLN A 1 653 ? -11.129 -31.567 22.781 1.00 98.12 653 GLN A N 1
ATOM 5163 C CA . GLN A 1 653 ? -10.279 -30.384 22.898 1.00 98.12 653 GLN A CA 1
ATOM 5164 C C . GLN A 1 653 ? -11.095 -29.100 22.748 1.00 98.12 653 GLN A C 1
ATOM 5166 O O . GLN A 1 653 ? -10.934 -28.184 23.553 1.00 98.12 653 GLN A O 1
ATOM 5171 N N . VAL A 1 654 ? -11.990 -29.036 21.757 1.00 98.06 654 VAL A N 1
ATOM 5172 C CA . VAL A 1 654 ? -12.906 -27.898 21.600 1.00 98.06 654 VAL A CA 1
ATOM 5173 C C . VAL A 1 654 ? -13.751 -27.733 22.862 1.00 98.06 654 VAL A C 1
ATOM 5175 O O . VAL A 1 654 ? -13.782 -26.638 23.419 1.00 98.06 654 VAL A O 1
ATOM 5178 N N . GLN A 1 655 ? -14.368 -28.811 23.355 1.00 97.88 655 GLN A N 1
ATOM 5179 C CA . GLN A 1 655 ? -15.209 -28.776 24.550 1.00 97.88 655 GLN A CA 1
ATOM 5180 C C . GLN A 1 655 ? -14.433 -28.338 25.796 1.00 97.88 655 GLN A C 1
ATOM 5182 O O . GLN A 1 655 ? -14.936 -27.497 26.534 1.00 97.88 655 GLN A O 1
ATOM 5187 N N . ALA A 1 656 ? -13.194 -28.803 25.985 1.00 97.88 656 ALA A N 1
ATOM 5188 C CA . ALA A 1 656 ? -12.343 -28.370 27.094 1.00 97.88 656 ALA A CA 1
ATOM 5189 C C . ALA A 1 656 ? -12.153 -26.843 27.110 1.00 97.88 656 ALA A C 1
ATOM 5191 O O . ALA A 1 656 ? -12.278 -26.214 28.155 1.00 97.88 656 ALA A O 1
ATOM 5192 N N . SER A 1 657 ? -11.952 -26.218 25.945 1.00 97.94 657 SER A N 1
ATOM 5193 C CA . SER A 1 657 ? -11.871 -24.753 25.858 1.00 97.94 657 SER A CA 1
ATOM 5194 C C . SER A 1 657 ? -13.197 -24.040 26.103 1.00 97.94 657 SER A C 1
ATOM 5196 O O . SER A 1 657 ? -13.198 -22.921 26.615 1.00 97.94 657 SER A O 1
ATOM 5198 N N . ILE A 1 658 ? -14.328 -24.659 25.752 1.00 98.06 658 ILE A N 1
ATOM 5199 C CA . ILE A 1 658 ? -15.650 -24.119 26.096 1.00 98.06 658 ILE A CA 1
ATOM 5200 C C . ILE A 1 658 ? -15.889 -24.204 27.603 1.00 98.06 658 ILE A C 1
ATOM 5202 O O . ILE A 1 658 ? -16.409 -23.253 28.181 1.00 98.06 658 ILE A O 1
ATOM 5206 N N . ASP A 1 659 ? -15.489 -25.302 28.240 1.00 98.06 659 ASP A N 1
ATOM 5207 C CA . ASP A 1 659 ? -15.637 -25.501 29.680 1.00 98.06 659 ASP A CA 1
ATOM 5208 C C . ASP A 1 659 ? -14.756 -24.520 30.467 1.00 98.06 659 ASP A C 1
ATOM 5210 O O . ASP A 1 659 ? -15.252 -23.862 31.377 1.00 98.06 659 ASP A O 1
ATOM 5214 N N . GLU A 1 660 ? -13.507 -24.307 30.045 1.00 96.88 660 GLU A N 1
ATOM 5215 C CA . GLU A 1 660 ? -12.626 -23.262 30.592 1.00 96.88 660 GLU A CA 1
ATOM 5216 C C . GLU A 1 660 ? -13.224 -21.857 30.419 1.00 96.88 660 GLU A C 1
ATOM 5218 O O . GLU A 1 660 ? -13.200 -21.033 31.335 1.00 96.88 660 GLU A O 1
ATOM 5223 N N . LEU A 1 661 ? -13.808 -21.563 29.252 1.00 96.88 661 LEU A N 1
ATOM 5224 C CA . LEU A 1 661 ? -14.501 -20.295 29.027 1.00 96.88 661 LEU A CA 1
ATOM 5225 C C . LEU A 1 661 ? -15.752 -20.155 29.900 1.00 96.88 661 LEU A C 1
ATOM 5227 O O . LEU A 1 661 ? -16.079 -19.051 30.327 1.00 96.88 661 LEU A O 1
ATOM 5231 N N . LYS A 1 662 ? -16.440 -21.254 30.204 1.00 97.62 662 LYS A N 1
ATOM 5232 C CA . LYS A 1 662 ? -17.623 -21.265 31.068 1.00 97.62 662 LYS A CA 1
ATOM 5233 C C . LYS A 1 662 ? -17.282 -20.919 32.519 1.00 97.62 662 LYS A C 1
ATOM 5235 O O . LYS A 1 662 ? -18.138 -20.383 33.219 1.00 97.62 662 LYS A O 1
ATOM 5240 N N . GLU A 1 663 ? -16.051 -21.164 32.970 1.00 96.38 663 GLU A N 1
ATOM 5241 C CA . GLU A 1 663 ? -15.593 -20.741 34.301 1.00 96.38 663 GLU A CA 1
ATOM 5242 C C . GLU A 1 663 ? -15.529 -19.210 34.441 1.00 96.38 663 GLU A C 1
ATOM 5244 O O . GLU A 1 663 ? -15.788 -18.667 35.522 1.00 96.38 663 GLU A O 1
ATOM 5249 N N . SER A 1 664 ? -15.208 -18.495 33.355 1.00 94.81 664 SER A N 1
ATOM 5250 C CA . SER A 1 664 ? -15.150 -17.030 33.337 1.00 94.81 664 SER A CA 1
ATOM 5251 C C . SER A 1 664 ? -16.451 -16.376 32.862 1.00 94.81 664 SER A C 1
ATOM 5253 O O . SER A 1 664 ? -16.906 -15.436 33.511 1.00 94.81 664 SER A O 1
ATOM 5255 N N . CYS A 1 665 ? -17.066 -16.888 31.794 1.00 98.00 665 CYS A N 1
ATOM 5256 C CA . CYS A 1 665 ? -18.268 -16.357 31.145 1.00 98.00 665 CYS A CA 1
ATOM 5257 C C . CYS A 1 665 ? -19.338 -17.454 30.955 1.00 98.00 665 CYS A C 1
ATOM 5259 O O . CYS A 1 665 ? -19.549 -17.938 29.838 1.00 98.00 665 CYS A O 1
ATOM 5261 N N . PRO A 1 666 ? -20.023 -17.892 32.030 1.00 97.75 666 PRO A N 1
ATOM 5262 C CA . PRO A 1 666 ? -20.871 -19.086 32.004 1.00 97.75 666 PRO A CA 1
ATOM 5263 C C . PRO A 1 666 ? -22.091 -18.983 31.085 1.00 97.75 666 PRO A C 1
ATOM 5265 O O . PRO A 1 666 ? -22.530 -20.002 30.552 1.00 97.75 666 PRO A O 1
ATOM 5268 N N . VAL A 1 667 ? -22.653 -17.782 30.913 1.00 98.00 667 VAL A N 1
ATOM 5269 C CA . VAL A 1 667 ? -23.842 -17.554 30.077 1.00 98.00 667 VAL A CA 1
ATOM 5270 C C . VAL A 1 667 ? -23.439 -17.485 28.604 1.00 98.00 667 VAL A C 1
ATOM 5272 O O . VAL A 1 667 ? -24.007 -18.173 27.757 1.00 98.00 667 VAL A O 1
ATOM 5275 N N . GLU A 1 668 ? -22.413 -16.701 28.294 1.00 97.94 668 GLU A N 1
ATOM 5276 C CA . GLU A 1 668 ? -21.978 -16.416 26.929 1.00 97.94 668 GLU A CA 1
ATOM 5277 C C . GLU A 1 668 ? -21.228 -17.591 26.293 1.00 97.94 668 GLU A C 1
ATOM 5279 O O . GLU A 1 668 ? -21.317 -17.789 25.082 1.00 97.94 668 GLU A O 1
ATOM 5284 N N . ALA A 1 669 ? -20.557 -18.434 27.087 1.00 96.75 669 ALA A N 1
ATOM 5285 C CA . ALA A 1 669 ? -19.901 -19.645 26.588 1.00 96.75 669 ALA A CA 1
ATOM 5286 C C . ALA A 1 669 ? -20.880 -20.614 25.899 1.00 96.75 669 ALA A C 1
ATOM 5288 O O . ALA A 1 669 ? -20.495 -21.317 24.963 1.00 96.75 669 ALA A O 1
ATOM 5289 N N . VAL A 1 670 ? -22.146 -20.640 26.336 1.00 95.88 670 VAL A N 1
ATOM 5290 C CA . VAL A 1 670 ? -23.174 -21.570 25.838 1.00 95.88 670 VAL A CA 1
ATOM 5291 C C . VAL A 1 670 ? -24.271 -20.900 25.010 1.00 95.88 670 VAL A C 1
ATOM 5293 O O . VAL A 1 670 ? -25.056 -21.605 24.376 1.00 95.88 670 VAL A O 1
ATOM 5296 N N . THR A 1 671 ? -24.337 -19.565 24.977 1.00 95.44 671 THR A N 1
ATOM 5297 C CA . THR A 1 671 ? -25.350 -18.855 24.181 1.00 95.44 671 THR A CA 1
ATOM 5298 C C . THR A 1 671 ? -25.157 -19.103 22.686 1.00 95.44 671 THR A C 1
ATOM 5300 O O . THR A 1 671 ? -24.038 -19.284 22.218 1.00 95.44 671 THR A O 1
ATOM 5303 N N . THR A 1 672 ? -26.227 -19.111 21.899 1.00 91.88 672 THR A N 1
ATOM 5304 C CA . THR A 1 672 ? -26.148 -19.244 20.431 1.00 91.88 672 THR A CA 1
ATOM 5305 C C . THR A 1 672 ? -26.266 -17.905 19.708 1.00 91.88 672 THR A C 1
ATOM 5307 O O . THR A 1 672 ? -25.973 -17.826 18.520 1.00 91.88 672 THR A O 1
ATOM 5310 N N . SER A 1 673 ? -26.668 -16.851 20.419 1.00 93.38 673 SER A N 1
ATOM 5311 C CA . SER A 1 673 ? -26.824 -15.496 19.894 1.00 93.38 673 SER A CA 1
ATOM 5312 C C . SER A 1 673 ? -26.566 -14.456 20.981 1.00 93.38 673 SER A C 1
ATOM 5314 O O . SER A 1 673 ? -26.746 -14.731 22.172 1.00 93.38 673 SER A O 1
ATOM 5316 N N . CYS A 1 674 ? -26.206 -13.247 20.563 1.00 94.44 674 CYS A N 1
ATOM 5317 C CA . CYS A 1 674 ? -25.997 -12.103 21.444 1.00 94.44 674 CYS A CA 1
ATOM 5318 C C . CYS A 1 674 ? -27.157 -11.112 21.355 1.00 94.44 674 CYS A C 1
ATOM 5320 O O . CYS A 1 674 ? -27.875 -11.065 20.359 1.00 94.44 674 CYS A O 1
ATOM 5322 N N . SER A 1 675 ? -27.349 -10.325 22.415 1.00 92.81 675 SER A N 1
ATOM 5323 C CA . SER A 1 675 ? -28.365 -9.265 22.452 1.00 92.81 675 SER A CA 1
ATOM 5324 C C . SER A 1 675 ? -28.035 -8.110 21.507 1.00 92.81 675 SER A C 1
ATOM 5326 O O . SER A 1 675 ? -28.938 -7.488 20.953 1.00 92.81 675 SER A O 1
ATOM 5328 N N . GLU A 1 676 ? -26.746 -7.828 21.326 1.00 91.56 676 GLU A N 1
ATOM 5329 C CA . GLU A 1 676 ? -26.248 -6.827 20.393 1.00 91.56 676 GLU A CA 1
ATOM 5330 C C . GLU A 1 676 ? -25.794 -7.494 19.086 1.00 91.56 676 GLU A C 1
ATOM 5332 O O . GLU A 1 676 ? -25.165 -8.559 19.132 1.00 91.56 676 GLU A O 1
ATOM 5337 N N . PRO A 1 677 ? -26.080 -6.885 17.920 1.00 90.81 677 PRO A N 1
ATOM 5338 C CA . PRO A 1 677 ? -25.656 -7.432 16.638 1.00 90.81 677 PRO A CA 1
ATOM 5339 C C . PRO A 1 677 ? -24.129 -7.457 16.525 1.00 90.81 677 PRO A C 1
ATOM 5341 O O . PRO A 1 677 ? -23.429 -6.645 17.139 1.00 90.81 677 PRO A O 1
ATOM 5344 N N . LEU A 1 678 ? -23.612 -8.379 15.712 1.00 90.25 678 LEU A N 1
ATOM 5345 C CA . LEU A 1 678 ? -22.196 -8.416 15.363 1.00 90.25 678 LEU A CA 1
ATOM 5346 C C . LEU A 1 678 ? -21.797 -7.077 14.700 1.00 90.25 678 LEU A C 1
ATOM 5348 O O . LEU A 1 678 ? -22.484 -6.653 13.766 1.00 90.25 678 LEU A O 1
ATOM 5352 N N . PRO A 1 679 ? -20.729 -6.390 15.153 1.00 91.75 679 PRO A N 1
ATOM 5353 C CA . PRO A 1 679 ? -20.329 -5.108 14.579 1.00 91.75 679 PRO A CA 1
ATOM 5354 C C . PRO A 1 679 ? -20.024 -5.204 13.080 1.00 91.75 679 PRO A C 1
ATOM 5356 O O . PRO A 1 679 ? -19.331 -6.124 12.640 1.00 91.75 679 PRO A O 1
ATOM 5359 N N . ASP A 1 680 ? -20.475 -4.227 12.290 1.00 87.94 680 ASP A N 1
ATOM 5360 C CA . ASP A 1 680 ? -20.055 -4.124 10.893 1.00 87.94 680 ASP A CA 1
ATOM 5361 C C . ASP A 1 680 ? -18.633 -3.558 10.810 1.00 87.94 680 ASP A C 1
ATOM 5363 O O . ASP A 1 680 ? -18.375 -2.397 11.131 1.00 87.94 680 ASP A O 1
ATOM 5367 N N . ILE A 1 681 ? -17.699 -4.399 10.373 1.00 88.31 681 ILE A N 1
ATOM 5368 C CA . ILE A 1 681 ? -16.288 -4.050 10.211 1.00 88.31 681 ILE A CA 1
ATOM 5369 C C . ILE A 1 681 ? -15.884 -3.885 8.741 1.00 88.31 681 ILE A C 1
ATOM 5371 O O . ILE A 1 681 ? -14.694 -3.915 8.435 1.00 88.31 681 ILE A O 1
ATOM 5375 N N . SER A 1 682 ? -16.834 -3.692 7.820 1.00 82.81 682 SER A N 1
ATOM 5376 C CA . SER A 1 682 ? -16.554 -3.587 6.379 1.00 82.81 682 SER A CA 1
ATOM 5377 C C . SER A 1 682 ? -15.528 -2.497 6.050 1.00 82.81 682 SER A C 1
ATOM 5379 O O . SER A 1 682 ? -14.559 -2.756 5.334 1.00 82.81 682 SER A O 1
ATOM 5381 N N . ASP A 1 683 ? -15.661 -1.305 6.639 1.00 82.31 683 ASP A N 1
ATOM 5382 C CA . ASP A 1 683 ? -14.695 -0.215 6.443 1.00 82.31 683 ASP A CA 1
ATOM 5383 C C . ASP A 1 683 ? -13.318 -0.549 7.024 1.00 82.31 683 ASP A C 1
ATOM 5385 O O . ASP A 1 683 ? -12.283 -0.266 6.421 1.00 82.31 683 ASP A O 1
ATOM 5389 N N . LYS A 1 684 ? -13.287 -1.218 8.177 1.00 87.00 684 LYS A N 1
ATOM 5390 C CA . LYS A 1 684 ? -12.047 -1.676 8.807 1.00 87.00 684 LYS A CA 1
ATOM 5391 C C . LYS A 1 684 ? -11.348 -2.734 7.950 1.00 87.00 684 LYS A C 1
ATOM 5393 O O . LYS A 1 684 ? -10.138 -2.646 7.751 1.00 87.00 684 LYS A O 1
ATOM 5398 N N . LEU A 1 685 ? -12.084 -3.693 7.394 1.00 84.62 685 LEU A N 1
ATOM 5399 C CA . LEU A 1 685 ? -11.551 -4.673 6.449 1.00 84.62 685 LEU A CA 1
ATOM 5400 C C . LEU A 1 685 ? -11.038 -3.974 5.183 1.00 84.62 685 LEU A C 1
ATOM 5402 O O . LEU A 1 685 ? -9.911 -4.209 4.765 1.00 84.62 685 LEU A O 1
ATOM 5406 N N . LYS A 1 686 ? -11.790 -3.032 4.614 1.00 78.94 686 LYS A N 1
ATOM 5407 C CA . LYS A 1 686 ? -11.340 -2.237 3.463 1.00 78.94 686 LYS A CA 1
ATOM 5408 C C . LYS A 1 686 ? -10.009 -1.532 3.732 1.00 78.94 686 LYS A C 1
ATOM 5410 O O . LYS A 1 686 ? -9.067 -1.685 2.959 1.00 78.94 686 LYS A O 1
ATOM 5415 N N . VAL A 1 687 ? -9.914 -0.800 4.841 1.00 78.25 687 VAL A N 1
ATOM 5416 C CA . VAL A 1 687 ? -8.723 -0.009 5.189 1.00 78.25 687 VAL A CA 1
ATOM 5417 C C . VAL A 1 687 ? -7.512 -0.895 5.486 1.00 78.25 687 VAL A C 1
ATOM 5419 O O . VAL A 1 687 ? -6.400 -0.561 5.082 1.00 78.25 687 VAL A O 1
ATOM 5422 N N . TYR A 1 688 ? -7.701 -2.012 6.194 1.00 81.31 688 TYR A N 1
ATOM 5423 C CA . TYR A 1 688 ? -6.588 -2.796 6.746 1.00 81.31 688 TYR A CA 1
ATOM 5424 C C . TYR A 1 688 ? -6.318 -4.134 6.055 1.00 81.31 688 TYR A C 1
ATOM 5426 O O . TYR A 1 688 ? -5.287 -4.745 6.331 1.00 81.31 688 TYR A O 1
ATOM 5434 N N . ARG A 1 689 ? -7.195 -4.580 5.155 1.00 76.31 689 ARG A N 1
ATOM 5435 C CA . ARG A 1 689 ? -6.998 -5.758 4.299 1.00 76.31 689 ARG A CA 1
ATOM 5436 C C . ARG A 1 689 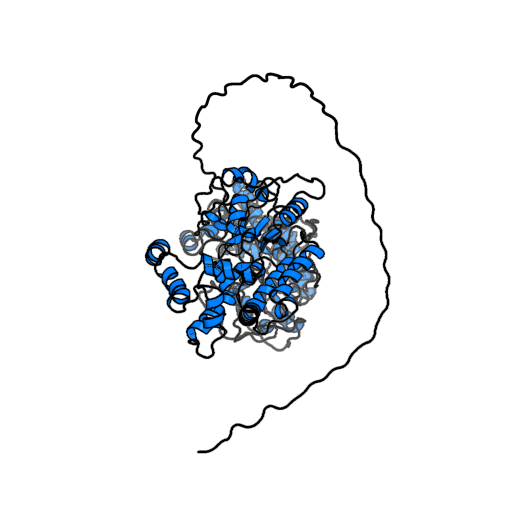? -6.849 -5.391 2.821 1.00 76.31 689 ARG A C 1
ATOM 5438 O O . ARG A 1 689 ? -6.194 -6.140 2.100 1.00 76.31 689 ARG A O 1
ATOM 5445 N N . GLY A 1 690 ? -7.388 -4.241 2.400 1.00 63.88 690 GLY A N 1
ATOM 5446 C CA . GLY A 1 690 ? -7.286 -3.733 1.029 1.00 63.88 690 GLY A CA 1
ATOM 5447 C C . GLY A 1 690 ? -8.430 -4.144 0.096 1.00 63.88 690 GLY A C 1
ATOM 5448 O O . GLY A 1 690 ? -8.229 -4.143 -1.113 1.00 63.88 690 GLY A O 1
ATOM 5449 N N . TYR A 1 691 ? -9.609 -4.506 0.616 1.00 60.22 691 TYR A N 1
ATOM 5450 C CA . TYR A 1 691 ? -10.755 -4.890 -0.222 1.00 60.22 691 TYR A CA 1
ATOM 5451 C C . TYR A 1 691 ? -11.305 -3.713 -1.051 1.00 60.22 691 TYR A C 1
ATOM 5453 O O . TYR A 1 691 ? -11.526 -2.619 -0.525 1.00 60.22 691 TYR A O 1
ATOM 5461 N N . TYR A 1 692 ? -11.564 -3.933 -2.346 1.00 48.09 692 TYR A N 1
ATOM 5462 C CA . TYR A 1 692 ? -12.155 -2.932 -3.241 1.00 48.09 692 TYR A CA 1
ATOM 5463 C C . TYR A 1 692 ? -13.679 -2.833 -3.056 1.00 48.09 692 TYR A C 1
ATOM 5465 O O . TYR A 1 692 ? -14.365 -3.830 -2.875 1.00 48.09 692 TYR A O 1
ATOM 5473 N N . LYS A 1 693 ? -14.236 -1.616 -3.173 1.00 43.69 693 LYS A N 1
ATOM 5474 C CA . LYS A 1 693 ? -15.670 -1.297 -2.958 1.00 43.69 693 LYS A CA 1
ATOM 5475 C C . LYS A 1 693 ? -16.640 -2.078 -3.870 1.00 43.69 693 LYS A C 1
ATOM 5477 O O . LYS A 1 693 ? -17.822 -2.170 -3.561 1.00 43.69 693 LYS A O 1
ATOM 5482 N N . ASN A 1 694 ? -16.144 -2.608 -4.988 1.00 45.03 694 ASN A N 1
ATOM 5483 C CA . ASN A 1 694 ? -16.943 -3.203 -6.066 1.00 45.03 694 ASN A CA 1
ATOM 5484 C C . ASN A 1 694 ? -16.856 -4.738 -6.067 1.00 45.03 694 ASN A C 1
ATOM 5486 O O . ASN A 1 694 ? -17.652 -5.409 -6.717 1.00 45.03 694 ASN A O 1
ATOM 5490 N N . GLU A 1 695 ? -15.877 -5.282 -5.348 1.00 46.28 695 GLU A N 1
ATOM 5491 C CA . GLU A 1 695 ? -15.729 -6.702 -5.066 1.00 46.28 695 GLU A CA 1
ATOM 5492 C C . GLU A 1 695 ? -16.522 -6.956 -3.790 1.00 46.28 695 GLU A C 1
ATOM 5494 O O . GLU A 1 695 ? -15.998 -6.938 -2.681 1.00 46.28 695 GLU A O 1
ATOM 5499 N N . VAL A 1 696 ? -17.841 -7.013 -3.986 1.00 43.38 696 VAL A N 1
ATOM 5500 C CA . VAL A 1 696 ? -18.868 -7.023 -2.947 1.00 43.38 696 VAL A CA 1
ATOM 5501 C C . VAL A 1 696 ? -18.532 -8.079 -1.891 1.00 43.38 696 VAL A C 1
ATOM 5503 O O . VAL A 1 696 ? -18.758 -9.272 -2.084 1.00 43.38 696 VAL A O 1
ATOM 5506 N N . LEU A 1 697 ? -18.024 -7.619 -0.744 1.00 45.25 697 LEU A N 1
ATOM 5507 C CA . LEU A 1 697 ? -18.355 -8.253 0.521 1.00 45.25 697 LEU A CA 1
ATOM 5508 C C . LEU A 1 697 ? -19.870 -8.067 0.620 1.00 45.25 697 LEU A C 1
ATOM 5510 O O . LEU A 1 697 ? -20.315 -6.917 0.640 1.00 45.25 697 LEU A O 1
ATOM 5514 N N . ASP A 1 698 ? -20.663 -9.141 0.617 1.00 46.91 698 ASP A N 1
ATOM 5515 C CA . ASP A 1 698 ? -22.056 -9.028 1.054 1.00 46.91 698 ASP A CA 1
ATOM 5516 C C . ASP A 1 698 ? -22.014 -8.295 2.396 1.00 46.91 698 ASP A C 1
ATOM 5518 O O . ASP A 1 698 ? -21.402 -8.769 3.359 1.00 46.91 698 ASP A O 1
ATOM 5522 N N . SER A 1 699 ? -22.533 -7.068 2.425 1.00 41.84 699 SER A N 1
ATOM 5523 C CA . SER A 1 699 ? -22.514 -6.252 3.627 1.00 41.84 699 SER A CA 1
ATOM 5524 C C . SER A 1 699 ? -23.345 -6.981 4.676 1.00 41.84 699 SER A C 1
ATOM 5526 O O . SER A 1 699 ? -24.553 -7.112 4.503 1.00 41.84 699 SER A O 1
ATOM 5528 N N . ALA A 1 700 ? -22.658 -7.485 5.703 1.00 47.56 700 ALA A N 1
ATOM 5529 C CA . ALA A 1 700 ? -23.155 -7.999 6.973 1.00 47.56 700 ALA A CA 1
ATOM 5530 C C . ALA A 1 700 ? -24.605 -8.531 6.963 1.00 47.56 700 ALA A C 1
ATOM 5532 O O . ALA A 1 700 ? -25.547 -7.794 7.241 1.00 47.56 700 ALA A O 1
ATOM 5533 N N . THR A 1 701 ? -24.779 -9.850 6.829 1.00 50.75 701 THR A N 1
ATOM 5534 C CA . THR A 1 701 ? -26.009 -10.522 7.300 1.00 50.75 701 THR A CA 1
ATOM 5535 C C . THR A 1 701 ? -26.137 -10.500 8.833 1.00 50.75 701 THR A C 1
ATOM 5537 O O . THR A 1 701 ? -27.079 -11.058 9.384 1.00 50.75 701 THR A O 1
ATOM 5540 N N . GLY A 1 702 ? -25.200 -9.863 9.552 1.00 58.00 702 GLY A N 1
ATOM 5541 C CA . GLY A 1 702 ? -25.081 -9.979 11.006 1.00 58.00 702 GLY A CA 1
ATOM 5542 C C . GLY A 1 702 ? -24.607 -11.367 11.452 1.00 58.00 702 GLY A C 1
ATOM 5543 O O . GLY A 1 702 ? -24.616 -11.655 12.646 1.00 58.00 702 GLY A O 1
ATOM 5544 N N . GLU A 1 703 ? -24.199 -12.222 10.511 1.00 65.25 703 GLU A N 1
ATOM 5545 C CA . GLU A 1 703 ? -23.742 -13.582 10.774 1.00 65.25 703 GLU A CA 1
ATOM 5546 C C . GLU A 1 703 ? -22.218 -13.640 10.878 1.00 65.25 703 GLU A C 1
ATOM 5548 O O . GLU A 1 703 ? -21.484 -12.905 10.213 1.00 65.25 703 GLU A O 1
ATOM 5553 N N . ILE A 1 704 ? -21.739 -14.557 11.714 1.00 70.00 704 ILE A N 1
ATOM 5554 C CA . ILE A 1 704 ? -20.319 -14.876 11.822 1.00 70.00 704 ILE A CA 1
ATOM 5555 C C . ILE A 1 704 ? -19.964 -15.769 10.636 1.00 70.00 704 ILE A C 1
ATOM 5557 O O . ILE A 1 704 ? -20.441 -16.899 10.550 1.00 70.00 704 ILE A O 1
ATOM 5561 N N . SER A 1 705 ? -19.112 -15.285 9.736 1.00 68.06 705 SER A N 1
ATOM 5562 C CA . SER A 1 705 ? -18.635 -16.058 8.590 1.00 68.06 705 SER A CA 1
ATOM 5563 C C . SER A 1 705 ? -17.113 -16.155 8.581 1.00 68.06 705 SER A C 1
ATOM 5565 O O . SER A 1 705 ? -16.413 -15.190 8.895 1.00 68.06 705 SER A O 1
ATOM 5567 N N . ILE A 1 706 ? -16.589 -17.312 8.167 1.00 72.44 706 ILE A N 1
ATOM 5568 C CA . ILE A 1 706 ? -15.195 -17.402 7.730 1.00 72.44 706 ILE A CA 1
ATOM 5569 C C . ILE A 1 706 ? -15.084 -16.579 6.460 1.00 72.44 706 ILE A C 1
ATOM 5571 O O . ILE A 1 706 ? -15.811 -16.832 5.503 1.00 72.44 706 ILE A O 1
ATOM 5575 N N . GLY A 1 707 ? -14.186 -15.600 6.489 1.00 60.09 707 GLY A N 1
ATOM 5576 C CA . GLY A 1 707 ? -13.807 -14.779 5.359 1.00 60.09 707 GLY A CA 1
ATOM 5577 C C . GLY A 1 707 ? -14.882 -13.877 4.754 1.00 60.09 707 GLY A C 1
ATOM 5578 O O . GLY A 1 707 ? -16.085 -14.138 4.761 1.00 60.09 707 GLY A O 1
ATOM 5579 N N . ARG A 1 708 ? -14.412 -12.780 4.164 1.00 59.59 708 ARG A N 1
ATOM 5580 C CA . ARG A 1 708 ? -15.162 -12.003 3.170 1.00 59.59 708 ARG A CA 1
ATOM 5581 C C . ARG A 1 708 ? -14.383 -11.830 1.855 1.00 59.59 708 ARG A C 1
ATOM 5583 O O . ARG A 1 708 ? -14.926 -11.244 0.929 1.00 59.59 708 ARG A O 1
ATOM 5590 N N . SER A 1 709 ? -13.164 -12.377 1.740 1.00 44.06 709 SER A N 1
ATOM 5591 C CA . SER A 1 709 ? -12.340 -12.259 0.525 1.00 44.06 709 SER A CA 1
ATOM 5592 C C . SER A 1 709 ? -13.032 -12.860 -0.700 1.00 44.06 709 SER A C 1
ATOM 5594 O O . SER A 1 709 ? -13.645 -13.929 -0.624 1.00 44.06 709 SER A O 1
ATOM 5596 N N . VAL A 1 710 ? -12.943 -12.155 -1.826 1.00 41.72 710 VAL A N 1
ATOM 5597 C CA . VAL A 1 710 ? -13.474 -12.602 -3.114 1.00 41.72 710 VAL A CA 1
ATOM 5598 C C . VAL A 1 710 ? -12.438 -13.513 -3.761 1.00 41.72 710 VAL A C 1
ATOM 5600 O O . VAL A 1 710 ? -11.243 -13.230 -3.704 1.00 41.72 710 VAL A O 1
ATOM 5603 N N . HIS A 1 711 ? -12.881 -14.592 -4.413 1.00 38.69 711 HIS A N 1
ATOM 5604 C CA . HIS A 1 711 ? -12.035 -15.284 -5.380 1.00 38.69 711 HIS A CA 1
ATOM 5605 C C . HIS A 1 711 ? -11.493 -14.243 -6.362 1.00 38.69 711 HIS A C 1
ATOM 5607 O O . HIS A 1 711 ? -12.242 -13.730 -7.197 1.00 38.69 711 HIS A O 1
ATOM 5613 N N . VAL A 1 712 ? -10.190 -13.970 -6.313 1.00 35.56 712 VAL A N 1
ATOM 5614 C CA . VAL A 1 712 ? -9.502 -13.459 -7.491 1.00 35.56 712 VAL A CA 1
ATOM 5615 C C . VAL A 1 712 ? -9.693 -14.555 -8.529 1.00 35.56 712 VAL A C 1
ATOM 5617 O O . VAL A 1 712 ? -9.071 -15.614 -8.432 1.00 35.56 712 VAL A O 1
ATOM 5620 N N . LYS A 1 713 ? -10.618 -14.356 -9.476 1.00 29.42 713 LYS A N 1
ATOM 5621 C CA . LYS A 1 713 ? -10.658 -15.184 -10.680 1.00 29.42 713 LYS A CA 1
ATOM 5622 C C . LYS A 1 713 ? -9.265 -15.074 -11.277 1.00 29.42 713 LYS A C 1
ATOM 5624 O O . LYS A 1 713 ? -8.872 -14.006 -11.742 1.00 29.42 713 LYS A O 1
ATOM 5629 N N . THR A 1 714 ? -8.498 -16.147 -11.158 1.00 27.31 714 THR A N 1
ATOM 5630 C CA . THR A 1 714 ? -7.207 -16.258 -11.817 1.00 27.31 714 THR A CA 1
ATOM 5631 C C . THR A 1 714 ? -7.479 -16.089 -13.316 1.00 27.31 714 THR A C 1
ATOM 5633 O O . THR A 1 714 ? -8.443 -16.691 -13.800 1.00 27.31 714 THR A O 1
ATOM 5636 N N . PRO A 1 715 ? -6.745 -15.207 -14.018 1.00 28.81 715 PRO A N 1
ATOM 5637 C CA . PRO A 1 715 ? -6.929 -15.015 -15.452 1.00 28.81 715 PRO A CA 1
ATOM 5638 C C . PRO A 1 715 ? -6.675 -16.295 -16.250 1.00 28.81 715 PRO A C 1
ATOM 5640 O O . PRO A 1 715 ? -5.798 -17.090 -15.832 1.00 28.81 715 PRO A O 1
#

Organism: Thalassiosira pseudonana (NCBI:txid35128)

pLDDT: mean 80.53, std 22.16, range [25.94, 98.56]

Radius of gyration: 34.87 Å; chains: 1; bounding box: 91×87×113 Å

Sequence (715 aa):
MAMKRSKASACVVLSLSCLLVSSSWHAVSTVIFSSSQTNTSVVHHVAIPTFKASTNAVNFSATIAIAHPYEDHWPSYTLPEWATKVESSIEYTSSISKEKQVCLVAIGGTSDSISCKLGFRCNDNDLEASILPGFLPKYTTHMFKNNVYDCEDDSAYFLFVVIHPLVRIKRAIQNDKPIDWDAFKLREGEKNYKRRKNFYLDCPFDTLESLASQGLSQDDSAEKCKQRAESALMGTEHFGNDVYFGYQYHAEGIPGIGRVMTIRAEHFEEDLRSVELELAGKRQETQLSVRIQNNAHKVNADVFSLSEELQSLICNMLCNEIQSYKQILNKSINLSGDQVAQSVEELIASCPTEATSTKCNKPRPDITNKLKKGRGYGKRTSTDSRRGWQVLDFMKKDPTKYLQKAPKESEVCLVHIGKSGGTSLACSLGFNSPGYTDPCPDEVTPGLLPQYTTRRFHLSQYDCFDDSAFYLFLIRNPYDRLISAFNYDNVSRSPKNFERVLSSQEFAKRKKLFLDCPFTTIEKMAQLGLSKAATATDVCKQRAHEAIYGTENYSAQLFCNLQFYLESIPKDAKILALRTEHLSNDWHSAEVTIGGDLNQTTNIAQKNVNDYSEKKEKLISDNSRNIICEKLCNEILVYRTILQHAANLNHEQVQASIDELKESCPVEAVTTSCSEPLPDISDKLKVYRGYYKNEVLDSATGEISIGRSVHVKTP

InterPro domains:
  IPR027417 P-loop containing nucleoside triphosphate hydrolase [SSF52540] (412-586)

Foldseek 3Di:
DDDDDDDDDDDDDDDDDDDDDDDDDDDDDDDDDDDDDDDDDDDDDDDDDDDPDDDPPDPPPDPPPDPAVCCQVPVPDDDDQQFDFDPVLVVQQVVDDQLQAEEEEEAAPLCQLVSVLLRGDHPDPVVVNPNFDFSNSNRHNGYDAQLAGRDDLSRQEYEYEDEQLVVLVQCQLQVFADPDLVVCCVVVHDVLSVLQCLQCVVQVPNGLQSLLVQQFPDPPRDVSSVVSSLCQCLLNDPSDRNSNCALVNSLVLHDPPHQYAYAYLVRRVLSVQLVRCVSVDPDDDDPRPDPDPPVVVVPPPVVPPRDLNSLQRSLLSNLLRLLSVLVRLVSHPSDDPVNSVVSLVVVCVRHVVSSPDPDHPDDRDDCVVVSCRRVVVDDDPPDHDPDPQDCPQQFAFDVVQEPLADDQLLAEEEEDAFQLLVQLVSLQLRGWDPPDPDGRDPDHFDFVSSHRHNGYDYQLHGPDDLSRNAYEYRDELLLVLLLRLCVVLQCLVPVPVCPVPDDPVLSVLLCQQRPVWPPVALQLLLQQQQDPPHVTDPSNVVVSLCQCLLVGPSDSNSNCALLNSQALHDQPHQYAYAYSVCRQLSVLLSRVVSPIDNPDRTDRPSPVVCVPPDPVRPDHDLSSLQSSLLSCLLSLLSVLVNLVRHPSDDPVRSVVSLVVSCVRRVPSSPDPDHPDQRDFCVVVSCSRNVDDPVLDQPGDPSDRGRYSDDPPPDD

Secondary structure (DSSP, 8-state):
----------------------------------------------PPP-------------------HHHHH-TT-PPPGGGSBPGGGGGGGGGS-GGG-EEEEE-SGGGHHHHHHTTB--SSS-TT-PPPPSHHHHHEEEEEETTEE---TT-SEEEEEE--HHHHHHHHHHHHS-S-HHHHHHHHHHHHHHHHHHHHTSS---SHHHHHIIIII-TTS-HHHHHHHHHHHTT-S-S-HHHHS-HHHHHHTS-TTPEEEEEEGGGHHHHHHHHHHHHH-TT-----------GGGGS-GGGG---HHHHHHHHHHTHHHHHHHHHHHHHBSS--HHHHHHHHHHHHHH-HHHHH-SS-SSPPP--HHHHHHHS-TT---TT---------GGG-B-TTTS-SS--GGG-EEEEE-TTSSHHHHHHHTTB--TT-SSPPPSSPPPSSHHHHEEEEEETTEE---TT-SEEEEEE--HHHHHHHHHHHH-GGG-HHHHHHHS-HHHHHHHHHHHTSSS-SSHHHHIIIIISTT--S-HHHHHHHHHHHHT-S-S-HHHHS-HHHHHHTSBTTPPEEEEEGGGHHHHHHHHHHHTT--TT---------GGGGS-GGGG---HHHHHHHHHHHHHHHHHHHHHHHHBTT--HHHHHHHHHHHHHH-TTTTT-SS-SSPPP--HHHHHHHH---TTS------S---S--B------